Protein 6GBS (pdb70)

Nearest PDB structures (foldseek):
  6gbs-assembly1_B  TM=1.003E+00  e=3.269E-67  Thermochaetoides thermophila DSM 1495
  6gbs-assembly1_A  TM=9.896E-01  e=1.725E-64  Thermochaetoides thermophila DSM 1495
  6trq-assembly2_C  TM=6.917E-01  e=5.905E-30  Saccharomyces cerevisiae S288C
  5bv3-assembly2_C  TM=6.873E-01  e=1.118E-29  Saccharomyces cerevisiae S288C
  5bv3-assembly1_A  TM=6.931E-01  e=4.249E-29  Saccharomyces cerevisiae S288C

Solvent-accessible surface area: 31141 Å² total; per-residue (Å²): 152,118,77,55,174,71,7,40,50,22,0,65,95,3,113,42,107,114,58,14,29,48,36,56,67,16,12,65,0,6,1,36,2,33,0,92,74,91,58,0,0,0,11,0,26,4,6,63,6,27,92,23,100,32,13,5,26,121,6,4,40,40,36,72,34,37,66,6,89,16,59,94,125,35,83,15,94,2,63,2,1,15,10,81,17,115,38,33,134,135,94,88,165,76,36,23,25,8,1,78,0,51,1,6,25,52,6,73,105,127,5,12,136,140,47,36,111,84,21,35,32,22,9,64,0,40,22,90,35,12,142,84,101,0,95,66,50,0,72,56,42,50,133,64,20,142,5,94,113,0,41,31,2,0,55,34,131,115,79,89,165,40,29,46,60,61,24,73,108,46,133,45,90,105,24,0,7,2,0,14,9,26,166,130,15,82,117,176,66,45,69,29,0,13,0,22,1,2,2,11,37,76,82,4,31,3,2,2,27,0,35,34,107,18,11,62,14,1,122,82,2,70,108,71,1,22,70,0,0,34,119,52,32,111,109,4,72,58,28,26,4,12,4,0,4,20,5,5,15,100,33,20,0,5,14,0,14,0,0,5,10,39,40,90,21,26,76,41,1,6,15,11,46,11,38,14,0,19,43,0,17,28,20,0,70,52,8,70,42,13,137,168,36,65,128,0,41,84,1,0,2,48,87,6,28,23,26,2,18,14,20,56,77,35,69,7,21,84,96,13,13,45,28,50,51,138,151,180,132,125,148,116,78,70,155,63,8,39,48,23,0,69,97,4,111,48,106,108,58,15,33,51,30,63,70,14,17,62,0,6,1,32,2,33,0,91,75,86,58,0,0,0,8,0,24,3,6,66,6,27,93,20,96,33,12,4,23,120,5,3,37,39,35,72,35,40,62,5,96,15,57,95,127,34,80,17,93,2,63,2,1,12,10,79,19,123,45,34,130,137,89,19,174,33,118,143,52,34,22,23,9,1,71,0,48,0,6,24,54,7,73,103,166,24,8,146,152,44,36,127,85,23,31,33,22,9,63,0,40,34,93,33,10,147,70,101,0,90,64,48,0,73,54,35,52,132,63,24,143,5,95,109,0,46,49,3,1,50,36,164,126,77,86,162,39,27,46,68,62,23,72,108,43,133,43,89,108,24,0,6,2,0,12,5,21,169,145,15,76,119,165,65,43,72,29,0,11,0,28,0,1,0,12,37,78,84,5,31,3,2,1,26,0,36,40,107,16,9,62,14,2,103,76,0,63,96,74,0,17,118,6,0,31,159,53,31,114,111,4,71,56,27,26,3,12,5,0,4,25,4,6,15,112,29,19,0,5,11,0,11,0,0,5,10,39,42,89,20,27,77,43,1,6,15,13,47,12,40,15,1,18,44,0,16,28,18,0,65,51,6,70,37,14,138,170,36,63,129,0,40,80,2,0,3,51,90,2,30,23,26,2,21,15,20,59,82,38,69,6,19,80,94,14,13,44,26,58,48,143,168,182,110,155

CATH classification: 3.30.428.10

Foldseek 3Di:
DVVVVVVVVQPVQWDFDDWQDADPPRQKTWTWTDGPRAIKIKIKGFDDQDPDCLCVVCFVPFWPDWAWPDADVVDTDIDTHTGWGQDDPVPDVDTDDGIDMDMDPRDDVVVSVVRGDWDKDKFKQALVLCVPPVVVVQVVCVVVPVCVVVVCVLQCNPPVVQWLDWDHRPPDQQQTWTKGFDPPDPVPPQQQGKIKTFGNHFPQQFQLQDALLCLVSLVVNLVVVLVVVCVSVVVDHSVQWFKWGFVVHPGGGTMIMIGGVNHDDDPCCDPQTIDTSVNQSVCNVPPDQDPVCPVRRGHHNSNDIGIHMDTCPDPCNVPPGVVVVVVVVD/DVVVVVVVVQPVQWDFDDWQDADPPRQKTWTWTDGPPAIKIKIKGFDDQDPDCLCVVCFVPFWPFKAWPDADVPDTDIDTHTGWGADDPVVDPDPRHTDDGIDMDMDPRDDVVVSVVRGDFDKDKDKQALVNCVPPVVVVQVVCVVVVVCVVVVCVLQCNPCVVQWLDWDPRPPDQLQTWTKGFDPPDPVPDQQFGKIKTFGNHFPAQFQLQDALLCLVSLVVNLVVVLVVSCVSVVVDHSVQWFKWGFVVDPGGGTMIMIGGVNNDDDPCCDPQTIGTSVNQSVCNVPPDQDPVCVVRRGHHNSNDIDIHMDTCPDCCNVPPGVVVVVVVDD

InterPro domains:
  IPR008594 Scavenger mRNA decapping enzyme DcpS/DCS2 [PF05652] (10-121)
  IPR008594 Scavenger mRNA decapping enzyme DcpS/DCS2 [PIRSF028973] (4-334)
  IPR008594 Scavenger mRNA decapping enzyme DcpS/DCS2 [PTHR12978] (5-331)
  IPR011145 Scavenger mRNA decapping enzyme, N-terminal [G3DSA:3.30.200.40] (6-121)
  IPR011145 Scavenger mRNA decapping enzyme, N-terminal [SSF102860] (8-121)
  IPR036265 HIT-like superfamily [G3DSA:3.30.428.10] (122-342)
  IPR036265 HIT-like superfamily [SSF54197] (121-326)

Organism: Chaetomium thermophilum (strain DSM 1495 / CBS 144.50 / IMI 039719) (NCBI:txid759272)

Structure (mmCIF, N/CA/C/O backbone):
data_6GBS
#
_entry.id   6GBS
#
_cell.length_a   52.595
_cell.length_b   69.719
_cell.length_c   70.947
_cell.angle_alpha   104.480
_cell.angle_beta   101.390
_cell.angle_gamma   111.610
#
_symmetry.space_group_name_H-M   'P 1'
#
loop_
_entity.id
_entity.type
_entity.pdbx_description
1 polymer 'Putative mRNA decapping protein'
2 non-polymer 1,2-ETHANEDIOL
3 non-polymer DI(HYDROXYETHYL)ETHER
4 water water
#
loop_
_atom_site.group_PDB
_atom_site.id
_atom_site.type_symbol
_atom_site.label_atom_id
_atom_site.label_alt_id
_atom_site.label_comp_id
_atom_site.label_asym_id
_atom_site.label_entity_id
_atom_site.label_seq_id
_atom_site.pdbx_PDB_ins_code
_atom_site.Cartn_x
_atom_site.Cartn_y
_atom_site.Cartn_z
_atom_site.occupancy
_atom_site.B_iso_or_equiv
_atom_site.auth_seq_id
_atom_site.auth_comp_id
_atom_site.auth_asym_id
_atom_site.auth_atom_id
_atom_site.pdbx_PDB_model_num
ATOM 1 N N . MET A 1 3 ? 34.458 34.096 -28.730 1.00 91.39 1 MET A N 1
ATOM 2 C CA . MET A 1 3 ? 34.812 34.794 -27.497 1.00 91.48 1 MET A CA 1
ATOM 3 C C . MET A 1 3 ? 36.214 35.390 -27.586 1.00 85.58 1 MET A C 1
ATOM 4 O O . MET A 1 3 ? 37.153 34.912 -26.946 1.00 76.32 1 MET A O 1
ATOM 9 N N . ASP A 1 4 ? 36.337 36.444 -28.396 1.00 85.89 2 ASP A N 1
ATOM 10 C CA . ASP A 1 4 ? 37.601 37.165 -28.497 1.00 77.74 2 ASP A CA 1
ATOM 11 C C . ASP A 1 4 ? 37.898 37.944 -27.220 1.00 57.26 2 ASP A C 1
ATOM 12 O O . ASP A 1 4 ? 39.057 38.028 -26.795 1.00 49.43 2 ASP A O 1
ATOM 17 N N . ALA A 1 5 ? 36.873 38.535 -26.600 1.00 38.36 3 ALA A N 1
ATOM 18 C CA . ALA A 1 5 ? 37.110 39.261 -25.359 1.00 38.71 3 ALA A CA 1
ATOM 19 C C . ALA A 1 5 ? 37.520 38.314 -24.231 1.00 40.92 3 ALA A C 1
ATOM 20 O O . ALA A 1 5 ? 38.375 38.655 -23.406 1.00 42.91 3 ALA A O 1
ATOM 22 N N . LYS A 1 6 ? 36.951 37.109 -24.203 1.00 37.03 4 LYS A N 1
ATOM 23 C CA . LYS A 1 6 ? 37.333 36.137 -23.186 1.00 41.08 4 LYS A CA 1
ATOM 24 C C . LYS A 1 6 ? 38.794 35.721 -23.342 1.00 36.55 4 LYS A C 1
ATOM 25 O O . LYS A 1 6 ? 39.552 35.700 -22.362 1.00 31.35 4 LYS A O 1
ATOM 31 N N . ARG A 1 7 ? 39.214 35.394 -24.573 1.00 33.64 5 ARG A N 1
ATOM 32 C CA . ARG A 1 7 ? 40.615 35.051 -24.802 1.00 38.62 5 ARG A CA 1
ATOM 33 C C . ARG A 1 7 ? 41.530 36.248 -24.584 1.00 38.22 5 ARG A C 1
ATOM 34 O O . ARG A 1 7 ? 42.674 36.083 -24.142 1.00 36.27 5 ARG A O 1
ATOM 42 N N . SER A 1 8 ? 41.061 37.449 -24.923 1.00 32.78 6 SER A N 1
ATOM 43 C CA . SER A 1 8 ? 41.849 38.654 -24.680 1.00 33.70 6 SER A CA 1
ATOM 44 C C . SER A 1 8 ? 42.124 38.838 -23.195 1.00 27.66 6 SER A C 1
ATOM 45 O O . SER A 1 8 ? 43.259 39.126 -22.799 1.00 26.62 6 SER A O 1
ATOM 48 N N . ALA A 1 9 ? 41.086 38.697 -22.357 1.00 24.47 7 ALA A N 1
ATOM 49 C CA . ALA A 1 9 ? 41.272 38.832 -20.913 1.00 27.90 7 ALA A CA 1
ATOM 50 C C . ALA A 1 9 ? 42.179 37.740 -20.355 1.00 31.41 7 ALA A C 1
ATOM 51 O O . ALA A 1 9 ? 42.943 37.982 -19.410 1.00 30.89 7 ALA A O 1
ATOM 53 N N . GLU A 1 10 ? 42.095 36.524 -20.911 1.00 26.31 8 GLU A N 1
ATOM 54 C CA . GLU A 1 10 ? 42.962 35.444 -20.457 1.00 29.43 8 GLU A CA 1
ATOM 55 C C . GLU A 1 10 ? 44.420 35.716 -20.798 1.00 36.45 8 GLU A C 1
ATOM 56 O O . GLU A 1 10 ? 45.308 35.330 -20.033 1.00 30.86 8 GLU A O 1
ATOM 62 N N . ALA A 1 11 ? 44.685 36.403 -21.917 1.00 28.48 9 ALA A N 1
ATOM 63 C CA . ALA A 1 11 ? 46.067 36.698 -22.286 1.00 29.66 9 ALA A CA 1
ATOM 64 C C . ALA A 1 11 ? 46.752 37.650 -21.313 1.00 22.17 9 ALA A C 1
ATOM 65 O O . ALA A 1 11 ? 47.987 37.664 -21.265 1.00 28.23 9 ALA A O 1
ATOM 67 N N . LEU A 1 12 ? 45.989 38.466 -20.564 1.00 22.84 10 LEU A N 1
ATOM 68 C CA . LEU A 1 12 ? 46.594 39.413 -19.619 1.00 27.54 10 LEU A CA 1
ATOM 69 C C . LEU A 1 12 ? 47.376 38.710 -18.519 1.00 31.40 10 LEU A C 1
ATOM 70 O O . LEU A 1 12 ? 48.466 39.159 -18.136 1.00 27.72 10 LEU A O 1
ATOM 75 N N . VAL A 1 13 ? 46.809 37.636 -17.963 1.00 27.49 11 VAL A N 1
ATOM 76 C CA . VAL A 1 13 ? 47.315 37.102 -16.697 1.00 24.90 11 VAL A CA 1
ATOM 77 C C . VAL A 1 13 ? 48.767 36.642 -16.785 1.00 25.57 11 VAL A C 1
ATOM 78 O O . VAL A 1 13 ? 49.568 37.046 -15.929 1.00 25.07 11 VAL A O 1
ATOM 82 N N . PRO A 1 14 ? 49.177 35.828 -17.764 1.00 28.28 12 PRO A N 1
ATOM 83 C CA . PRO A 1 14 ? 50.594 35.428 -17.826 1.00 26.09 12 PRO A CA 1
ATOM 84 C C . PRO A 1 14 ? 51.557 36.588 -18.096 1.00 32.30 12 PRO A C 1
ATOM 85 O O . PRO A 1 14 ? 52.770 36.379 -18.008 1.00 28.98 12 PRO A O 1
ATOM 89 N N . ARG A 1 15 ? 51.078 37.790 -18.424 1.00 27.71 13 ARG A N 1
ATOM 90 C CA . ARG A 1 15 ? 51.975 38.938 -18.573 1.00 23.61 13 ARG A CA 1
ATOM 91 C C . ARG A 1 15 ? 52.193 39.697 -17.266 1.00 30.32 13 ARG A C 1
ATOM 92 O O . ARG A 1 15 ? 52.974 40.654 -17.250 1.00 26.18 13 ARG A O 1
ATOM 100 N N . PHE A 1 16 ? 51.533 39.294 -16.173 1.00 24.88 14 PHE A N 1
ATOM 101 C CA . PHE A 1 16 ? 51.707 39.992 -14.907 1.00 24.45 14 PHE A CA 1
ATOM 102 C C . PHE A 1 16 ? 53.144 39.837 -14.414 1.00 25.36 14 PHE A C 1
ATOM 103 O O . PHE A 1 16 ? 53.688 38.730 -14.398 1.00 27.77 14 PHE A O 1
ATOM 111 N N . GLN A 1 17 ? 53.770 40.957 -14.044 1.00 20.98 15 GLN A N 1
ATOM 112 C CA . GLN A 1 17 ? 55.116 40.972 -13.459 1.00 23.98 15 GLN A CA 1
ATOM 113 C C . GLN A 1 17 ? 54.996 41.396 -12.000 1.00 26.14 15 GLN A C 1
ATOM 114 O O . GLN A 1 17 ? 54.750 42.569 -11.706 1.00 26.94 15 GLN A O 1
ATOM 120 N N . PHE A 1 18 ? 55.169 40.433 -11.096 1.00 25.97 16 PHE A N 1
ATOM 121 C CA . PHE A 1 18 ? 54.996 40.669 -9.669 1.00 21.87 16 PHE A CA 1
ATOM 122 C C . PHE A 1 18 ? 55.989 41.696 -9.144 1.00 26.67 16 PHE A C 1
ATOM 123 O O . PHE A 1 18 ? 57.176 41.649 -9.465 1.00 27.16 16 PHE A O 1
ATOM 131 N N . GLU A 1 19 ? 55.504 42.617 -8.308 1.00 27.30 17 GLU A N 1
ATOM 132 C CA . GLU A 1 19 ? 56.386 43.538 -7.596 1.00 21.95 17 GLU A CA 1
ATOM 133 C C . GLU A 1 19 ? 56.360 43.324 -6.086 1.00 27.34 17 GLU A C 1
ATOM 134 O O . GLU A 1 19 ? 57.412 43.118 -5.478 1.00 28.92 17 GLU A O 1
ATOM 140 N N . ARG A 1 20 ? 55.192 43.368 -5.447 1.00 23.91 18 ARG A N 1
ATOM 141 C CA . ARG A 1 20 ? 55.174 43.197 -4.001 1.00 32.61 18 ARG A CA 1
ATOM 142 C C . ARG A 1 20 ? 53.799 42.722 -3.546 1.00 27.62 18 ARG A C 1
ATOM 143 O O . ARG A 1 20 ? 52.796 42.896 -4.237 1.00 24.63 18 ARG A O 1
ATOM 151 N N . LEU A 1 21 ? 53.784 42.099 -2.363 1.00 24.64 19 LEU A N 1
ATOM 152 C CA . LEU A 1 21 ? 52.558 41.642 -1.719 1.00 29.31 19 LEU A CA 1
ATOM 153 C C . LEU A 1 21 ? 51.917 42.803 -0.971 1.00 29.71 19 LEU A C 1
ATOM 154 O O . LEU A 1 21 ? 52.565 43.440 -0.140 1.00 38.67 19 LEU A O 1
ATOM 159 N N . LEU A 1 22 ? 50.655 43.098 -1.276 1.00 21.63 20 LEU A N 1
ATOM 160 C CA . LEU A 1 22 ? 49.946 44.171 -0.589 1.00 23.60 20 LEU A CA 1
ATOM 161 C C . LEU A 1 22 ? 49.260 43.709 0.688 1.00 32.50 20 LEU A C 1
ATOM 162 O O . LEU A 1 22 ? 49.148 44.485 1.648 1.00 29.82 20 LEU A O 1
ATOM 167 N N . ASN A 1 23 ? 48.762 42.480 0.696 1.00 26.21 21 ASN A N 1
ATOM 168 C CA . ASN A 1 23 ? 47.993 41.961 1.813 1.00 24.80 21 ASN A CA 1
ATOM 169 C C . ASN A 1 23 ? 47.830 40.468 1.615 1.00 25.27 21 ASN A C 1
ATOM 170 O O . ASN A 1 23 ? 47.713 39.987 0.488 1.00 34.49 21 ASN A O 1
ATOM 175 N N . GLN A 1 24 ? 47.830 39.741 2.720 1.00 26.72 22 GLN A N 1
ATOM 176 C CA . GLN A 1 24 ? 47.483 38.329 2.707 1.00 28.03 22 GLN A CA 1
ATOM 177 C C . GLN A 1 24 ? 46.537 38.123 3.872 1.00 23.99 22 GLN A C 1
ATOM 178 O O . GLN A 1 24 ? 46.875 38.487 4.998 1.00 29.26 22 GLN A O 1
ATOM 184 N N . ASP A 1 25 ? 45.346 37.595 3.602 1.00 27.44 23 ASP A N 1
ATOM 185 C CA . ASP A 1 25 ? 44.353 37.457 4.665 1.00 30.53 23 ASP A CA 1
ATOM 186 C C . ASP A 1 25 ? 43.511 36.213 4.409 1.00 30.55 23 ASP A C 1
ATOM 187 O O . ASP A 1 25 ? 43.859 35.359 3.588 1.00 29.01 23 ASP A O 1
ATOM 192 N N . GLN A 1 26 ? 42.393 36.107 5.131 1.00 28.73 24 GLN A N 1
ATOM 193 C CA . GLN A 1 26 ? 41.491 34.954 5.049 1.00 23.63 24 GLN A CA 1
ATOM 194 C C . GLN A 1 26 ? 42.229 33.647 5.345 1.00 34.04 24 GLN A C 1
ATOM 195 O O . GLN A 1 26 ? 42.173 32.674 4.582 1.00 29.35 24 GLN A O 1
ATOM 201 N N . ALA A 1 27 ? 42.933 33.634 6.475 1.00 33.70 25 ALA A N 1
ATOM 202 C CA . ALA A 1 27 ? 43.702 32.469 6.908 1.00 38.60 25 ALA A CA 1
ATOM 203 C C . ALA A 1 27 ? 44.791 32.146 5.897 1.00 34.55 25 ALA A C 1
ATOM 204 O O . ALA A 1 27 ? 45.110 30.978 5.660 1.00 36.55 25 ALA A O 1
ATOM 206 N N . GLY A 1 28 ? 45.337 33.187 5.269 1.00 31.85 26 GLY A N 1
ATOM 207 C CA . GLY A 1 28 ? 46.383 33.015 4.290 1.00 21.20 26 GLY A CA 1
ATOM 208 C C . GLY A 1 28 ? 45.916 32.608 2.913 1.00 25.86 26 GLY A C 1
ATOM 209 O O . GLY A 1 28 ? 46.753 32.524 1.998 1.00 25.79 26 GLY A O 1
ATOM 210 N N . ARG A 1 29 ? 44.615 32.364 2.723 1.00 22.35 27 ARG A N 1
ATOM 211 C CA . ARG A 1 29 ? 44.111 31.862 1.452 1.00 22.99 27 ARG A CA 1
ATOM 212 C C . ARG A 1 29 ? 43.667 32.954 0.486 1.00 21.78 27 ARG A C 1
ATOM 213 O O . ARG A 1 29 ? 43.006 32.635 -0.504 1.00 22.94 27 ARG A O 1
ATOM 221 N N . ARG A 1 30 ? 43.985 34.221 0.753 1.00 21.46 28 ARG A N 1
ATOM 222 C CA . ARG A 1 30 ? 43.803 35.283 -0.240 1.00 23.31 28 ARG A CA 1
ATOM 223 C C . ARG A 1 30 ? 45.020 36.196 -0.201 1.00 29.77 28 ARG A C 1
ATOM 224 O O . ARG A 1 30 ? 45.364 36.724 0.862 1.00 27.17 28 ARG A O 1
ATOM 232 N N . SER A 1 31 ? 45.679 36.378 -1.350 1.00 19.41 29 SER A N 1
ATOM 233 C CA . SER A 1 31 ? 46.835 37.259 -1.437 1.00 19.15 29 SER A CA 1
ATOM 234 C C . SER A 1 31 ? 46.585 38.317 -2.503 1.00 22.37 29 SER A C 1
ATOM 235 O O . SER A 1 31 ? 46.123 38.001 -3.606 1.00 28.56 29 SER A O 1
ATOM 238 N N . ALA A 1 32 ? 46.848 39.570 -2.159 1.00 21.59 30 ALA A N 1
ATOM 239 C CA . ALA A 1 32 ? 46.677 40.694 -3.081 1.00 22.72 30 ALA A CA 1
ATOM 240 C C . ALA A 1 32 ? 48.053 41.135 -3.564 1.00 22.11 30 ALA A C 1
ATOM 241 O O . ALA A 1 32 ? 48.828 41.696 -2.788 1.00 26.70 30 ALA A O 1
ATOM 243 N N . LEU A 1 33 ? 48.354 40.895 -4.847 1.00 22.62 31 LEU A N 1
ATOM 244 C CA . LEU A 1 33 ? 49.670 41.180 -5.417 1.00 18.60 31 LEU A CA 1
ATOM 245 C C . LEU A 1 33 ? 49.657 42.457 -6.256 1.00 26.43 31 LEU A C 1
ATOM 246 O O . LEU A 1 33 ? 48.752 42.680 -7.068 1.00 27.55 31 LEU A O 1
ATOM 251 N N . TYR A 1 34 ? 50.690 43.267 -6.100 1.00 21.52 32 TYR A N 1
ATOM 252 C CA . TYR A 1 34 ? 50.854 44.456 -6.920 1.00 24.73 32 TYR A CA 1
ATOM 253 C C . TYR A 1 34 ? 51.969 44.197 -7.915 1.00 24.34 32 TYR A C 1
ATOM 254 O O . TYR A 1 34 ? 52.967 43.546 -7.588 1.00 26.16 32 TYR A O 1
ATOM 263 N N . GLY A 1 35 ? 51.773 44.661 -9.144 1.00 25.61 33 GLY A N 1
ATOM 264 C CA . GLY A 1 35 ? 52.823 44.520 -10.125 1.00 25.47 33 GLY A CA 1
ATOM 265 C C . GLY A 1 35 ? 52.558 45.369 -11.348 1.00 25.51 33 GLY A C 1
ATOM 266 O O . GLY A 1 35 ? 52.025 46.478 -11.252 1.00 22.73 33 GLY A O 1
ATOM 267 N N . ALA A 1 36 ? 52.924 44.843 -12.507 1.00 22.34 34 ALA A N 1
ATOM 268 C CA . ALA A 1 36 ? 52.783 45.578 -13.750 1.00 22.19 34 ALA A CA 1
ATOM 269 C C . ALA A 1 36 ? 52.433 44.602 -14.860 1.00 30.10 34 ALA A C 1
ATOM 270 O O . ALA A 1 36 ? 52.797 43.421 -14.817 1.00 28.81 34 ALA A O 1
ATOM 272 N N . ILE A 1 37 ? 51.695 45.114 -15.841 1.00 28.58 35 ILE A N 1
ATOM 273 C CA . ILE A 1 37 ? 51.436 44.440 -17.102 1.00 23.22 35 ILE A CA 1
ATOM 274 C C . ILE A 1 37 ? 51.697 45.466 -18.192 1.00 25.16 35 ILE A C 1
ATOM 275 O O . ILE A 1 37 ? 51.197 46.591 -18.111 1.00 22.57 35 ILE A O 1
ATOM 280 N N . ASP A 1 38 ? 52.506 45.102 -19.182 1.00 27.46 36 ASP A N 1
ATOM 281 C CA . ASP A 1 38 ? 52.791 46.024 -20.278 1.00 35.69 36 ASP A CA 1
ATOM 282 C C . ASP A 1 38 ? 53.263 47.372 -19.729 1.00 34.11 36 ASP A C 1
ATOM 283 O O . ASP A 1 38 ? 52.926 48.436 -20.246 1.00 29.62 36 ASP A O 1
ATOM 288 N N . GLY A 1 39 ? 54.025 47.326 -18.636 1.00 33.10 37 GLY A N 1
ATOM 289 C CA . GLY A 1 39 ? 54.570 48.545 -18.070 1.00 33.04 37 GLY A CA 1
ATOM 290 C C . GLY A 1 39 ? 53.576 49.494 -17.430 1.00 35.98 37 GLY A C 1
ATOM 291 O O . GLY A 1 39 ? 53.893 50.677 -17.276 1.00 32.50 37 GLY A O 1
ATOM 292 N N . GLN A 1 40 ? 52.390 49.018 -17.036 1.00 24.65 38 GLN A N 1
ATOM 293 C CA . GLN A 1 40 ? 51.425 49.832 -16.315 1.00 24.19 38 GLN A CA 1
ATOM 294 C C . GLN A 1 40 ? 50.979 49.086 -15.065 1.00 27.08 38 GLN A C 1
ATOM 295 O O . GLN A 1 40 ? 50.978 47.851 -15.046 1.00 31.88 38 GLN A O 1
ATOM 301 N N . PRO A 1 41 ? 50.573 49.806 -14.017 1.00 31.55 39 PRO A N 1
ATOM 302 C CA . PRO A 1 41 ? 50.257 49.138 -12.748 1.00 27.56 39 PRO A CA 1
ATOM 303 C C . PRO A 1 41 ? 49.127 48.136 -12.911 1.00 30.09 39 PRO A C 1
ATOM 304 O O . PRO A 1 41 ? 48.149 48.383 -13.622 1.00 23.26 39 PRO A O 1
ATOM 308 N N . ALA A 1 42 ? 49.270 47.002 -12.220 1.00 26.37 40 ALA A N 1
ATOM 309 C CA . ALA A 1 42 ? 48.320 45.899 -12.243 1.00 21.22 40 ALA A CA 1
ATOM 310 C C . ALA A 1 42 ? 48.150 45.365 -10.826 1.00 27.55 40 ALA A C 1
ATOM 311 O O . ALA A 1 42 ? 49.115 45.312 -10.063 1.00 27.58 40 ALA A O 1
ATOM 313 N N . LEU A 1 43 ? 46.924 44.992 -10.464 1.00 22.82 41 LEU A N 1
ATOM 314 C CA . LEU A 1 43 ? 46.637 44.447 -9.140 1.00 26.77 41 LEU A CA 1
ATOM 315 C C . LEU A 1 43 ? 45.971 43.088 -9.343 1.00 24.05 41 LEU A C 1
ATOM 316 O O . LEU A 1 43 ? 44.850 43.008 -9.860 1.00 25.37 41 LEU A O 1
ATOM 321 N N . LEU A 1 44 ? 46.666 42.020 -8.960 1.00 20.71 42 LEU A N 1
ATOM 322 C CA . LEU A 1 44 ? 46.195 40.654 -9.152 1.00 23.18 42 LEU A CA 1
ATOM 323 C C . LEU A 1 44 ? 45.907 40.024 -7.789 1.00 22.62 42 LEU A C 1
ATOM 324 O O . LEU A 1 44 ? 46.804 39.942 -6.944 1.00 23.29 42 LEU A O 1
ATOM 329 N N . ILE A 1 45 ? 44.664 39.592 -7.577 1.00 23.86 43 ILE A N 1
ATOM 330 C CA . ILE A 1 45 ? 44.234 39.005 -6.306 1.00 26.71 43 ILE A CA 1
ATOM 331 C C . ILE A 1 45 ? 44.043 37.501 -6.493 1.00 27.50 43 ILE A C 1
ATOM 332 O O . ILE A 1 45 ? 43.153 37.066 -7.241 1.00 26.67 43 ILE A O 1
ATOM 337 N N . LEU A 1 46 ? 44.878 36.711 -5.804 1.00 26.92 44 LEU A N 1
ATOM 338 C CA . LEU A 1 46 ? 44.793 35.250 -5.808 1.00 23.94 44 LEU A CA 1
ATOM 339 C C . LEU A 1 46 ? 43.964 34.778 -4.617 1.00 27.11 44 LEU A C 1
ATOM 340 O O . LEU A 1 46 ? 44.156 35.263 -3.495 1.00 27.03 44 LEU A O 1
ATOM 345 N N . GLU A 1 47 ? 43.041 33.849 -4.867 1.00 23.96 45 GLU A N 1
ATOM 346 C CA . GLU A 1 47 ? 42.235 33.217 -3.824 1.00 28.39 45 GLU A CA 1
ATOM 347 C C . GLU A 1 47 ? 42.218 31.714 -4.036 1.00 25.47 45 GLU A C 1
ATOM 348 O O . GLU A 1 47 ? 42.032 31.238 -5.160 1.00 28.84 45 GLU A O 1
ATOM 354 N N . ARG A 1 48 ? 42.369 30.965 -2.957 1.00 21.96 46 ARG A N 1
ATOM 355 C CA . ARG A 1 48 ? 42.070 29.544 -3.030 1.00 19.72 46 ARG A CA 1
ATOM 356 C C . ARG A 1 48 ? 40.574 29.392 -3.266 1.00 22.65 46 ARG A C 1
ATOM 357 O O . ARG A 1 48 ? 39.772 30.060 -2.608 1.00 23.27 46 ARG A O 1
ATOM 365 N N . ALA A 1 49 ? 40.198 28.545 -4.225 1.00 23.53 47 ALA A N 1
ATOM 366 C CA . ALA A 1 49 ? 38.787 28.266 -4.464 1.00 20.74 47 ALA A CA 1
ATOM 367 C C . ALA A 1 49 ? 38.212 27.365 -3.360 1.00 26.48 47 ALA A C 1
ATOM 368 O O . ALA A 1 49 ? 38.949 26.657 -2.673 1.00 24.26 47 ALA A O 1
ATOM 370 N N . PRO A 1 50 ? 36.898 27.403 -3.143 1.00 28.36 48 PRO A N 1
ATOM 371 C CA . PRO A 1 50 ? 36.279 26.383 -2.285 1.00 24.83 48 PRO A CA 1
ATOM 372 C C . PRO A 1 50 ? 36.425 25.015 -2.933 1.00 23.03 48 PRO A C 1
ATOM 373 O O . PRO A 1 50 ? 36.604 24.899 -4.148 1.00 27.41 48 PRO A O 1
ATOM 377 N N . PHE A 1 51 ? 36.351 23.964 -2.114 1.00 24.22 49 PHE A N 1
ATOM 378 C CA . PHE A 1 51 ? 36.422 22.622 -2.674 1.00 27.35 49 PHE A CA 1
ATOM 379 C C . PHE A 1 51 ? 35.133 22.278 -3.420 1.00 33.06 49 PHE A C 1
ATOM 380 O O . PHE A 1 51 ? 34.038 22.590 -2.946 1.00 30.68 49 PHE A O 1
ATOM 388 N N . PRO A 1 52 ? 35.228 21.632 -4.579 1.00 31.57 50 PRO A N 1
ATOM 389 C CA . PRO A 1 52 ? 34.019 21.105 -5.221 1.00 34.73 50 PRO A CA 1
ATOM 390 C C . PRO A 1 52 ? 33.303 20.127 -4.301 1.00 37.54 50 PRO A C 1
ATOM 391 O O . PRO A 1 52 ? 33.910 19.493 -3.433 1.00 31.00 50 PRO A O 1
ATOM 395 N N . THR A 1 53 ? 31.988 20.023 -4.485 1.00 38.21 51 THR A N 1
ATOM 396 C CA . THR A 1 53 ? 31.208 18.978 -3.843 1.00 39.70 51 THR A CA 1
ATOM 397 C C . THR A 1 53 ? 30.922 17.799 -4.758 1.00 39.00 51 THR A C 1
ATOM 398 O O . THR A 1 53 ? 30.447 16.770 -4.279 1.00 38.43 51 THR A O 1
ATOM 402 N N . SER A 1 54 ? 31.204 17.917 -6.050 1.00 37.97 52 SER A N 1
ATOM 403 C CA . SER A 1 54 ? 31.017 16.798 -6.963 1.00 39.92 52 SER A CA 1
ATOM 404 C C . SER A 1 54 ? 31.743 15.560 -6.443 1.00 43.46 52 SER A C 1
ATOM 405 O O . SER A 1 54 ? 32.872 15.647 -5.952 1.00 36.73 52 SER A O 1
ATOM 408 N N . THR A 1 55 ? 31.081 14.399 -6.525 1.00 37.03 53 THR A N 1
ATOM 409 C CA . THR A 1 55 ? 31.776 13.160 -6.188 1.00 33.66 53 THR A CA 1
ATOM 410 C C . THR A 1 55 ? 32.893 12.865 -7.180 1.00 36.68 53 THR A C 1
ATOM 411 O O . THR A 1 55 ? 33.864 12.188 -6.831 1.00 37.12 53 THR A O 1
ATOM 415 N N . ALA A 1 56 ? 32.785 13.353 -8.416 1.00 33.17 54 ALA A N 1
ATOM 416 C CA . ALA A 1 56 ? 33.891 13.158 -9.350 1.00 30.95 54 ALA A CA 1
ATOM 417 C C . ALA A 1 56 ? 35.172 13.792 -8.823 1.00 32.06 54 ALA A C 1
ATOM 418 O O . ALA A 1 56 ? 36.272 13.299 -9.102 1.00 36.17 54 ALA A O 1
ATOM 420 N N . TYR A 1 57 ? 35.053 14.885 -8.068 1.00 32.44 55 TYR A N 1
ATOM 421 C CA . TYR A 1 57 ? 36.224 15.476 -7.434 1.00 29.56 55 TYR A CA 1
ATOM 422 C C . TYR A 1 57 ? 36.547 14.770 -6.115 1.00 34.54 55 TYR A C 1
ATOM 423 O O . TYR A 1 57 ? 37.653 14.256 -5.936 1.00 26.66 55 TYR A O 1
ATOM 432 N N . LEU A 1 58 ? 35.576 14.721 -5.189 1.00 31.29 56 LEU A N 1
ATOM 433 C CA . LEU A 1 58 ? 35.840 14.199 -3.849 1.00 30.41 56 LEU A CA 1
ATOM 434 C C . LEU A 1 58 ? 36.243 12.732 -3.865 1.00 30.23 56 LEU A C 1
ATOM 435 O O . LEU A 1 58 ? 36.991 12.290 -2.990 1.00 29.65 56 LEU A O 1
ATOM 440 N N . GLY A 1 59 ? 35.724 11.954 -4.805 1.00 32.11 57 GLY A N 1
ATOM 441 C CA . GLY A 1 59 ? 36.120 10.563 -4.883 1.00 33.68 57 GLY A CA 1
ATOM 442 C C . GLY A 1 59 ? 37.459 10.303 -5.538 1.00 35.83 57 GLY A C 1
ATOM 443 O O . GLY A 1 59 ? 37.897 9.149 -5.575 1.00 34.15 57 GLY A O 1
ATOM 444 N N . ARG A 1 60 ? 38.115 11.332 -6.079 1.00 37.31 58 ARG A N 1
ATOM 445 C CA . ARG A 1 60 ? 39.387 11.153 -6.764 1.00 34.15 58 ARG A CA 1
ATOM 446 C C . ARG A 1 60 ? 40.515 12.019 -6.223 1.00 26.11 58 ARG A C 1
ATOM 447 O O . ARG A 1 60 ? 41.675 11.785 -6.582 1.00 31.07 58 ARG A O 1
ATOM 455 N N . ALA A 1 61 ? 40.216 13.000 -5.376 1.00 25.65 59 ALA A N 1
ATOM 456 C CA . ALA A 1 61 ? 41.236 13.958 -4.974 1.00 27.61 59 ALA A CA 1
ATOM 457 C C . ALA A 1 61 ? 42.420 13.272 -4.290 1.00 31.47 59 ALA A C 1
ATOM 458 O O . ALA A 1 61 ? 43.580 13.572 -4.599 1.00 31.14 59 ALA A O 1
ATOM 460 N N . ALA A 1 62 ? 42.154 12.325 -3.380 1.00 24.54 60 ALA A N 1
ATOM 461 C CA . ALA A 1 62 ? 43.237 11.633 -2.683 1.00 33.38 60 ALA A CA 1
ATOM 462 C C . ALA A 1 62 ? 43.999 10.653 -3.573 1.00 29.36 60 ALA A C 1
ATOM 463 O O . ALA A 1 62 ? 45.099 10.230 -3.204 1.00 29.66 60 ALA A O 1
ATOM 465 N N . ASN A 1 63 ? 43.439 10.261 -4.714 1.00 28.69 61 ASN A N 1
ATOM 466 C CA . ASN A 1 63 ? 44.002 9.198 -5.536 1.00 32.71 61 ASN A CA 1
ATOM 467 C C . ASN A 1 63 ? 44.720 9.723 -6.770 1.00 30.28 61 ASN A C 1
ATOM 468 O O . ASN A 1 63 ? 45.212 8.921 -7.566 1.00 31.49 61 ASN A O 1
ATOM 473 N N . THR A 1 64 ? 44.793 11.052 -6.944 1.00 30.18 62 THR A N 1
ATOM 474 C CA . THR A 1 64 ? 45.383 11.664 -8.131 1.00 33.57 62 THR A CA 1
ATOM 475 C C . THR A 1 64 ? 46.381 12.761 -7.773 1.00 36.02 62 THR A C 1
ATOM 476 O O . THR A 1 64 ? 46.731 13.571 -8.632 1.00 36.52 62 THR A O 1
ATOM 480 N N . LEU A 1 65 ? 46.830 12.828 -6.526 1.00 32.12 63 LEU A N 1
ATOM 481 C CA . LEU A 1 65 ? 47.733 13.898 -6.136 1.00 30.31 63 LEU A CA 1
ATOM 482 C C . LEU A 1 65 ? 48.997 13.856 -6.989 1.00 28.37 63 LEU A C 1
ATOM 483 O O . LEU A 1 65 ? 49.535 12.783 -7.274 1.00 26.08 63 LEU A O 1
ATOM 488 N N . ARG A 1 66 ? 49.466 15.030 -7.415 1.00 28.66 64 ARG A N 1
ATOM 489 C CA . ARG A 1 66 ? 50.723 15.075 -8.163 1.00 26.34 64 ARG A CA 1
ATOM 490 C C . ARG A 1 66 ? 51.934 15.139 -7.245 1.00 29.13 64 ARG A C 1
ATOM 491 O O . ARG A 1 66 ? 53.064 14.984 -7.719 1.00 33.05 64 ARG A O 1
ATOM 499 N N . ALA A 1 67 ? 51.722 15.349 -5.948 1.00 22.22 65 ALA A N 1
ATOM 500 C CA . ALA A 1 67 ? 52.800 15.358 -4.964 1.00 32.18 65 ALA A CA 1
ATOM 501 C C . ALA A 1 67 ? 52.175 15.207 -3.586 1.00 28.02 65 ALA A C 1
ATOM 502 O O . ALA A 1 67 ? 51.074 15.702 -3.338 1.00 31.78 65 ALA A O 1
ATOM 504 N N . LEU A 1 68 ? 52.892 14.520 -2.698 1.00 23.92 66 LEU A N 1
ATOM 505 C CA . LEU A 1 68 ? 52.417 14.254 -1.343 1.00 25.01 66 LEU A CA 1
ATOM 506 C C . LEU A 1 68 ? 53.612 14.057 -0.417 1.00 30.46 66 LEU A C 1
ATOM 507 O O . LEU A 1 68 ? 54.482 13.217 -0.679 1.00 30.18 66 LEU A O 1
ATOM 512 N N . THR A 1 69 ? 53.652 14.832 0.662 1.00 25.62 67 THR A N 1
ATOM 513 C CA . THR A 1 69 ? 54.718 14.751 1.652 1.00 26.80 67 THR A CA 1
ATOM 514 C C . THR A 1 69 ? 54.102 14.643 3.035 1.00 25.12 67 THR A C 1
ATOM 515 O O . THR A 1 69 ? 53.356 15.536 3.446 1.00 28.98 67 THR A O 1
ATOM 519 N N . ASN A 1 70 ? 54.427 13.565 3.752 1.00 26.65 68 ASN A N 1
ATOM 520 C CA . ASN A 1 70 ? 54.032 13.445 5.152 1.00 32.15 68 ASN A CA 1
ATOM 521 C C . ASN A 1 70 ? 54.903 14.353 6.013 1.00 27.71 68 ASN A C 1
ATOM 522 O O . ASN A 1 70 ? 56.129 14.347 5.895 1.00 30.85 68 ASN A O 1
ATOM 527 N N . LEU A 1 71 ? 54.266 15.166 6.851 1.00 24.99 69 LEU A N 1
ATOM 528 C CA . LEU A 1 71 ? 54.997 16.057 7.744 1.00 36.60 69 LEU A CA 1
ATOM 529 C C . LEU A 1 71 ? 55.211 15.425 9.102 1.00 38.18 69 LEU A C 1
ATOM 530 O O . LEU A 1 71 ? 56.250 15.634 9.732 1.00 36.84 69 LEU A O 1
ATOM 535 N N . GLY A 1 72 ? 54.229 14.673 9.572 1.00 40.16 70 GLY A N 1
ATOM 536 C CA . GLY A 1 72 ? 54.374 13.976 10.831 1.00 29.50 70 GLY A CA 1
ATOM 537 C C . GLY A 1 72 ? 53.224 13.018 11.004 1.00 34.31 70 GLY A C 1
ATOM 538 O O . GLY A 1 72 ? 52.269 13.007 10.221 1.00 30.33 70 GLY A O 1
ATOM 539 N N . ALA A 1 73 ? 53.323 12.228 12.068 1.00 30.41 71 ALA A N 1
ATOM 540 C CA . ALA A 1 73 ? 52.280 11.273 12.409 1.00 31.14 71 ALA A CA 1
ATOM 541 C C . ALA A 1 73 ? 52.361 10.986 13.901 1.00 35.81 71 ALA A C 1
ATOM 542 O O . ALA A 1 73 ? 53.429 11.098 14.511 1.00 37.74 71 ALA A O 1
ATOM 544 N N . ASN A 1 74 ? 51.222 10.610 14.473 1.00 32.49 72 ASN A N 1
ATOM 545 C CA . ASN A 1 74 ? 51.145 10.235 15.884 1.00 37.82 72 ASN A CA 1
ATOM 546 C C . ASN A 1 74 ? 50.009 9.219 16.015 1.00 29.67 72 ASN A C 1
ATOM 547 O O . ASN A 1 74 ? 48.829 9.585 15.980 1.00 29.45 72 ASN A O 1
ATOM 552 N N . ASP A 1 75 ? 50.366 7.950 16.147 1.00 34.63 73 ASP A N 1
ATOM 553 C CA . ASP A 1 75 ? 49.336 6.934 16.297 1.00 44.68 73 ASP A CA 1
ATOM 554 C C . ASP A 1 75 ? 48.420 6.932 15.075 1.00 39.97 73 ASP A C 1
ATOM 555 O O . ASP A 1 75 ? 48.875 6.625 13.968 1.00 41.70 73 ASP A O 1
ATOM 560 N N . ILE A 1 76 ? 47.139 7.292 15.251 1.00 26.78 74 ILE A N 1
ATOM 561 C CA . ILE A 1 76 ? 46.188 7.282 14.138 1.00 28.03 74 ILE A CA 1
ATOM 562 C C . ILE A 1 76 ? 46.121 8.608 13.379 1.00 31.51 74 ILE A C 1
ATOM 563 O O . ILE A 1 76 ? 45.351 8.720 12.411 1.00 30.38 74 ILE A O 1
ATOM 568 N N . TYR A 1 77 ? 46.905 9.610 13.776 1.00 29.65 75 TYR A N 1
ATOM 569 C CA . TYR A 1 77 ? 46.869 10.938 13.183 1.00 31.36 75 TYR A CA 1
ATOM 570 C C . TYR A 1 77 ? 48.062 11.127 12.248 1.00 27.80 75 TYR A C 1
ATOM 571 O O . TYR A 1 77 ? 49.197 10.844 12.624 1.00 30.09 75 TYR A O 1
ATOM 580 N N . HIS A 1 78 ? 47.799 11.635 11.046 1.00 28.00 76 HIS A N 1
ATOM 581 C CA . HIS A 1 78 ? 48.822 11.876 10.036 1.00 27.95 76 HIS A CA 1
ATOM 582 C C . HIS A 1 78 ? 48.553 13.221 9.366 1.00 26.23 76 HIS A C 1
ATOM 583 O O . HIS A 1 78 ? 47.399 13.562 9.110 1.00 24.90 76 HIS A O 1
ATOM 590 N N . TRP A 1 79 ? 49.601 14.000 9.083 1.00 21.90 77 TRP A N 1
ATOM 591 C CA . TRP A 1 79 ? 49.388 15.264 8.397 1.00 28.96 77 TRP A CA 1
ATOM 592 C C . TRP A 1 79 ? 50.408 15.425 7.277 1.00 26.76 77 TRP A C 1
ATOM 593 O O . TRP A 1 79 ? 51.541 14.943 7.367 1.00 26.13 77 TRP A O 1
ATOM 604 N N . TYR A 1 80 ? 49.964 16.072 6.199 1.00 26.76 78 TYR A N 1
ATOM 605 C CA . TYR A 1 80 ? 50.704 16.108 4.944 1.00 29.68 78 TYR A CA 1
ATOM 606 C C . TYR A 1 80 ? 50.549 17.475 4.301 1.00 24.92 78 TYR A C 1
ATOM 607 O O . TYR A 1 80 ? 49.615 18.221 4.596 1.00 26.30 78 TYR A O 1
ATOM 616 N N . LEU A 1 81 ? 51.473 17.775 3.397 1.00 21.74 79 LEU A N 1
ATOM 617 C CA . LEU A 1 81 ? 51.292 18.779 2.361 1.00 23.33 79 LEU A CA 1
ATOM 618 C C . LEU A 1 81 ? 51.180 18.055 1.031 1.00 31.03 79 LEU A C 1
ATOM 619 O O . LEU A 1 81 ? 51.779 16.994 0.840 1.00 27.11 79 LEU A O 1
ATOM 624 N N . ALA A 1 82 ? 50.429 18.640 0.101 1.00 24.13 80 ALA A N 1
ATOM 625 C CA . ALA A 1 82 ? 50.185 17.943 -1.150 1.00 27.16 80 ALA A CA 1
ATOM 626 C C . ALA A 1 82 ? 49.861 18.966 -2.226 1.00 21.03 80 ALA A C 1
ATOM 627 O O . ALA A 1 82 ? 49.508 20.111 -1.936 1.00 25.66 80 ALA A O 1
ATOM 629 N N . SER A 1 83 ? 49.968 18.514 -3.474 1.00 29.77 81 SER A N 1
ATOM 630 C CA . SER A 1 83 ? 49.611 19.285 -4.650 1.00 26.24 81 SER A CA 1
ATOM 631 C C . SER A 1 83 ? 48.566 18.504 -5.432 1.00 23.23 81 SER A C 1
ATOM 632 O O . SER A 1 83 ? 48.753 17.308 -5.691 1.00 22.32 81 SER A O 1
ATOM 635 N N . SER A 1 84 ? 47.503 19.194 -5.844 1.00 23.06 82 SER A N 1
ATOM 636 C CA . SER A 1 84 ? 46.392 18.566 -6.559 1.00 28.80 82 SER A CA 1
ATOM 637 C C . SER A 1 84 ? 46.814 18.102 -7.947 1.00 28.49 82 SER A C 1
ATOM 638 O O . SER A 1 84 ? 47.526 18.809 -8.664 1.00 32.22 82 SER A O 1
ATOM 641 N N . GLY A 1 85 ? 46.351 16.916 -8.339 1.00 30.04 83 GLY A N 1
ATOM 642 C CA . GLY A 1 85 ? 46.469 16.495 -9.720 1.00 33.45 83 GLY A CA 1
ATOM 643 C C . GLY A 1 85 ? 45.326 17.055 -10.557 1.00 33.42 83 GLY A C 1
ATOM 644 O O . GLY A 1 85 ? 44.449 17.772 -10.075 1.00 29.18 83 GLY A O 1
ATOM 645 N N . VAL A 1 86 ? 45.336 16.718 -11.842 1.00 30.32 84 VAL A N 1
ATOM 646 C CA . VAL A 1 86 ? 44.278 17.173 -12.737 1.00 30.76 84 VAL A CA 1
ATOM 647 C C . VAL A 1 86 ? 43.091 16.228 -12.617 1.00 31.93 84 VAL A C 1
ATOM 648 O O . VAL A 1 86 ? 43.228 15.013 -12.799 1.00 34.99 84 VAL A O 1
ATOM 652 N N . ILE A 1 87 ? 41.918 16.772 -12.325 1.00 32.11 85 ILE A N 1
ATOM 653 C CA . ILE A 1 87 ? 40.693 15.984 -12.339 1.00 30.33 85 ILE A CA 1
ATOM 654 C C . ILE A 1 87 ? 39.732 16.617 -13.339 1.00 36.80 85 ILE A C 1
ATOM 655 O O . ILE A 1 87 ? 39.359 17.786 -13.197 1.00 33.04 85 ILE A O 1
ATOM 660 N N . GLU A 1 88 ? 39.337 15.846 -14.348 1.00 41.91 86 GLU A N 1
ATOM 661 C CA . GLU A 1 88 ? 38.452 16.360 -15.381 1.00 48.44 86 GLU A CA 1
ATOM 662 C C . GLU A 1 88 ? 37.022 16.382 -14.870 1.00 44.90 86 GLU A C 1
ATOM 663 O O . GLU A 1 88 ? 36.594 15.483 -14.141 1.00 42.80 86 GLU A O 1
ATOM 669 N N . ILE A 1 89 ? 36.295 17.426 -15.237 1.00 47.60 87 ILE A N 1
ATOM 670 C CA . ILE A 1 89 ? 34.878 17.525 -14.883 1.00 51.70 87 ILE A CA 1
ATOM 671 C C . ILE A 1 89 ? 34.080 16.637 -15.835 1.00 51.47 87 ILE A C 1
ATOM 672 O O . ILE A 1 89 ? 34.296 16.704 -17.056 1.00 54.83 87 ILE A O 1
ATOM 677 N N . PRO A 1 90 ? 33.181 15.795 -15.327 1.00 49.18 88 PRO A N 1
ATOM 678 C CA . PRO A 1 90 ? 32.462 14.859 -16.200 1.00 53.55 88 PRO A CA 1
ATOM 679 C C . PRO A 1 90 ? 31.582 15.590 -17.200 1.00 63.24 88 PRO A C 1
ATOM 680 O O . PRO A 1 90 ? 31.187 16.741 -17.001 1.00 63.07 88 PRO A O 1
ATOM 684 N N . VAL A 1 91 ? 31.269 14.883 -18.290 1.00 73.85 89 VAL A N 1
ATOM 685 C CA . VAL A 1 91 ? 30.537 15.474 -19.411 1.00 81.63 89 VAL A CA 1
ATOM 686 C C . VAL A 1 91 ? 29.259 16.165 -18.947 1.00 88.57 89 VAL A C 1
ATOM 687 O O . VAL A 1 91 ? 28.921 17.255 -19.424 1.00 87.92 89 VAL A O 1
ATOM 691 N N . GLU A 1 92 ? 28.524 15.546 -18.022 1.00 95.64 90 GLU A N 1
ATOM 692 C CA . GLU A 1 92 ? 27.213 16.056 -17.625 1.00 98.97 90 GLU A CA 1
ATOM 693 C C . GLU A 1 92 ? 27.267 17.252 -16.678 1.00 91.23 90 GLU A C 1
ATOM 694 O O . GLU A 1 92 ? 26.206 17.771 -16.317 1.00 88.21 90 GLU A O 1
ATOM 700 N N . GLU A 1 93 ? 28.451 17.711 -16.271 1.00 85.54 91 GLU A N 1
ATOM 701 C CA . GLU A 1 93 ? 28.554 18.885 -15.417 1.00 83.84 91 GLU A CA 1
ATOM 702 C C . GLU A 1 93 ? 29.307 20.035 -16.070 1.00 82.48 91 GLU A C 1
ATOM 703 O O . GLU A 1 93 ? 29.406 21.112 -15.468 1.00 79.17 91 GLU A O 1
ATOM 709 N N . SER A 1 94 ? 29.834 19.842 -17.275 1.00 86.66 92 SER A N 1
ATOM 710 C CA . SER A 1 94 ? 30.648 20.853 -17.942 1.00 90.25 92 SER A CA 1
ATOM 711 C C . SER A 1 94 ? 30.027 21.284 -19.268 1.00 95.54 92 SER A C 1
ATOM 712 O O . SER A 1 94 ? 28.914 21.808 -19.305 1.00 99.19 92 SER A O 1
ATOM 715 N N . ASP A 1 98 ? 36.498 20.854 -22.804 1.00 92.27 96 ASP A N 1
ATOM 716 C CA . ASP A 1 98 ? 36.983 19.987 -21.734 1.00 90.55 96 ASP A CA 1
ATOM 717 C C . ASP A 1 98 ? 37.577 20.807 -20.586 1.00 77.41 96 ASP A C 1
ATOM 718 O O . ASP A 1 98 ? 38.645 21.403 -20.715 1.00 84.59 96 ASP A O 1
ATOM 723 N N . ASP A 1 99 ? 36.861 20.855 -19.473 1.00 55.81 97 ASP A N 1
ATOM 724 C CA . ASP A 1 99 ? 37.314 21.533 -18.268 1.00 52.74 97 ASP A CA 1
ATOM 725 C C . ASP A 1 99 ? 37.836 20.566 -17.204 1.00 47.84 97 ASP A C 1
ATOM 726 O O . ASP A 1 99 ? 37.447 19.393 -17.144 1.00 42.11 97 ASP A O 1
ATOM 731 N N . GLU A 1 100 ? 38.729 21.084 -16.362 1.00 40.23 98 GLU A N 1
ATOM 732 C CA . GLU A 1 100 ? 39.162 20.435 -15.133 1.00 32.69 98 GLU A CA 1
ATOM 733 C C . GLU A 1 100 ? 38.665 21.267 -13.955 1.00 30.33 98 GLU A C 1
ATOM 734 O O . GLU A 1 100 ? 38.352 22.450 -14.101 1.00 35.58 98 GLU A O 1
ATOM 740 N N . PHE A 1 101 ? 38.555 20.638 -12.782 1.00 30.02 99 PHE A N 1
ATOM 741 C CA . PHE A 1 101 ? 38.180 21.385 -11.585 1.00 29.10 99 PHE A CA 1
ATOM 742 C C . PHE A 1 101 ? 39.262 22.406 -11.257 1.00 32.54 99 PHE A C 1
ATOM 743 O O . PHE A 1 101 ? 40.457 22.118 -11.363 1.00 32.21 99 PHE A O 1
ATOM 751 N N . ALA A 1 102 ? 38.842 23.610 -10.870 1.00 34.89 100 ALA A N 1
ATOM 752 C CA . ALA A 1 102 ? 39.761 24.719 -10.641 1.00 38.09 100 ALA A CA 1
ATOM 753 C C . ALA A 1 102 ? 40.077 24.846 -9.157 1.00 32.07 100 ALA A C 1
ATOM 754 O O . ALA A 1 102 ? 39.196 24.652 -8.314 1.00 28.29 100 ALA A O 1
ATOM 756 N N . ASP A 1 103 ? 41.342 25.158 -8.837 1.00 22.40 101 ASP A N 1
ATOM 757 C CA . ASP A 1 103 ? 41.725 25.397 -7.451 1.00 24.91 101 ASP A CA 1
ATOM 758 C C . ASP A 1 103 ? 41.954 26.873 -7.116 1.00 29.37 101 ASP A C 1
ATOM 759 O O . ASP A 1 103 ? 42.131 27.198 -5.935 1.00 26.89 101 ASP A O 1
ATOM 764 N N . LEU A 1 104 ? 41.931 27.776 -8.103 1.00 28.25 102 LEU A N 1
ATOM 765 C CA . LEU A 1 104 ? 42.149 29.198 -7.859 1.00 23.95 102 LEU A CA 1
ATOM 766 C C . LEU A 1 104 ? 41.005 30.034 -8.408 1.00 24.13 102 LEU A C 1
ATOM 767 O O . LEU A 1 104 ? 40.417 29.714 -9.444 1.00 27.77 102 LEU A O 1
ATOM 772 N N . LYS A 1 105 ? 40.706 31.117 -7.696 1.00 28.08 103 LYS A N 1
ATOM 773 C CA . LYS A 1 105 ? 39.945 32.240 -8.227 1.00 27.75 103 LYS A CA 1
ATOM 774 C C . LYS A 1 105 ? 40.895 33.422 -8.354 1.00 30.26 103 LYS A C 1
ATOM 775 O O . LYS A 1 105 ? 41.732 33.658 -7.474 1.00 27.35 103 LYS A O 1
ATOM 781 N N . ILE A 1 106 ? 40.792 34.144 -9.462 1.00 28.12 104 ILE A N 1
ATOM 782 C CA . ILE A 1 106 ? 41.703 35.244 -9.738 1.00 22.94 104 ILE A CA 1
ATOM 783 C C . ILE A 1 106 ? 40.892 36.470 -10.112 1.00 25.08 104 ILE A C 1
ATOM 784 O O . ILE A 1 106 ? 39.978 36.390 -10.944 1.00 29.05 104 ILE A O 1
ATOM 789 N N . ASN A 1 107 ? 41.215 37.593 -9.485 1.00 22.26 105 ASN A N 1
ATOM 790 C CA . ASN A 1 107 ? 40.722 38.896 -9.902 1.00 25.08 105 ASN A CA 1
ATOM 791 C C . ASN A 1 107 ? 41.900 39.763 -10.316 1.00 28.08 105 ASN A C 1
ATOM 792 O O . ASN A 1 107 ? 42.887 39.862 -9.580 1.00 31.58 105 ASN A O 1
ATOM 797 N N . LEU A 1 108 ? 41.799 40.378 -11.496 1.00 26.44 106 LEU A N 1
ATOM 798 C CA . LEU A 1 108 ? 42.843 41.257 -12.012 1.00 26.08 106 LEU A CA 1
ATOM 799 C C . LEU A 1 108 ? 42.251 42.640 -12.256 1.00 24.62 106 LEU A C 1
ATOM 800 O O . LEU A 1 108 ? 41.300 42.789 -13.031 1.00 26.62 106 LEU A O 1
ATOM 805 N N . ILE A 1 109 ? 42.801 43.644 -11.591 1.00 23.48 107 ILE A N 1
ATOM 806 C CA . ILE A 1 109 ? 42.446 45.034 -11.849 1.00 22.59 107 ILE A CA 1
ATOM 807 C C . ILE A 1 109 ? 43.569 45.614 -12.692 1.00 24.81 107 ILE A C 1
ATOM 808 O O . ILE A 1 109 ? 44.704 45.749 -12.214 1.00 25.49 107 ILE A O 1
ATOM 813 N N . TYR A 1 110 ? 43.261 45.967 -13.940 1.00 25.81 108 TYR A N 1
ATOM 814 C CA . TYR A 1 110 ? 44.302 46.439 -14.839 1.00 21.35 108 TYR A CA 1
ATOM 815 C C . TYR A 1 110 ? 43.709 47.337 -15.917 1.00 27.90 108 TYR A C 1
ATOM 816 O O . TYR A 1 110 ? 42.745 46.922 -16.580 1.00 25.08 108 TYR A O 1
ATOM 825 N N . PRO A 1 111 ? 44.249 48.554 -16.116 1.00 31.93 109 PRO A N 1
ATOM 826 C CA . PRO A 1 111 ? 45.270 49.165 -15.251 1.00 24.77 109 PRO A CA 1
ATOM 827 C C . PRO A 1 111 ? 44.669 49.558 -13.907 1.00 28.77 109 PRO A C 1
ATOM 828 O O . PRO A 1 111 ? 43.531 50.010 -13.875 1.00 32.07 109 PRO A O 1
ATOM 832 N N . CYS A 1 112 ? 45.392 49.384 -12.807 1.00 24.26 110 CYS A N 1
ATOM 833 C CA . CYS A 1 112 ? 44.866 49.813 -11.522 1.00 31.12 110 CYS A CA 1
ATOM 834 C C . CYS A 1 112 ? 45.447 51.181 -11.168 1.00 30.92 110 CYS A C 1
ATOM 835 O O . CYS A 1 112 ? 46.389 51.663 -11.796 1.00 34.28 110 CYS A O 1
ATOM 838 N N . THR A 1 113 ? 44.872 51.805 -10.147 1.00 32.51 111 THR A N 1
ATOM 839 C CA . THR A 1 113 ? 45.297 53.123 -9.688 1.00 41.74 111 THR A CA 1
ATOM 840 C C . THR A 1 113 ? 45.746 53.051 -8.229 1.00 46.30 111 THR A C 1
ATOM 841 O O . THR A 1 113 ? 45.730 51.989 -7.599 1.00 37.55 111 THR A O 1
ATOM 845 N N . GLU A 1 114 ? 46.150 54.210 -7.693 1.00 43.32 112 GLU A N 1
ATOM 846 C CA . GLU A 1 114 ? 46.529 54.291 -6.284 1.00 43.07 112 GLU A CA 1
ATOM 847 C C . GLU A 1 114 ? 45.339 54.043 -5.366 1.00 39.72 112 GLU A C 1
ATOM 848 O O . GLU A 1 114 ? 45.515 53.575 -4.235 1.00 44.96 112 GLU A O 1
ATOM 854 N N . LYS A 1 115 ? 44.124 54.351 -5.822 1.00 30.51 113 LYS A N 1
ATOM 855 C CA . LYS A 1 115 ? 42.949 54.039 -5.018 1.00 33.24 113 LYS A CA 1
ATOM 856 C C . LYS A 1 115 ? 42.813 52.535 -4.805 1.00 40.97 113 LYS A C 1
ATOM 857 O O . LYS A 1 115 ? 42.409 52.088 -3.723 1.00 41.75 113 LYS A O 1
ATOM 863 N N . HIS A 1 116 ? 43.123 51.731 -5.830 1.00 33.79 114 HIS A N 1
ATOM 864 C CA . HIS A 1 116 ? 43.029 50.283 -5.665 1.00 32.62 114 HIS A CA 1
ATOM 865 C C . HIS A 1 116 ? 44.116 49.773 -4.739 1.00 31.07 114 HIS A C 1
ATOM 866 O O . HIS A 1 116 ? 43.867 48.900 -3.898 1.00 33.30 114 HIS A O 1
ATOM 873 N N . VAL A 1 117 ? 45.331 50.299 -4.882 1.00 27.75 115 VAL A N 1
ATOM 874 C CA . VAL A 1 117 ? 46.404 49.893 -3.983 1.00 31.39 115 VAL A CA 1
ATOM 875 C C . VAL A 1 117 ? 45.989 50.143 -2.537 1.00 34.30 115 VAL A C 1
ATOM 876 O O . VAL A 1 117 ? 46.039 49.241 -1.690 1.00 40.23 115 VAL A O 1
ATOM 880 N N . LYS A 1 118 ? 45.494 51.349 -2.253 1.00 38.00 116 LYS A N 1
ATOM 881 C CA . LYS A 1 118 ? 45.055 51.664 -0.897 1.00 43.78 116 LYS A CA 1
ATOM 882 C C . LYS A 1 118 ? 43.974 50.697 -0.442 1.00 37.78 116 LYS A C 1
ATOM 883 O O . LYS A 1 118 ? 44.031 50.161 0.669 1.00 39.99 116 LYS A O 1
ATOM 889 N N . LYS A 1 119 ? 42.987 50.445 -1.304 1.00 30.29 117 LYS A N 1
ATOM 890 C CA . LYS A 1 119 ? 41.862 49.604 -0.920 1.00 29.71 117 LYS A CA 1
ATOM 891 C C . LYS A 1 119 ? 42.314 48.209 -0.506 1.00 36.43 117 LYS A C 1
ATOM 892 O O . LYS A 1 119 ? 41.768 47.630 0.438 1.00 30.92 117 LYS A O 1
ATOM 898 N N . TYR A 1 120 ? 43.290 47.637 -1.212 1.00 29.30 118 TYR A N 1
ATOM 899 C CA . TYR A 1 120 ? 43.664 46.251 -0.986 1.00 27.59 118 TYR A CA 1
ATOM 900 C C . TYR A 1 120 ? 44.923 46.098 -0.153 1.00 23.63 118 TYR A C 1
ATOM 901 O O . TYR A 1 120 ? 45.366 44.968 0.063 1.00 30.75 118 TYR A O 1
ATOM 910 N N . SER A 1 121 ? 45.512 47.192 0.317 1.00 28.14 119 SER A N 1
ATOM 911 C CA . SER A 1 121 ? 46.674 47.080 1.187 1.00 26.90 119 SER A CA 1
ATOM 912 C C . SER A 1 121 ? 46.231 46.741 2.604 1.00 31.81 119 SER A C 1
ATOM 913 O O . SER A 1 121 ? 45.140 47.109 3.043 1.00 31.34 119 SER A O 1
ATOM 916 N N . LYS A 1 122 ? 47.093 46.027 3.318 1.00 28.96 120 LYS A N 1
ATOM 917 C CA . LYS A 1 122 ? 46.771 45.638 4.684 1.00 32.75 120 LYS A CA 1
ATOM 918 C C . LYS A 1 122 ? 46.504 46.868 5.542 1.00 29.17 120 LYS A C 1
ATOM 919 O O . LYS A 1 122 ? 47.206 47.873 5.452 1.00 28.05 120 LYS A O 1
ATOM 925 N N . GLN A 1 123 ? 45.471 46.795 6.372 1.00 23.91 121 GLN A N 1
ATOM 926 C CA . GLN A 1 123 ? 45.130 47.890 7.269 1.00 32.04 121 GLN A CA 1
ATOM 927 C C . GLN A 1 123 ? 45.199 47.376 8.702 1.00 27.81 121 GLN A C 1
ATOM 928 O O . GLN A 1 123 ? 44.561 46.374 9.035 1.00 31.22 121 GLN A O 1
ATOM 934 N N . GLY A 1 124 ? 45.964 48.069 9.542 1.00 23.14 122 GLY A N 1
ATOM 935 C CA . GLY A 1 124 ? 46.014 47.725 10.956 1.00 28.13 122 GLY A CA 1
ATOM 936 C C . GLY A 1 124 ? 44.715 48.057 11.668 1.00 22.31 122 GLY A C 1
ATOM 937 O O . GLY A 1 124 ? 43.964 48.936 11.255 1.00 25.00 122 GLY A O 1
ATOM 938 N N . VAL A 1 125 ? 44.455 47.346 12.765 1.00 26.33 123 VAL A N 1
ATOM 939 C CA . VAL A 1 125 ? 43.231 47.491 13.552 1.00 26.08 123 VAL A CA 1
ATOM 940 C C . VAL A 1 125 ? 43.614 47.988 14.941 1.00 21.16 123 VAL A C 1
ATOM 941 O O . VAL A 1 125 ? 44.673 47.637 15.470 1.00 22.76 123 VAL A O 1
ATOM 945 N N . ARG A 1 126 ? 42.751 48.820 15.533 1.00 18.39 124 ARG A N 1
ATOM 946 C CA . ARG A 1 126 ? 42.937 49.295 16.899 1.00 22.58 124 ARG A CA 1
ATOM 947 C C . ARG A 1 126 ? 41.643 49.124 17.684 1.00 19.58 124 ARG A C 1
ATOM 948 O O . ARG A 1 126 ? 40.548 49.227 17.130 1.00 23.38 124 ARG A O 1
ATOM 956 N N . PHE A 1 127 ? 41.782 48.906 18.985 1.00 18.65 125 PHE A N 1
ATOM 957 C CA . PHE A 1 127 ? 40.640 48.768 19.886 1.00 21.75 125 PHE A CA 1
ATOM 958 C C . PHE A 1 127 ? 40.545 50.054 20.690 1.00 23.62 125 PHE A C 1
ATOM 959 O O . PHE A 1 127 ? 41.479 50.400 21.418 1.00 26.19 125 PHE A O 1
ATOM 967 N N . VAL A 1 128 ? 39.441 50.782 20.541 1.00 18.43 126 VAL A N 1
ATOM 968 C CA . VAL A 1 128 ? 39.366 52.117 21.127 1.00 18.17 126 VAL A CA 1
ATOM 969 C C . VAL A 1 128 ? 38.286 52.144 22.200 1.00 19.66 126 VAL A C 1
ATOM 970 O O . VAL A 1 128 ? 37.392 51.296 22.235 1.00 22.40 126 VAL A O 1
ATOM 974 N N . THR A 1 129 ? 38.371 53.146 23.070 1.00 22.54 127 THR A N 1
ATOM 975 C CA . THR A 1 129 ? 37.455 53.310 24.200 1.00 28.90 127 THR A CA 1
ATOM 976 C C . THR A 1 129 ? 36.699 54.620 24.010 1.00 24.72 127 THR A C 1
ATOM 977 O O . THR A 1 129 ? 37.279 55.703 24.128 1.00 24.11 127 THR A O 1
ATOM 981 N N . GLU A 1 130 ? 35.403 54.526 23.743 1.00 22.33 128 GLU A N 1
ATOM 982 C CA . GLU A 1 130 ? 34.573 55.697 23.477 1.00 20.21 128 GLU A CA 1
ATOM 983 C C . GLU A 1 130 ? 33.717 55.970 24.709 1.00 21.93 128 GLU A C 1
ATOM 984 O O . GLU A 1 130 ? 32.649 55.372 24.881 1.00 22.54 128 GLU A O 1
ATOM 990 N N . THR A 1 131 ? 34.183 56.869 25.569 1.00 22.56 129 THR A N 1
ATOM 991 C CA . THR A 1 131 ? 33.382 57.327 26.701 1.00 28.02 129 THR A CA 1
ATOM 992 C C . THR A 1 131 ? 32.183 58.159 26.235 1.00 27.77 129 THR A C 1
ATOM 993 O O . THR A 1 131 ? 32.110 58.600 25.081 1.00 26.26 129 THR A O 1
ATOM 997 N N . PRO A 1 132 ? 31.216 58.397 27.120 1.00 30.45 130 PRO A N 1
ATOM 998 C CA . PRO A 1 132 ? 30.135 59.335 26.770 1.00 28.09 130 PRO A CA 1
ATOM 999 C C . PRO A 1 132 ? 30.660 60.700 26.343 1.00 27.10 130 PRO A C 1
ATOM 1000 O O . PRO A 1 132 ? 30.114 61.325 25.418 1.00 25.53 130 PRO A O 1
ATOM 1004 N N . GLU A 1 133 ? 31.737 61.169 26.978 1.00 22.33 131 GLU A N 1
ATOM 1005 C CA . GLU A 1 133 ? 32.294 62.478 26.638 1.00 27.15 131 GLU A CA 1
ATOM 1006 C C . GLU A 1 133 ? 32.880 62.494 25.230 1.00 25.38 131 GLU A C 1
ATOM 1007 O O . GLU A 1 133 ? 32.745 63.491 24.508 1.00 27.02 131 GLU A O 1
ATOM 1013 N N . ILE A 1 134 ? 33.559 61.417 24.828 1.00 27.55 132 ILE A N 1
ATOM 1014 C CA . ILE A 1 134 ? 34.143 61.377 23.486 1.00 25.19 132 ILE A CA 1
ATOM 1015 C C . ILE A 1 134 ? 33.057 61.239 22.427 1.00 25.40 132 ILE A C 1
ATOM 1016 O O . ILE A 1 134 ? 33.182 61.788 21.324 1.00 27.50 132 ILE A O 1
ATOM 1021 N N . TYR A 1 135 ? 31.982 60.505 22.732 1.00 21.10 133 TYR A N 1
ATOM 1022 C CA . TYR A 1 135 ? 30.852 60.434 21.807 1.00 23.41 133 TYR A CA 1
ATOM 1023 C C . TYR A 1 135 ? 30.229 61.815 21.614 1.00 25.19 133 TYR A C 1
ATOM 1024 O O . TYR A 1 135 ? 29.956 62.237 20.486 1.00 28.30 133 TYR A O 1
ATOM 1033 N N A ARG A 1 136 ? 30.018 62.533 22.719 0.50 25.13 134 ARG A N 1
ATOM 1034 N N B ARG A 1 136 ? 30.005 62.539 22.711 0.50 25.09 134 ARG A N 1
ATOM 1035 C CA A ARG A 1 136 ? 29.395 63.852 22.681 0.50 27.92 134 ARG A CA 1
ATOM 1036 C CA B ARG A 1 136 ? 29.378 63.853 22.616 0.50 27.76 134 ARG A CA 1
ATOM 1037 C C A ARG A 1 136 ? 30.275 64.864 21.953 0.50 29.56 134 ARG A C 1
ATOM 1038 C C B ARG A 1 136 ? 30.286 64.855 21.908 0.50 29.50 134 ARG A C 1
ATOM 1039 O O A ARG A 1 136 ? 29.799 65.616 21.095 0.50 31.42 134 ARG A O 1
ATOM 1040 O O B ARG A 1 136 ? 29.841 65.593 21.022 0.50 31.26 134 ARG A O 1
ATOM 1055 N N . ASP A 1 137 ? 31.566 64.899 22.280 1.00 25.24 135 ASP A N 1
ATOM 1056 C CA . ASP A 1 137 ? 32.420 65.952 21.747 1.00 25.19 135 ASP A CA 1
ATOM 1057 C C . ASP A 1 137 ? 32.964 65.639 20.353 1.00 24.26 135 ASP A C 1
ATOM 1058 O O . ASP A 1 137 ? 33.192 66.563 19.576 1.00 31.07 135 ASP A O 1
ATOM 1063 N N . TYR A 1 138 ? 33.145 64.374 19.992 1.00 23.77 136 TYR A N 1
ATOM 1064 C CA . TYR A 1 138 ? 33.832 64.081 18.729 1.00 26.57 136 TYR A CA 1
ATOM 1065 C C . TYR A 1 138 ? 33.074 63.137 17.809 1.00 30.02 136 TYR A C 1
ATOM 1066 O O . TYR A 1 138 ? 33.066 63.353 16.594 1.00 27.82 136 TYR A O 1
ATOM 1075 N N . VAL A 1 139 ? 32.499 62.057 18.338 1.00 25.04 137 VAL A N 1
ATOM 1076 C CA . VAL A 1 139 ? 31.963 61.033 17.453 1.00 25.24 137 VAL A CA 1
ATOM 1077 C C . VAL A 1 139 ? 30.602 61.450 16.922 1.00 23.37 137 VAL A C 1
ATOM 1078 O O . VAL A 1 139 ? 30.353 61.389 15.716 1.00 26.20 137 VAL A O 1
ATOM 1082 N N . ARG A 1 140 ? 29.708 61.901 17.804 1.00 23.94 138 ARG A N 1
ATOM 1083 C CA . ARG A 1 140 ? 28.412 62.372 17.331 1.00 24.04 138 ARG A CA 1
ATOM 1084 C C . ARG A 1 140 ? 28.540 63.548 16.360 1.00 24.59 138 ARG A C 1
ATOM 1085 O O . ARG A 1 140 ? 27.811 63.558 15.356 1.00 28.27 138 ARG A O 1
ATOM 1093 N N . PRO A 1 141 ? 29.402 64.550 16.584 1.00 27.78 139 PRO A N 1
ATOM 1094 C CA . PRO A 1 141 ? 29.617 65.562 15.530 1.00 34.00 139 PRO A CA 1
ATOM 1095 C C . PRO A 1 141 ? 30.067 64.965 14.205 1.00 28.63 139 PRO A C 1
ATOM 1096 O O . PRO A 1 141 ? 29.642 65.439 13.144 1.00 24.32 139 PRO A O 1
ATOM 1100 N N . TYR A 1 142 ? 30.911 63.930 14.236 1.00 25.58 140 TYR A N 1
ATOM 1101 C CA . TYR A 1 142 ? 31.340 63.271 13.002 1.00 25.94 140 TYR A CA 1
ATOM 1102 C C . TYR A 1 142 ? 30.172 62.586 12.301 1.00 28.60 140 TYR A C 1
ATOM 1103 O O . TYR A 1 142 ? 30.020 62.692 11.076 1.00 26.25 140 TYR A O 1
ATOM 1112 N N . MET A 1 143 ? 29.354 61.851 13.058 1.00 21.22 141 MET A N 1
ATOM 1113 C CA . MET A 1 143 ? 28.164 61.238 12.473 1.00 23.94 141 MET A CA 1
ATOM 1114 C C . MET A 1 143 ? 27.271 62.289 11.822 1.00 21.77 141 MET A C 1
ATOM 1115 O O . MET A 1 143 ? 26.748 62.082 10.725 1.00 23.73 141 MET A O 1
ATOM 1119 N N . GLN A 1 144 ? 27.031 63.403 12.518 1.00 26.05 142 GLN A N 1
ATOM 1120 C CA . GLN A 1 144 ? 26.165 64.423 11.948 1.00 32.70 142 GLN A CA 1
ATOM 1121 C C . GLN A 1 144 ? 26.730 64.930 10.626 1.00 30.01 142 GLN A C 1
ATOM 1122 O O . GLN A 1 144 ? 26.016 65.009 9.622 1.00 28.15 142 GLN A O 1
ATOM 1128 N N . ALA A 1 145 ? 28.024 65.243 10.597 1.00 26.97 143 ALA A N 1
ATOM 1129 C CA . ALA A 1 145 ? 28.601 65.776 9.372 1.00 28.74 143 ALA A CA 1
ATOM 1130 C C . ALA A 1 145 ? 28.446 64.791 8.226 1.00 27.17 143 ALA A C 1
ATOM 1131 O O . ALA A 1 145 ? 28.130 65.187 7.098 1.00 30.32 143 ALA A O 1
ATOM 1133 N N . GLN A 1 146 ? 28.644 63.500 8.501 1.00 24.31 144 GLN A N 1
ATOM 1134 C CA . GLN A 1 146 ? 28.475 62.483 7.466 1.00 28.27 144 GLN A CA 1
ATOM 1135 C C . GLN A 1 146 ? 27.065 62.492 6.903 1.00 25.37 144 GLN A C 1
ATOM 1136 O O . GLN A 1 146 ? 26.874 62.396 5.688 1.00 24.17 144 GLN A O 1
ATOM 1142 N N . ARG A 1 147 ? 26.059 62.584 7.776 1.00 23.39 145 ARG A N 1
ATOM 1143 C CA . ARG A 1 147 ? 24.683 62.607 7.286 1.00 25.33 145 ARG A CA 1
ATOM 1144 C C . ARG A 1 147 ? 24.383 63.915 6.553 1.00 25.24 145 ARG A C 1
ATOM 1145 O O . ARG A 1 147 ? 23.720 63.908 5.507 1.00 25.28 145 ARG A O 1
ATOM 1153 N N . GLU A 1 148 ? 24.852 65.049 7.084 1.00 22.87 146 GLU A N 1
ATOM 1154 C CA . GLU A 1 148 ? 24.583 66.318 6.405 1.00 27.11 146 GLU A CA 1
ATOM 1155 C C . GLU A 1 148 ? 25.212 66.343 5.016 1.00 24.56 146 GLU A C 1
ATOM 1156 O O . GLU A 1 148 ? 24.647 66.939 4.085 1.00 26.03 146 GLU A O 1
ATOM 1162 N N . ALA A 1 149 ? 26.374 65.698 4.859 1.00 28.91 147 ALA A N 1
ATOM 1163 C CA . ALA A 1 149 ? 27.061 65.600 3.577 1.00 28.99 147 ALA A CA 1
ATOM 1164 C C . ALA A 1 149 ? 26.323 64.734 2.562 1.00 31.18 147 ALA A C 1
ATOM 1165 O O . ALA A 1 149 ? 26.689 64.749 1.385 1.00 31.33 147 ALA A O 1
ATOM 1167 N N . GLY A 1 150 ? 25.302 63.988 2.969 1.00 30.36 148 GLY A N 1
ATOM 1168 C CA . GLY A 1 150 ? 24.571 63.147 2.036 1.00 22.88 148 GLY A CA 1
ATOM 1169 C C . GLY A 1 150 ? 25.035 61.709 1.921 1.00 24.76 148 GLY A C 1
ATOM 1170 O O . GLY A 1 150 ? 24.638 61.029 0.967 1.00 30.01 148 GLY A O 1
ATOM 1171 N N . ARG A 1 151 ? 25.836 61.207 2.872 1.00 24.53 149 ARG A N 1
ATOM 1172 C CA . ARG A 1 151 ? 26.376 59.848 2.765 1.00 21.12 149 ARG A CA 1
ATOM 1173 C C . ARG A 1 151 ? 25.305 58.755 2.810 1.00 25.38 149 ARG A C 1
ATOM 1174 O O . ARG A 1 151 ? 25.587 57.616 2.423 1.00 26.93 149 ARG A O 1
ATOM 1182 N N . LEU A 1 152 ? 24.095 59.049 3.280 1.00 29.37 150 LEU A N 1
ATOM 1183 C CA . LEU A 1 152 ? 23.040 58.039 3.325 1.00 26.09 150 LEU A CA 1
ATOM 1184 C C . LEU A 1 152 ? 22.129 58.069 2.100 1.00 28.69 150 LEU A C 1
ATOM 1185 O O . LEU A 1 152 ? 21.107 57.372 2.087 1.00 23.37 150 LEU A O 1
ATOM 1190 N N . ASN A 1 153 ? 22.468 58.856 1.073 1.00 31.21 151 ASN A N 1
ATOM 1191 C CA . ASN A 1 153 ? 21.624 58.901 -0.117 1.00 35.57 151 ASN A CA 1
ATOM 1192 C C . ASN A 1 153 ? 21.286 57.500 -0.621 1.00 34.93 151 ASN A C 1
ATOM 1193 O O . ASN A 1 153 ? 20.134 57.228 -0.983 1.00 29.53 151 ASN A O 1
ATOM 1198 N N . TRP A 1 154 ? 22.273 56.597 -0.650 1.00 32.66 152 TRP A N 1
ATOM 1199 C CA . TRP A 1 154 ? 22.029 55.254 -1.177 1.00 32.45 152 TRP A CA 1
ATOM 1200 C C . TRP A 1 154 ? 21.000 54.500 -0.334 1.00 33.38 152 TRP A C 1
ATOM 1201 O O . TRP A 1 154 ? 20.139 53.795 -0.879 1.00 31.16 152 TRP A O 1
ATOM 1212 N N . VAL A 1 155 ? 21.061 54.651 0.994 1.00 27.31 153 VAL A N 1
ATOM 1213 C CA . VAL A 1 155 ? 20.069 54.022 1.863 1.00 32.20 153 VAL A CA 1
ATOM 1214 C C . VAL A 1 155 ? 18.698 54.604 1.586 1.00 25.72 153 VAL A C 1
ATOM 1215 O O . VAL A 1 155 ? 17.710 53.879 1.403 1.00 29.07 153 VAL A O 1
ATOM 1219 N N . TYR A 1 156 ? 18.611 55.934 1.565 1.00 28.62 154 TYR A N 1
ATOM 1220 C CA . TYR A 1 156 ? 17.312 56.565 1.362 1.00 35.06 154 TYR A CA 1
ATOM 1221 C C . TYR A 1 156 ? 16.698 56.165 0.023 1.00 34.16 154 TYR A C 1
ATOM 1222 O O . TYR A 1 156 ? 15.472 56.009 -0.083 1.00 27.23 154 TYR A O 1
ATOM 1231 N N . ASN A 1 157 ? 17.536 55.984 -1.009 1.00 29.50 155 ASN A N 1
ATOM 1232 C CA . ASN A 1 157 ? 17.026 55.585 -2.319 1.00 32.82 155 ASN A CA 1
ATOM 1233 C C . ASN A 1 157 ? 16.355 54.220 -2.262 1.00 33.32 155 ASN A C 1
ATOM 1234 O O . ASN A 1 157 ? 15.377 53.969 -2.980 1.00 31.02 155 ASN A O 1
ATOM 1239 N N . ILE A 1 158 ? 16.890 53.316 -1.438 1.00 28.19 156 ILE A N 1
ATOM 1240 C CA . ILE A 1 158 ? 16.275 52.007 -1.267 1.00 28.11 156 ILE A CA 1
ATOM 1241 C C . ILE A 1 158 ? 15.002 52.135 -0.442 1.00 22.44 156 ILE A C 1
ATOM 1242 O O . ILE A 1 158 ? 13.947 51.607 -0.811 1.00 26.43 156 ILE A O 1
ATOM 1247 N N . ILE A 1 159 ? 15.072 52.865 0.671 1.00 25.66 157 ILE A N 1
ATOM 1248 C CA . ILE A 1 159 ? 13.888 53.040 1.513 1.00 28.26 157 ILE A CA 1
ATOM 1249 C C . ILE A 1 159 ? 12.727 53.612 0.710 1.00 34.18 157 ILE A C 1
ATOM 1250 O O . ILE A 1 159 ? 11.577 53.171 0.851 1.00 32.40 157 ILE A O 1
ATOM 1255 N N . GLU A 1 160 ? 13.000 54.606 -0.141 1.00 30.68 158 GLU A N 1
ATOM 1256 C CA . GLU A 1 160 ? 11.934 55.252 -0.895 1.00 31.19 158 GLU A CA 1
ATOM 1257 C C . GLU A 1 160 ? 11.532 54.476 -2.141 1.00 31.72 158 GLU A C 1
ATOM 1258 O O . GLU A 1 160 ? 10.617 54.909 -2.846 1.00 35.59 158 GLU A O 1
ATOM 1264 N N . GLY A 1 161 ? 12.175 53.344 -2.422 1.00 31.63 159 GLY A N 1
ATOM 1265 C CA . GLY A 1 161 ? 11.762 52.519 -3.539 1.00 37.79 159 GLY A CA 1
ATOM 1266 C C . GLY A 1 161 ? 12.255 53.001 -4.885 1.00 43.36 159 GLY A C 1
ATOM 1267 O O . GLY A 1 161 ? 11.613 52.733 -5.904 1.00 36.29 159 GLY A O 1
ATOM 1268 N N A ARG A 1 162 ? 13.390 53.697 -4.927 0.50 39.32 160 ARG A N 1
ATOM 1269 N N B ARG A 1 162 ? 13.371 53.730 -4.915 0.50 39.50 160 ARG A N 1
ATOM 1270 C CA A ARG A 1 162 ? 13.926 54.193 -6.182 0.50 39.35 160 ARG A CA 1
ATOM 1271 C CA B ARG A 1 162 ? 13.939 54.195 -6.171 0.50 39.35 160 ARG A CA 1
ATOM 1272 C C A ARG A 1 162 ? 15.158 53.432 -6.649 0.50 40.54 160 ARG A C 1
ATOM 1273 C C B ARG A 1 162 ? 14.985 53.236 -6.714 0.50 39.82 160 ARG A C 1
ATOM 1274 O O A ARG A 1 162 ? 15.627 53.675 -7.766 0.50 43.41 160 ARG A O 1
ATOM 1275 O O B ARG A 1 162 ? 15.147 53.135 -7.935 0.50 42.94 160 ARG A O 1
ATOM 1290 N N . LYS A 1 163 ? 15.679 52.517 -5.833 1.00 31.43 161 LYS A N 1
ATOM 1291 C CA . LYS A 1 163 ? 16.767 51.625 -6.198 1.00 33.02 161 LYS A CA 1
ATOM 1292 C C . LYS A 1 163 ? 16.625 50.292 -5.471 1.00 37.74 161 LYS A C 1
ATOM 1293 O O . LYS A 1 163 ? 16.034 50.209 -4.389 1.00 34.52 161 LYS A O 1
ATOM 1299 N N . GLU A 1 164 ? 17.181 49.251 -6.094 1.00 28.87 162 GLU A N 1
ATOM 1300 C CA . GLU A 1 164 ? 17.225 47.889 -5.554 1.00 26.33 162 GLU A CA 1
ATOM 1301 C C . GLU A 1 164 ? 15.837 47.361 -5.214 1.00 33.21 162 GLU A C 1
ATOM 1302 O O . GLU A 1 164 ? 15.697 46.448 -4.393 1.00 32.08 162 GLU A O 1
ATOM 1308 N N . VAL A 1 165 ? 14.809 47.899 -5.881 1.00 30.66 163 VAL A N 1
ATOM 1309 C CA . VAL A 1 165 ? 13.450 47.394 -5.687 1.00 30.78 163 VAL A CA 1
ATOM 1310 C C . VAL A 1 165 ? 13.400 45.882 -5.886 1.00 35.00 163 VAL A C 1
ATOM 1311 O O . VAL A 1 165 ? 12.733 45.166 -5.134 1.00 35.62 163 VAL A O 1
ATOM 1315 N N . GLU A 1 166 ? 14.137 45.365 -6.874 1.00 34.54 164 GLU A N 1
ATOM 1316 C CA . GLU A 1 166 ? 14.094 43.935 -7.159 1.00 40.03 164 GLU A CA 1
ATOM 1317 C C . GLU A 1 166 ? 14.888 43.096 -6.166 1.00 35.71 164 GLU A C 1
ATOM 1318 O O . GLU A 1 166 ? 14.703 41.879 -6.132 1.00 37.68 164 GLU A O 1
ATOM 1324 N N . ASP A 1 167 ? 15.775 43.697 -5.377 1.00 30.24 165 ASP A N 1
ATOM 1325 C CA . ASP A 1 167 ? 16.552 42.934 -4.407 1.00 32.72 165 ASP A CA 1
ATOM 1326 C C . ASP A 1 167 ? 15.886 42.819 -3.042 1.00 35.47 165 ASP A C 1
ATOM 1327 O O . ASP A 1 167 ? 16.253 41.926 -2.264 1.00 33.35 165 ASP A O 1
ATOM 1332 N N . VAL A 1 168 ? 14.939 43.704 -2.728 1.00 31.99 166 VAL A N 1
ATOM 1333 C CA . VAL A 1 168 ? 14.231 43.632 -1.453 1.00 31.34 166 VAL A CA 1
ATOM 1334 C C . VAL A 1 168 ? 13.456 42.324 -1.380 1.00 34.91 166 VAL A C 1
ATOM 1335 O O . VAL A 1 168 ? 12.690 41.993 -2.290 1.00 27.97 166 VAL A O 1
ATOM 1339 N N . ILE A 1 169 ? 13.672 41.549 -0.312 1.00 31.06 167 ILE A N 1
ATOM 1340 C CA . ILE A 1 169 ? 12.941 40.291 -0.185 1.00 30.64 167 ILE A CA 1
ATOM 1341 C C . ILE A 1 169 ? 11.663 40.443 0.632 1.00 35.48 167 ILE A C 1
ATOM 1342 O O . ILE A 1 169 ? 10.791 39.565 0.563 1.00 31.31 167 ILE A O 1
ATOM 1347 N N . TYR A 1 170 ? 11.522 41.529 1.389 1.00 28.85 168 TYR A N 1
ATOM 1348 C CA . TYR A 1 170 ? 10.297 41.815 2.127 1.00 28.66 168 TYR A CA 1
ATOM 1349 C C . TYR A 1 170 ? 10.333 43.261 2.599 1.00 28.73 168 TYR A C 1
ATOM 1350 O O . TYR A 1 170 ? 11.387 43.762 3.004 1.00 28.76 168 TYR A O 1
ATOM 1359 N N . ARG A 1 171 ? 9.183 43.925 2.564 1.00 22.42 169 ARG A N 1
ATOM 1360 C CA . ARG A 1 171 ? 9.120 45.255 3.162 1.00 21.84 169 ARG A CA 1
ATOM 1361 C C . ARG A 1 171 ? 7.685 45.599 3.498 1.00 26.68 169 ARG A C 1
ATOM 1362 O O . ARG A 1 171 ? 6.743 45.062 2.913 1.00 28.99 169 ARG A O 1
ATOM 1370 N N . THR A 1 172 ? 7.536 46.501 4.452 1.00 26.56 170 THR A N 1
ATOM 1371 C CA . THR A 1 172 ? 6.289 47.233 4.504 1.00 23.64 170 THR A CA 1
ATOM 1372 C C . THR A 1 172 ? 6.315 48.337 3.442 1.00 28.71 170 THR A C 1
ATOM 1373 O O . THR A 1 172 ? 7.362 48.947 3.207 1.00 28.56 170 THR A O 1
ATOM 1377 N N . PRO A 1 173 ? 5.194 48.585 2.766 1.00 29.75 171 PRO A N 1
ATOM 1378 C CA . PRO A 1 173 ? 5.169 49.607 1.704 1.00 32.31 171 PRO A CA 1
ATOM 1379 C C . PRO A 1 173 ? 5.582 50.971 2.238 1.00 31.80 171 PRO A C 1
ATOM 1380 O O . PRO A 1 173 ? 5.137 51.397 3.305 1.00 29.39 171 PRO A O 1
ATOM 1384 N N . TYR A 1 174 ? 6.466 51.642 1.497 1.00 33.86 172 TYR A N 1
ATOM 1385 C CA . TYR A 1 174 ? 6.991 52.935 1.925 1.00 33.84 172 TYR A CA 1
ATOM 1386 C C . TYR A 1 174 ? 5.865 53.915 2.258 1.00 35.65 172 TYR A C 1
ATOM 1387 O O . TYR A 1 174 ? 4.929 54.092 1.479 1.00 35.41 172 TYR A O 1
ATOM 1396 N N . GLY A 1 175 ? 5.966 54.558 3.425 1.00 39.54 173 GLY A N 1
ATOM 1397 C CA . GLY A 1 175 ? 4.996 55.537 3.873 1.00 38.93 173 GLY A CA 1
ATOM 1398 C C . GLY A 1 175 ? 3.826 54.973 4.651 1.00 36.29 173 GLY A C 1
ATOM 1399 O O . GLY A 1 175 ? 3.219 55.697 5.448 1.00 34.09 173 GLY A O 1
ATOM 1400 N N . GLN A 1 176 ? 3.531 53.686 4.485 1.00 30.45 174 GLN A N 1
ATOM 1401 C CA . GLN A 1 176 ? 2.407 53.076 5.186 1.00 30.67 174 GLN A CA 1
ATOM 1402 C C . GLN A 1 176 ? 2.628 53.081 6.694 1.00 32.71 174 GLN A C 1
ATOM 1403 O O . GLN A 1 176 ? 1.704 53.359 7.466 1.00 30.23 174 GLN A O 1
ATOM 1409 N N . ASP A 1 177 ? 3.848 52.793 7.140 1.00 31.88 175 ASP A N 1
ATOM 1410 C CA . ASP A 1 177 ? 4.165 52.786 8.567 1.00 31.36 175 ASP A CA 1
ATOM 1411 C C . ASP A 1 177 ? 5.448 53.564 8.809 1.00 34.61 175 ASP A C 1
ATOM 1412 O O . ASP A 1 177 ? 6.542 52.982 8.849 1.00 30.15 175 ASP A O 1
ATOM 1417 N N . PRO A 1 178 ? 5.355 54.883 8.981 1.00 34.28 176 PRO A N 1
ATOM 1418 C CA . PRO A 1 178 ? 6.583 55.672 9.143 1.00 36.02 176 PRO A CA 1
ATOM 1419 C C . PRO A 1 178 ? 7.342 55.368 10.427 1.00 35.46 176 PRO A C 1
ATOM 1420 O O . PRO A 1 178 ? 8.556 55.590 10.461 1.00 33.69 176 PRO A O 1
ATOM 1424 N N . GLU A 1 179 ? 6.684 54.886 11.488 1.00 25.25 177 GLU A N 1
ATOM 1425 C CA . GLU A 1 179 ? 7.425 54.660 12.725 1.00 27.86 177 GLU A CA 1
ATOM 1426 C C . GLU A 1 179 ? 8.014 53.258 12.818 1.00 25.60 177 GLU A C 1
ATOM 1427 O O . GLU A 1 179 ? 9.169 53.104 13.236 1.00 25.39 177 GLU A O 1
ATOM 1433 N N . GLU A 1 180 ? 7.257 52.222 12.446 1.00 21.12 178 GLU A N 1
ATOM 1434 C CA . GLU A 1 180 ? 7.750 50.850 12.566 1.00 23.25 178 GLU A CA 1
ATOM 1435 C C . GLU A 1 180 ? 7.898 50.136 11.224 1.00 26.32 178 GLU A C 1
ATOM 1436 O O . GLU A 1 180 ? 8.060 48.909 11.207 1.00 25.04 178 GLU A O 1
ATOM 1442 N N . GLY A 1 181 ? 7.861 50.863 10.102 1.00 25.06 179 GLY A N 1
ATOM 1443 C CA . GLY A 1 181 ? 8.107 50.233 8.819 1.00 22.62 179 GLY A CA 1
ATOM 1444 C C . GLY A 1 181 ? 9.553 49.790 8.663 1.00 24.64 179 GLY A C 1
ATOM 1445 O O . GLY A 1 181 ? 10.459 50.261 9.351 1.00 25.91 179 GLY A O 1
ATOM 1446 N N . PHE A 1 182 ? 9.782 48.873 7.727 1.00 21.49 180 PHE A N 1
ATOM 1447 C CA . PHE A 1 182 ? 11.132 48.366 7.506 1.00 23.98 180 PHE A CA 1
ATOM 1448 C C . PHE A 1 182 ? 11.163 47.636 6.169 1.00 23.81 180 PHE A C 1
ATOM 1449 O O . PHE A 1 182 ? 10.123 47.299 5.596 1.00 26.75 180 PHE A O 1
ATOM 1457 N N . LEU A 1 183 ? 12.374 47.360 5.699 1.00 21.61 181 LEU A N 1
ATOM 1458 C CA . LEU A 1 183 ? 12.558 46.499 4.541 1.00 28.70 181 LEU A CA 1
ATOM 1459 C C . LEU A 1 183 ? 13.713 45.548 4.822 1.00 26.64 181 LEU A C 1
ATOM 1460 O O . LEU A 1 183 ? 14.611 45.856 5.612 1.00 24.90 181 LEU A O 1
ATOM 1465 N N . LEU A 1 184 ? 13.689 44.385 4.176 1.00 24.02 182 LEU A N 1
ATOM 1466 C CA . LEU A 1 184 ? 14.729 43.379 4.351 1.00 20.58 182 LEU A CA 1
ATOM 1467 C C . LEU A 1 184 ? 15.478 43.231 3.034 1.00 25.68 182 LEU A C 1
ATOM 1468 O O . LEU A 1 184 ? 14.879 42.864 2.017 1.00 28.20 182 LEU A O 1
ATOM 1473 N N . LEU A 1 185 ? 16.787 43.489 3.068 1.00 21.22 183 LEU A N 1
ATOM 1474 C CA . LEU A 1 185 ? 17.723 43.434 1.946 1.00 27.01 183 LEU A CA 1
ATOM 1475 C C . LEU A 1 185 ? 18.708 42.291 2.157 1.00 30.81 183 LEU A C 1
ATOM 1476 O O . LEU A 1 185 ? 19.276 42.176 3.251 1.00 33.59 183 LEU A O 1
ATOM 1481 N N . PRO A 1 186 ? 18.977 41.455 1.157 1.00 32.18 184 PRO A N 1
ATOM 1482 C CA . PRO A 1 186 ? 20.014 40.428 1.331 1.00 29.55 184 PRO A CA 1
ATOM 1483 C C . PRO A 1 186 ? 21.388 41.068 1.475 1.00 28.91 184 PRO A C 1
ATOM 1484 O O . PRO A 1 186 ? 21.708 42.034 0.788 1.00 25.70 184 PRO A O 1
ATOM 1488 N N . ASP A 1 187 ? 22.203 40.529 2.383 1.00 26.23 185 ASP A N 1
ATOM 1489 C CA . ASP A 1 187 ? 23.593 40.968 2.471 1.00 30.60 185 ASP A CA 1
ATOM 1490 C C . ASP A 1 187 ? 24.328 40.662 1.167 1.00 29.82 185 ASP A C 1
ATOM 1491 O O . ASP A 1 187 ? 24.105 39.628 0.531 1.00 26.99 185 ASP A O 1
ATOM 1496 N N . LEU A 1 188 ? 25.255 41.554 0.799 1.00 34.53 186 LEU A N 1
ATOM 1497 C CA . LEU A 1 188 ? 25.918 41.443 -0.495 1.00 42.33 186 LEU A CA 1
ATOM 1498 C C . LEU A 1 188 ? 26.599 40.091 -0.693 1.00 38.47 186 LEU A C 1
ATOM 1499 O O . LEU A 1 188 ? 26.719 39.625 -1.830 1.00 42.45 186 LEU A O 1
ATOM 1504 N N . ASN A 1 189 ? 27.038 39.440 0.384 1.00 38.35 187 ASN A N 1
ATOM 1505 C CA . ASN A 1 189 ? 27.813 38.208 0.281 1.00 44.79 187 ASN A CA 1
ATOM 1506 C C . ASN A 1 189 ? 26.977 36.935 0.351 1.00 44.26 187 ASN A C 1
ATOM 1507 O O . ASN A 1 189 ? 27.544 35.839 0.305 1.00 41.69 187 ASN A O 1
ATOM 1512 N N . TRP A 1 190 ? 25.661 37.041 0.454 1.00 35.97 188 TRP A N 1
ATOM 1513 C CA . TRP A 1 190 ? 24.801 35.871 0.523 1.00 33.81 188 TRP A CA 1
ATOM 1514 C C . TRP A 1 190 ? 24.332 35.496 -0.876 1.00 33.85 188 TRP A C 1
ATOM 1515 O O . TRP A 1 190 ? 24.018 36.369 -1.692 1.00 34.37 188 TRP A O 1
ATOM 1526 N N . ASP A 1 191 ? 24.326 34.197 -1.168 1.00 33.20 189 ASP A N 1
ATOM 1527 C CA . ASP A 1 191 ? 23.877 33.747 -2.481 1.00 36.10 189 ASP A CA 1
ATOM 1528 C C . ASP A 1 191 ? 22.357 33.748 -2.636 1.00 41.98 189 ASP A C 1
ATOM 1529 O O . ASP A 1 191 ? 21.866 33.461 -3.733 1.00 36.24 189 ASP A O 1
ATOM 1534 N N . ARG A 1 192 ? 21.603 34.071 -1.584 1.00 31.60 190 ARG A N 1
ATOM 1535 C CA . ARG A 1 192 ? 20.147 34.187 -1.621 1.00 30.77 190 ARG A CA 1
ATOM 1536 C C . ARG A 1 192 ? 19.456 32.859 -1.856 1.00 31.25 190 ARG A C 1
ATOM 1537 O O . ARG A 1 192 ? 18.233 32.834 -2.036 1.00 39.44 190 ARG A O 1
ATOM 1545 N N . LYS A 1 193 ? 20.195 31.757 -1.864 1.00 28.47 191 LYS A N 1
ATOM 1546 C CA . LYS A 1 193 ? 19.622 30.431 -2.050 1.00 33.54 191 LYS A CA 1
ATOM 1547 C C . LYS A 1 193 ? 19.895 29.492 -0.889 1.00 36.76 191 LYS A C 1
ATOM 1548 O O . LYS A 1 193 ? 19.047 28.656 -0.568 1.00 34.99 191 LYS A O 1
ATOM 1554 N N . THR A 1 194 ? 21.071 29.592 -0.272 1.00 39.61 192 THR A N 1
ATOM 1555 C CA . THR A 1 194 ? 21.482 28.722 0.833 1.00 28.69 192 THR A CA 1
ATOM 1556 C C . THR A 1 194 ? 20.920 29.248 2.150 1.00 27.94 192 THR A C 1
ATOM 1557 O O . THR A 1 194 ? 21.488 30.152 2.765 1.00 28.25 192 THR A O 1
ATOM 1561 N N . VAL A 1 195 ? 19.833 28.635 2.618 1.00 28.75 193 VAL A N 1
ATOM 1562 C CA . VAL A 1 195 ? 19.118 29.130 3.794 1.00 32.60 193 VAL A CA 1
ATOM 1563 C C . VAL A 1 195 ? 20.017 29.178 5.029 1.00 26.82 193 VAL A C 1
ATOM 1564 O O . VAL A 1 195 ? 19.898 30.085 5.865 1.00 24.99 193 VAL A O 1
ATOM 1568 N N . GLU A 1 196 ? 20.888 28.184 5.198 1.00 23.48 194 GLU A N 1
ATOM 1569 C CA . GLU A 1 196 ? 21.758 28.171 6.372 1.00 28.78 194 GLU A CA 1
ATOM 1570 C C . GLU A 1 196 ? 22.847 29.233 6.328 1.00 27.68 194 GLU A C 1
ATOM 1571 O O . GLU A 1 196 ? 23.549 29.405 7.332 1.00 24.29 194 GLU A O 1
ATOM 1577 N N . ALA A 1 197 ? 22.991 29.961 5.214 1.00 24.64 195 ALA A N 1
ATOM 1578 C CA . ALA A 1 197 ? 23.895 31.103 5.122 1.00 26.34 195 ALA A CA 1
ATOM 1579 C C . ALA A 1 197 ? 23.127 32.421 5.093 1.00 24.73 195 ALA A C 1
ATOM 1580 O O . ALA A 1 197 ? 23.688 33.464 4.745 1.00 25.06 195 ALA A O 1
ATOM 1582 N N . LEU A 1 198 ? 21.848 32.389 5.460 1.00 22.04 196 LEU A N 1
ATOM 1583 C CA . LEU A 1 198 ? 20.996 33.562 5.366 1.00 21.80 196 LEU A CA 1
ATOM 1584 C C . LEU A 1 198 ? 21.601 34.749 6.106 1.00 23.71 196 LEU A C 1
ATOM 1585 O O . LEU A 1 198 ? 22.039 34.636 7.254 1.00 18.14 196 LEU A O 1
ATOM 1590 N N . HIS A 1 199 ? 21.593 35.905 5.452 1.00 21.97 197 HIS A N 1
ATOM 1591 C CA . HIS A 1 199 ? 22.090 37.123 6.079 1.00 21.88 197 HIS A CA 1
ATOM 1592 C C . HIS A 1 199 ? 21.317 38.286 5.472 1.00 27.99 197 HIS A C 1
ATOM 1593 O O . HIS A 1 199 ? 21.503 38.615 4.294 1.00 21.54 197 HIS A O 1
ATOM 1600 N N . LEU A 1 200 ? 20.435 38.885 6.259 1.00 22.60 198 LEU A N 1
ATOM 1601 C CA . LEU A 1 200 ? 19.594 39.974 5.791 1.00 23.41 198 LEU A CA 1
ATOM 1602 C C . LEU A 1 200 ? 19.936 41.243 6.549 1.00 23.98 198 LEU A C 1
ATOM 1603 O O . LEU A 1 200 ? 20.391 41.194 7.694 1.00 24.89 198 LEU A O 1
ATOM 1608 N N . LEU A 1 201 ? 19.709 42.377 5.897 1.00 23.93 199 LEU A N 1
ATOM 1609 C CA . LEU A 1 201 ? 19.847 43.690 6.506 1.00 20.38 199 LEU A CA 1
ATOM 1610 C C . LEU A 1 201 ? 18.446 44.239 6.722 1.00 23.73 199 LEU A C 1
ATOM 1611 O O . LEU A 1 201 ? 17.691 44.418 5.761 1.00 22.48 199 LEU A O 1
ATOM 1616 N N . GLY A 1 202 ? 18.096 44.477 7.981 1.00 27.42 200 GLY A N 1
ATOM 1617 C CA . GLY A 1 202 ? 16.815 45.069 8.323 1.00 25.22 200 GLY A CA 1
ATOM 1618 C C . GLY A 1 202 ? 16.945 46.570 8.444 1.00 26.12 200 GLY A C 1
ATOM 1619 O O . GLY A 1 202 ? 17.391 47.092 9.473 1.00 25.89 200 GLY A O 1
ATOM 1620 N N . ILE A 1 203 ? 16.560 47.271 7.386 1.00 20.16 201 ILE A N 1
ATOM 1621 C CA . ILE A 1 203 ? 16.724 48.715 7.287 1.00 22.46 201 ILE A CA 1
ATOM 1622 C C . ILE A 1 203 ? 15.419 49.368 7.722 1.00 23.98 201 ILE A C 1
ATOM 1623 O O . ILE A 1 203 ? 14.379 49.188 7.074 1.00 21.85 201 ILE A O 1
ATOM 1628 N N . VAL A 1 204 ? 15.460 50.133 8.817 1.00 26.59 202 VAL A N 1
ATOM 1629 C CA . VAL A 1 204 ? 14.221 50.688 9.361 1.00 26.88 202 VAL A CA 1
ATOM 1630 C C . VAL A 1 204 ? 13.802 51.910 8.554 1.00 25.90 202 VAL A C 1
ATOM 1631 O O . VAL A 1 204 ? 14.629 52.596 7.930 1.00 20.86 202 VAL A O 1
ATOM 1635 N N . GLU A 1 205 ? 12.492 52.174 8.554 1.00 20.08 203 GLU A N 1
ATOM 1636 C CA . GLU A 1 205 ? 11.955 53.279 7.766 1.00 24.14 203 GLU A CA 1
ATOM 1637 C C . GLU A 1 205 ? 12.173 54.625 8.458 1.00 26.89 203 GLU A C 1
ATOM 1638 O O . GLU A 1 205 ? 12.480 55.620 7.791 1.00 24.41 203 GLU A O 1
ATOM 1644 N N . ARG A 1 206 ? 12.004 54.695 9.781 1.00 20.58 204 ARG A N 1
ATOM 1645 C CA . ARG A 1 206 ? 12.220 55.963 10.473 1.00 22.37 204 ARG A CA 1
ATOM 1646 C C . ARG A 1 206 ? 13.685 56.386 10.315 1.00 20.72 204 ARG A C 1
ATOM 1647 O O . ARG A 1 206 ? 14.571 55.556 10.102 1.00 21.60 204 ARG A O 1
ATOM 1655 N N . ARG A 1 207 ? 13.933 57.695 10.396 1.00 24.04 205 ARG A N 1
ATOM 1656 C CA . ARG A 1 207 ? 15.223 58.255 9.998 1.00 28.79 205 ARG A CA 1
ATOM 1657 C C . ARG A 1 207 ? 15.981 58.957 11.116 1.00 34.48 205 ARG A C 1
ATOM 1658 O O . ARG A 1 207 ? 17.100 59.442 10.880 1.00 23.38 205 ARG A O 1
ATOM 1666 N N . ASP A 1 208 ? 15.409 59.031 12.320 1.00 24.72 206 ASP A N 1
ATOM 1667 C CA . ASP A 1 208 ? 15.977 59.806 13.416 1.00 22.92 206 ASP A CA 1
ATOM 1668 C C . ASP A 1 208 ? 16.908 58.993 14.319 1.00 28.08 206 ASP A C 1
ATOM 1669 O O . ASP A 1 208 ? 17.453 59.552 15.277 1.00 27.30 206 ASP A O 1
ATOM 1674 N N . LEU A 1 209 ? 17.091 57.690 14.068 1.00 22.50 207 LEU A N 1
ATOM 1675 C CA . LEU A 1 209 ? 17.980 56.856 14.874 1.00 20.85 207 LEU A CA 1
ATOM 1676 C C . LEU A 1 209 ? 19.227 56.575 14.041 1.00 19.74 207 LEU A C 1
ATOM 1677 O O . LEU A 1 209 ? 19.172 55.794 13.088 1.00 22.75 207 LEU A O 1
ATOM 1682 N N . TRP A 1 210 ? 20.347 57.213 14.408 1.00 21.92 208 TRP A N 1
ATOM 1683 C CA . TRP A 1 210 ? 21.587 57.112 13.637 1.00 23.36 208 TRP A CA 1
ATOM 1684 C C . TRP A 1 210 ? 22.376 55.854 13.970 1.00 24.84 208 TRP A C 1
ATOM 1685 O O . TRP A 1 210 ? 23.116 55.348 13.113 1.00 22.38 208 TRP A O 1
ATOM 1696 N N . SER A 1 211 ? 22.255 55.361 15.203 1.00 20.63 209 SER A N 1
ATOM 1697 C CA . SER A 1 211 ? 22.983 54.191 15.682 1.00 18.44 209 SER A CA 1
ATOM 1698 C C . SER A 1 211 ? 22.372 53.799 17.019 1.00 18.45 209 SER A C 1
ATOM 1699 O O . SER A 1 211 ? 21.497 54.493 17.541 1.00 24.21 209 SER A O 1
ATOM 1702 N N . LEU A 1 212 ? 22.888 52.712 17.606 1.00 23.16 210 LEU A N 1
ATOM 1703 C CA . LEU A 1 212 ? 22.383 52.299 18.913 1.00 25.02 210 LEU A CA 1
ATOM 1704 C C . LEU A 1 212 ? 22.633 53.357 19.983 1.00 26.77 210 LEU A C 1
ATOM 1705 O O . LEU A 1 212 ? 21.902 53.392 20.979 1.00 24.29 210 LEU A O 1
ATOM 1710 N N . ARG A 1 213 ? 23.596 54.270 19.771 1.00 23.03 211 ARG A N 1
ATOM 1711 C CA . ARG A 1 213 ? 23.790 55.376 20.711 1.00 24.52 211 ARG A CA 1
ATOM 1712 C C . ARG A 1 213 ? 22.516 56.184 20.943 1.00 26.26 211 ARG A C 1
ATOM 1713 O O . ARG A 1 213 ? 22.360 56.800 22.002 1.00 30.73 211 ARG A O 1
ATOM 1721 N N . ASP A 1 214 ? 21.596 56.204 19.973 1.00 23.98 212 ASP A N 1
ATOM 1722 C CA . ASP A 1 214 ? 20.365 56.976 20.117 1.00 23.12 212 ASP A CA 1
ATOM 1723 C C . ASP A 1 214 ? 19.281 56.264 20.917 1.00 32.62 212 ASP A C 1
ATOM 1724 O O . ASP A 1 214 ? 18.238 56.872 21.187 1.00 32.50 212 ASP A O 1
ATOM 1729 N N . LEU A 1 215 ? 19.474 54.998 21.271 1.00 28.59 213 LEU A N 1
ATOM 1730 C CA . LEU A 1 215 ? 18.414 54.237 21.928 1.00 22.66 213 LEU A CA 1
ATOM 1731 C C . LEU A 1 215 ? 18.345 54.563 23.417 1.00 25.64 213 LEU A C 1
ATOM 1732 O O . LEU A 1 215 ? 19.371 54.670 24.102 1.00 23.16 213 LEU A O 1
ATOM 1737 N N . LYS A 1 216 ? 17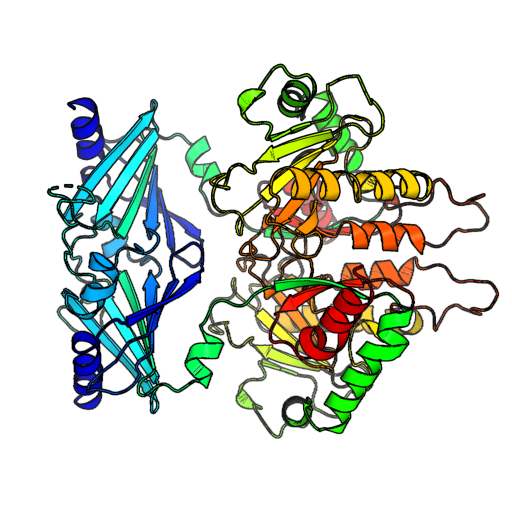.121 54.755 23.903 1.00 27.09 214 LYS A N 1
ATOM 1738 C CA . LYS A 1 216 ? 16.831 55.108 25.285 1.00 28.40 214 LYS A CA 1
ATOM 1739 C C . LYS A 1 216 ? 15.705 54.218 25.792 1.00 24.45 214 LYS A C 1
ATOM 1740 O O . LYS A 1 216 ? 15.068 53.496 25.021 1.00 28.39 214 LYS A O 1
ATOM 1746 N N . LYS A 1 217 ? 15.433 54.291 27.099 1.00 25.15 215 LYS A N 1
ATOM 1747 C CA . LYS A 1 217 ? 14.357 53.474 27.656 1.00 20.99 215 LYS A CA 1
ATOM 1748 C C . LYS A 1 217 ? 13.038 53.680 26.914 1.00 21.95 215 LYS A C 1
ATOM 1749 O O . LYS A 1 217 ? 12.291 52.721 26.685 1.00 24.38 215 LYS A O 1
ATOM 1755 N N . LYS A 1 218 ? 12.742 54.917 26.506 1.00 27.36 216 LYS A N 1
ATOM 1756 C CA . LYS A 1 218 ? 11.486 55.173 25.804 1.00 31.14 216 LYS A CA 1
ATOM 1757 C C . LYS A 1 218 ? 11.368 54.399 24.496 1.00 26.62 216 LYS A C 1
ATOM 1758 O O . LYS A 1 218 ? 10.248 54.223 24.000 1.00 28.18 216 LYS A O 1
ATOM 1764 N N . HIS A 1 219 ? 12.479 53.926 23.924 1.00 25.51 217 HIS A N 1
ATOM 1765 C CA . HIS A 1 219 ? 12.447 53.123 22.706 1.00 24.55 217 HIS A CA 1
ATOM 1766 C C . HIS A 1 219 ? 12.284 51.630 22.976 1.00 23.62 217 HIS A C 1
ATOM 1767 O O . HIS A 1 219 ? 12.233 50.842 22.023 1.00 22.52 217 HIS A O 1
ATOM 1774 N N . LEU A 1 220 ? 12.204 51.205 24.236 1.00 23.72 218 LEU A N 1
ATOM 1775 C CA . LEU A 1 220 ? 12.064 49.772 24.488 1.00 22.27 218 LEU A CA 1
ATOM 1776 C C . LEU A 1 220 ? 10.821 49.189 23.825 1.00 23.50 218 LEU A C 1
ATOM 1777 O O . LEU A 1 220 ? 10.930 48.124 23.191 1.00 26.26 218 LEU A O 1
ATOM 1782 N N . PRO A 1 221 ? 9.638 49.798 23.911 1.00 28.56 219 PRO A N 1
ATOM 1783 C CA . PRO A 1 221 ? 8.496 49.223 23.169 1.00 32.74 219 PRO A CA 1
ATOM 1784 C C . PRO A 1 221 ? 8.783 49.093 21.678 1.00 29.59 219 PRO A C 1
ATOM 1785 O O . PRO A 1 221 ? 8.548 48.026 21.083 1.00 22.67 219 PRO A O 1
ATOM 1789 N N . TRP A 1 222 ? 9.320 50.149 21.061 1.00 23.27 220 TRP A N 1
ATOM 1790 C CA . TRP A 1 222 ? 9.666 50.079 19.642 1.00 28.85 220 TRP A CA 1
ATOM 1791 C C . TRP A 1 222 ? 10.627 48.927 19.364 1.00 27.36 220 TRP A C 1
ATOM 1792 O O . TRP A 1 222 ? 10.453 48.187 18.389 1.00 25.05 220 TRP A O 1
ATOM 1803 N N . LEU A 1 223 ? 11.644 48.750 20.216 1.00 21.61 221 LEU A N 1
ATOM 1804 C CA . LEU A 1 223 ? 12.602 47.673 20.001 1.00 21.15 221 LEU A CA 1
ATOM 1805 C C . LEU A 1 223 ? 11.930 46.310 20.096 1.00 25.78 221 LEU A C 1
ATOM 1806 O O . LEU A 1 223 ? 12.200 45.416 19.287 1.00 28.04 221 LEU A O 1
ATOM 1811 N N . ARG A 1 224 ? 11.064 46.120 21.090 1.00 23.13 222 ARG A N 1
ATOM 1812 C CA . ARG A 1 224 ? 10.320 44.869 21.180 1.00 19.53 222 ARG A CA 1
ATOM 1813 C C . ARG A 1 224 ? 9.476 44.628 19.935 1.00 19.63 222 ARG A C 1
ATOM 1814 O O . ARG A 1 224 ? 9.439 43.508 19.406 1.00 23.88 222 ARG A O 1
ATOM 1822 N N . HIS A 1 225 ? 8.760 45.658 19.467 1.00 22.50 223 HIS A N 1
ATOM 1823 C CA . HIS A 1 225 ? 7.937 45.499 18.267 1.00 20.01 223 HIS A CA 1
ATOM 1824 C C . HIS A 1 225 ? 8.801 45.133 17.061 1.00 28.92 223 HIS A C 1
ATOM 1825 O O . HIS A 1 225 ? 8.456 44.237 16.281 1.00 25.95 223 HIS A O 1
ATOM 1832 N N . MET A 1 226 ? 9.925 45.838 16.876 1.00 20.71 224 MET A N 1
ATOM 1833 C CA . MET A 1 226 ? 10.757 45.593 15.699 1.00 20.51 224 MET A CA 1
ATOM 1834 C C . MET A 1 226 ? 11.389 44.209 15.753 1.00 20.26 224 MET A C 1
ATOM 1835 O O . MET A 1 226 ? 11.488 43.525 14.725 1.00 22.22 224 MET A O 1
ATOM 1839 N N . ARG A 1 227 ? 11.831 43.777 16.937 1.00 22.45 225 ARG A N 1
ATOM 1840 C CA . ARG A 1 227 ? 12.389 42.432 17.044 1.00 24.14 225 ARG A CA 1
ATOM 1841 C C . ARG A 1 227 ? 11.371 41.383 16.615 1.00 21.84 225 ARG A C 1
ATOM 1842 O O . ARG A 1 227 ? 11.684 40.483 15.828 1.00 22.00 225 ARG A O 1
ATOM 1850 N N A GLU A 1 228 ? 10.144 41.478 17.125 0.50 22.33 226 GLU A N 1
ATOM 1851 N N B GLU A 1 228 ? 10.143 41.478 17.129 0.50 22.34 226 GLU A N 1
ATOM 1852 C CA A GLU A 1 228 ? 9.122 40.515 16.733 0.50 22.96 226 GLU A CA 1
ATOM 1853 C CA B GLU A 1 228 ? 9.118 40.515 16.741 0.50 23.00 226 GLU A CA 1
ATOM 1854 C C A GLU A 1 228 ? 8.867 40.582 15.232 0.50 20.63 226 GLU A C 1
ATOM 1855 C C B GLU A 1 228 ? 8.848 40.583 15.242 0.50 20.66 226 GLU A C 1
ATOM 1856 O O A GLU A 1 228 ? 8.806 39.551 14.549 0.50 21.71 226 GLU A O 1
ATOM 1857 O O B GLU A 1 228 ? 8.762 39.548 14.568 0.50 21.48 226 GLU A O 1
ATOM 1868 N N . LYS A 1 229 ? 8.731 41.794 14.700 1.00 19.56 227 LYS A N 1
ATOM 1869 C CA . LYS A 1 229 ? 8.332 41.945 13.307 1.00 28.35 227 LYS A CA 1
ATOM 1870 C C . LYS A 1 229 ? 9.413 41.450 12.358 1.00 21.61 227 LYS A C 1
ATOM 1871 O O . LYS A 1 229 ? 9.103 40.793 11.357 1.00 24.70 227 LYS A O 1
ATOM 1877 N N . LEU A 1 230 ? 10.682 41.754 12.648 1.00 20.43 228 LEU A N 1
ATOM 1878 C CA . LEU A 1 230 ? 11.756 41.275 11.784 1.00 20.33 228 LEU A CA 1
ATOM 1879 C C . LEU A 1 230 ? 11.822 39.756 11.778 1.00 26.71 228 LEU A C 1
ATOM 1880 O O . LEU A 1 230 ? 12.038 39.139 10.727 1.00 21.27 228 LEU A O 1
ATOM 1885 N N . ILE A 1 231 ? 11.680 39.133 12.953 1.00 21.93 229 ILE A N 1
ATOM 1886 C CA . ILE A 1 231 ? 11.730 37.677 13.018 1.00 23.03 229 ILE A CA 1
ATOM 1887 C C . ILE A 1 231 ? 10.512 37.090 12.323 1.00 24.61 229 ILE A C 1
ATOM 1888 O O . ILE A 1 231 ? 10.617 36.120 11.561 1.00 25.21 229 ILE A O 1
ATOM 1893 N N . GLU A 1 232 ? 9.333 37.660 12.588 1.00 22.53 230 GLU A N 1
ATOM 1894 C CA . GLU A 1 232 ? 8.116 37.191 11.935 1.00 20.18 230 GLU A CA 1
ATOM 1895 C C . GLU A 1 232 ? 8.252 37.244 10.412 1.00 25.83 230 GLU A C 1
ATOM 1896 O O . GLU A 1 232 ? 7.924 36.282 9.710 1.00 22.72 230 GLU A O 1
ATOM 1902 N N . ALA A 1 233 ? 8.750 38.360 9.880 1.00 28.84 231 ALA A N 1
ATOM 1903 C CA . ALA A 1 233 ? 8.829 38.476 8.428 1.00 27.22 231 ALA A CA 1
ATOM 1904 C C . ALA A 1 233 ? 9.831 37.484 7.847 1.00 25.39 231 ALA A C 1
ATOM 1905 O O . ALA A 1 233 ? 9.551 36.838 6.833 1.00 24.02 231 ALA A O 1
ATOM 1907 N N . THR A 1 234 ? 10.988 37.322 8.498 1.00 24.67 232 THR A N 1
ATOM 1908 C CA . THR A 1 234 ? 12.008 36.409 7.996 1.00 21.82 232 THR A CA 1
ATOM 1909 C C . THR A 1 234 ? 11.501 34.973 7.952 1.00 24.67 232 THR A C 1
ATOM 1910 O O . THR A 1 234 ? 11.679 34.273 6.948 1.00 19.44 232 THR A O 1
ATOM 1914 N N . THR A 1 235 ? 10.881 34.502 9.042 1.00 19.22 233 THR A N 1
ATOM 1915 C CA . THR A 1 235 ? 10.427 33.119 9.057 1.00 20.35 233 THR A CA 1
ATOM 1916 C C . THR A 1 235 ? 9.211 32.911 8.160 1.00 28.18 233 THR A C 1
ATOM 1917 O O . THR A 1 235 ? 8.932 31.774 7.771 1.00 29.17 233 THR A O 1
ATOM 1921 N N . LYS A 1 236 ? 8.493 33.984 7.816 1.00 25.34 234 LYS A N 1
ATOM 1922 C CA . LYS A 1 236 ? 7.430 33.892 6.814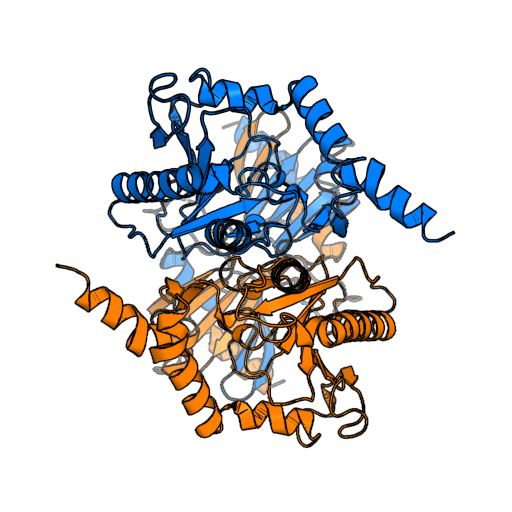 1.00 23.41 234 LYS A CA 1
ATOM 1923 C C . LYS A 1 236 ? 8.010 33.725 5.407 1.00 30.55 234 LYS A C 1
ATOM 1924 O O . LYS A 1 236 ? 7.538 32.889 4.627 1.00 25.56 234 LYS A O 1
ATOM 1930 N N . VAL A 1 237 ? 9.052 34.495 5.071 1.00 22.18 235 VAL A N 1
ATOM 1931 C CA . VAL A 1 237 ? 9.603 34.425 3.721 1.00 23.43 235 VAL A CA 1
ATOM 1932 C C . VAL A 1 237 ? 10.394 33.141 3.522 1.00 27.45 235 VAL A C 1
ATOM 1933 O O . VAL A 1 237 ? 10.413 32.577 2.419 1.00 25.14 235 VAL A O 1
ATOM 1937 N N . TYR A 1 238 ? 11.050 32.653 4.580 1.00 25.00 236 TYR A N 1
ATOM 1938 C CA . TYR A 1 238 ? 11.878 31.451 4.551 1.00 26.18 236 TYR A CA 1
ATOM 1939 C C . TYR A 1 238 ? 11.270 30.491 5.570 1.00 34.38 236 TYR A C 1
ATOM 1940 O O . TYR A 1 238 ? 11.733 30.402 6.721 1.00 30.58 236 TYR A O 1
ATOM 1949 N N . PRO A 1 239 ? 10.219 29.762 5.182 1.00 36.98 237 PRO A N 1
ATOM 1950 C CA . PRO A 1 239 ? 9.445 28.992 6.171 1.00 29.50 237 PRO A CA 1
ATOM 1951 C C . PRO A 1 239 ? 10.199 27.828 6.788 1.00 29.71 237 PRO A C 1
ATOM 1952 O O . PRO A 1 239 ? 9.712 27.282 7.781 1.00 31.11 237 PRO A O 1
ATOM 1956 N N . THR A 1 240 ? 11.333 27.396 6.235 1.00 27.01 238 THR A N 1
ATOM 1957 C CA . THR A 1 240 ? 12.093 26.350 6.912 1.00 34.13 238 THR A CA 1
ATOM 1958 C C . THR A 1 240 ? 12.978 26.894 8.026 1.00 31.55 238 THR A C 1
ATOM 1959 O O . THR A 1 240 ? 13.715 26.118 8.638 1.00 30.58 238 THR A O 1
ATOM 1963 N N . VAL A 1 241 ? 12.934 28.196 8.297 1.00 31.81 239 VAL A N 1
ATOM 1964 C CA . VAL A 1 241 ? 13.736 28.823 9.346 1.00 22.86 239 VAL A CA 1
ATOM 1965 C C . VAL A 1 241 ? 12.802 29.144 10.503 1.00 28.26 239 VAL A C 1
ATOM 1966 O O . VAL A 1 241 ? 11.806 29.853 10.315 1.00 25.57 239 VAL A O 1
ATOM 1970 N N . GLU A 1 242 ? 13.137 28.639 11.700 1.00 28.46 240 GLU A N 1
ATOM 1971 C CA . GLU A 1 242 ? 12.427 28.941 12.938 1.00 25.55 240 GLU A CA 1
ATOM 1972 C C . GLU A 1 242 ? 13.040 30.153 13.622 1.00 26.15 240 GLU A C 1
ATOM 1973 O O . GLU A 1 242 ? 14.188 30.521 13.366 1.00 24.50 240 GLU A O 1
ATOM 1979 N N . ALA A 1 243 ? 12.274 30.743 14.546 1.00 23.66 241 ALA A N 1
ATOM 1980 C CA . ALA A 1 243 ? 12.779 31.881 15.313 1.00 21.00 241 ALA A CA 1
ATOM 1981 C C . ALA A 1 243 ? 14.087 31.554 16.029 1.00 25.93 241 ALA A C 1
ATOM 1982 O O . ALA A 1 243 ? 15.019 32.366 16.038 1.00 28.27 241 ALA A O 1
ATOM 1984 N N . ASP A 1 244 ? 14.188 30.378 16.630 1.00 24.10 242 ASP A N 1
ATOM 1985 C CA . ASP A 1 244 ? 15.404 30.101 17.373 1.00 24.24 242 ASP A CA 1
ATOM 1986 C C . ASP A 1 244 ? 16.549 29.693 16.468 1.00 25.47 242 ASP A C 1
ATOM 1987 O O . ASP A 1 244 ? 17.565 29.182 16.949 1.00 26.43 242 ASP A O 1
ATOM 1992 N N . GLN A 1 245 ? 16.421 29.935 15.164 1.00 23.04 243 GLN A N 1
ATOM 1993 C CA . GLN A 1 245 ? 17.535 29.752 14.243 1.00 23.93 243 GLN A CA 1
ATOM 1994 C C . GLN A 1 245 ? 18.039 31.072 13.664 1.00 25.26 243 GLN A C 1
ATOM 1995 O O . GLN A 1 245 ? 18.804 31.060 12.690 1.00 22.62 243 GLN A O 1
ATOM 2001 N N . LEU A 1 246 ? 17.652 32.204 14.266 1.00 22.52 244 LEU A N 1
ATOM 2002 C CA . LEU A 1 246 ? 18.080 33.533 13.844 1.00 28.73 244 LEU A CA 1
ATOM 2003 C C . LEU A 1 246 ? 18.740 34.277 15.000 1.00 29.49 244 LEU A C 1
ATOM 2004 O O . LEU A 1 246 ? 18.356 34.106 16.161 1.00 27.64 244 LEU A O 1
ATOM 2009 N N . LYS A 1 247 ? 19.750 35.092 14.666 1.00 22.21 245 LYS A N 1
ATOM 2010 C CA . LYS A 1 247 ? 20.354 36.067 15.571 1.00 20.35 245 LYS A CA 1
ATOM 2011 C C . LYS A 1 247 ? 20.214 37.457 14.979 1.00 25.83 245 LYS A C 1
ATOM 2012 O O . LYS A 1 247 ? 20.461 37.652 13.789 1.00 21.73 245 LYS A O 1
ATOM 2018 N N . LEU A 1 248 ? 19.826 38.429 15.805 1.00 17.51 246 LEU A N 1
ATOM 2019 C CA . LEU A 1 248 ? 19.720 39.814 15.367 1.00 21.85 246 LEU A CA 1
ATOM 2020 C C . LEU A 1 248 ? 20.774 40.642 16.086 1.00 24.80 246 LEU A C 1
ATOM 2021 O O . LEU A 1 248 ? 20.937 40.520 17.305 1.00 24.14 246 LEU A O 1
ATOM 2026 N N . TYR A 1 249 ? 21.497 41.480 15.337 1.00 18.22 247 TYR A N 1
ATOM 2027 C CA . TYR A 1 249 ? 22.520 42.288 15.978 1.00 17.86 247 TYR A CA 1
ATOM 2028 C C . TYR A 1 249 ? 22.701 43.614 15.245 1.00 18.47 247 TYR A C 1
ATOM 2029 O O . TYR A 1 249 ? 22.212 43.820 14.132 1.00 22.02 247 TYR A O 1
ATOM 2038 N N . LEU A 1 250 ? 23.368 44.531 15.932 1.00 17.60 248 LEU A N 1
ATOM 2039 C CA . LEU A 1 250 ? 23.685 45.860 15.445 1.00 19.81 248 LEU A CA 1
ATOM 2040 C C . LEU A 1 250 ? 25.201 45.981 15.342 1.00 24.08 248 LEU A C 1
ATOM 2041 O O . LEU A 1 250 ? 25.926 45.293 16.060 1.00 20.46 248 LEU A O 1
ATOM 2046 N N . HIS A 1 251 ? 25.689 46.862 14.461 1.00 20.54 249 HIS A N 1
ATOM 2047 C CA . HIS A 1 251 ? 27.121 47.184 14.425 1.00 18.50 249 HIS A CA 1
ATOM 2048 C C . HIS A 1 251 ? 27.412 48.430 15.245 1.00 18.81 249 HIS A C 1
ATOM 2049 O O . HIS A 1 251 ? 26.649 49.400 15.200 1.00 19.28 249 HIS A O 1
ATOM 2056 N N . TYR A 1 252 ? 28.514 48.398 16.001 1.00 21.57 250 TYR A N 1
ATOM 2057 C CA . TYR A 1 252 ? 29.064 49.608 16.609 1.00 17.80 250 TYR A CA 1
ATOM 2058 C C . TYR A 1 252 ? 30.577 49.451 16.688 1.00 24.54 250 TYR A C 1
ATOM 2059 O O . TYR A 1 252 ? 31.045 48.488 17.292 1.00 22.78 250 TYR A O 1
ATOM 2068 N N . GLN A 1 253 ? 31.340 50.336 16.038 1.00 25.46 251 GLN A N 1
ATOM 2069 C CA . GLN A 1 253 ? 30.825 51.384 15.136 1.00 21.54 251 GLN A CA 1
ATOM 2070 C C . GLN A 1 253 ? 30.104 50.811 13.957 1.00 21.27 251 GLN A C 1
ATOM 2071 O O . GLN A 1 253 ? 30.532 49.814 13.383 1.00 29.65 251 GLN A O 1
ATOM 2077 N N . PRO A 1 254 ? 29.017 51.455 13.556 1.00 26.92 252 PRO A N 1
ATOM 2078 C CA . PRO A 1 254 ? 28.307 50.997 12.363 1.00 26.12 252 PRO A CA 1
ATOM 2079 C C . PRO A 1 254 ? 29.085 51.369 11.122 1.00 26.81 252 PRO A C 1
ATOM 2080 O O . PRO A 1 254 ? 29.913 52.280 11.128 1.00 25.14 252 PRO A O 1
ATOM 2084 N N . THR A 1 255 ? 28.797 50.665 10.038 1.00 27.24 253 THR A N 1
ATOM 2085 C CA . THR A 1 255 ? 29.370 51.084 8.769 1.00 35.68 253 THR A CA 1
ATOM 2086 C C . THR A 1 255 ? 28.615 52.258 8.138 1.00 31.53 253 THR A C 1
ATOM 2087 O O . THR A 1 255 ? 29.200 52.980 7.331 1.00 41.35 253 THR A O 1
ATOM 2091 N N . TYR A 1 256 ? 27.353 52.507 8.503 1.00 26.75 254 TYR A N 1
ATOM 2092 C CA . TYR A 1 256 ? 26.704 53.748 8.084 1.00 24.77 254 TYR A CA 1
ATOM 2093 C C . TYR A 1 256 ? 25.676 54.179 9.127 1.00 26.34 254 TYR A C 1
ATOM 2094 O O . TYR A 1 256 ? 25.170 53.362 9.902 1.00 24.12 254 TYR A O 1
ATOM 2103 N N . TYR A 1 257 ? 25.345 55.474 9.120 1.00 18.67 255 TYR A N 1
ATOM 2104 C CA . TYR A 1 257 ? 24.706 56.099 10.279 1.00 27.31 255 TYR A CA 1
ATOM 2105 C C . TYR A 1 257 ? 23.193 56.229 10.103 1.00 19.21 255 TYR A C 1
ATOM 2106 O O . TYR A 1 257 ? 22.596 57.305 10.262 1.00 23.21 255 TYR A O 1
ATOM 2115 N N . HIS A 1 258 ? 22.591 55.067 9.829 1.00 23.07 256 HIS A N 1
ATOM 2116 C CA . HIS A 1 258 ? 21.142 54.857 9.831 1.00 21.34 256 HIS A CA 1
ATOM 2117 C C . HIS A 1 258 ? 20.880 53.498 10.475 1.00 23.62 256 HIS A C 1
ATOM 2118 O O . HIS A 1 258 ? 21.309 52.470 9.942 1.00 22.82 256 HIS A O 1
ATOM 2125 N N . LEU A 1 259 ? 20.171 53.483 11.604 1.00 24.16 257 LEU A N 1
ATOM 2126 C CA . LEU A 1 259 ? 19.954 52.245 12.352 1.00 19.69 257 LEU A CA 1
ATOM 2127 C C . LEU A 1 259 ? 19.558 51.097 11.426 1.00 22.73 257 LEU A C 1
ATOM 2128 O O . LEU A 1 259 ? 18.635 51.220 10.617 1.00 24.72 257 LEU A O 1
ATOM 2133 N N . ASN A 1 260 ? 20.274 49.979 11.522 1.00 20.12 258 ASN A N 1
ATOM 2134 C CA . ASN A 1 260 ? 19.918 48.823 10.707 1.00 27.08 258 ASN A CA 1
ATOM 2135 C C . ASN A 1 260 ? 20.288 47.564 11.476 1.00 26.96 258 ASN A C 1
ATOM 2136 O O . ASN A 1 260 ? 21.302 47.536 12.178 1.00 27.10 258 ASN A O 1
ATOM 2141 N N . ILE A 1 261 ? 19.436 46.547 11.377 1.00 24.84 259 ILE A N 1
ATOM 2142 C CA . ILE A 1 261 ? 19.544 45.342 12.193 1.00 19.89 259 ILE A CA 1
ATOM 2143 C C . ILE A 1 261 ? 19.919 44.182 11.288 1.00 19.12 259 ILE A C 1
ATOM 2144 O O . ILE A 1 261 ? 19.163 43.843 10.370 1.00 24.53 259 ILE A O 1
ATOM 2149 N N . HIS A 1 262 ? 21.081 43.575 11.543 1.00 18.75 260 HIS A N 1
ATOM 2150 C CA . HIS A 1 262 ? 21.464 42.343 10.855 1.00 18.96 260 HIS A CA 1
ATOM 2151 C C . HIS A 1 262 ? 20.670 41.143 11.367 1.00 25.02 260 HIS A C 1
ATOM 2152 O O . HIS A 1 262 ? 20.520 40.948 12.580 1.00 20.85 260 HIS A O 1
ATOM 2159 N N . ILE A 1 263 ? 20.213 40.311 10.429 1.00 23.96 261 ILE A N 1
ATOM 2160 C CA . ILE A 1 263 ? 19.522 39.049 10.705 1.00 24.93 261 ILE A CA 1
ATOM 2161 C C . ILE A 1 263 ? 20.334 37.941 10.058 1.00 21.12 261 ILE A C 1
ATOM 2162 O O . ILE A 1 263 ? 20.480 37.916 8.829 1.00 23.39 261 ILE A O 1
ATOM 2167 N N . VAL A 1 264 ? 20.858 37.019 10.867 1.00 20.50 262 VAL A N 1
ATOM 2168 C CA . VAL A 1 264 ? 21.656 35.917 10.342 1.00 17.05 262 VAL A CA 1
ATOM 2169 C C . VAL A 1 264 ? 21.105 34.600 10.860 1.00 19.08 262 VAL A C 1
ATOM 2170 O O . VAL A 1 264 ? 20.644 34.505 12.007 1.00 22.15 262 VAL A O 1
ATOM 2174 N N . HIS A 1 265 ? 21.179 33.574 10.010 1.00 20.32 263 HIS A N 1
ATOM 2175 C CA . HIS A 1 265 ? 20.959 32.203 10.450 1.00 21.35 263 HIS A CA 1
ATOM 2176 C C . HIS A 1 265 ? 22.024 31.799 11.466 1.00 22.24 263 HIS A C 1
ATOM 2177 O O . HIS A 1 265 ? 23.204 32.139 11.321 1.00 17.63 263 HIS A O 1
ATOM 2184 N N . VAL A 1 266 ? 21.612 31.061 12.501 1.00 19.76 264 VAL A N 1
ATOM 2185 C CA . VAL A 1 266 ? 22.585 30.579 13.484 1.00 20.14 264 VAL A CA 1
ATOM 2186 C C . VAL A 1 266 ? 23.634 29.677 12.852 1.00 24.22 264 VAL A C 1
ATOM 2187 O O . VAL A 1 266 ? 24.737 29.552 13.392 1.00 23.96 264 VAL A O 1
ATOM 2191 N N . GLN A 1 267 ? 23.327 29.030 11.723 1.00 26.46 265 GLN A N 1
ATOM 2192 C CA . GLN A 1 267 ? 24.325 28.164 11.105 1.00 27.29 265 GLN A CA 1
ATOM 2193 C C . GLN A 1 267 ? 25.353 28.929 10.274 1.00 17.97 265 GLN A C 1
ATOM 2194 O O . GLN A 1 267 ? 26.322 28.316 9.815 1.00 28.70 265 GLN A O 1
ATOM 2200 N N . LEU A 1 268 ? 25.144 30.217 10.015 1.00 19.29 266 LEU A N 1
ATOM 2201 C CA . LEU A 1 268 ? 26.073 30.971 9.177 1.00 23.12 266 LEU A CA 1
ATOM 2202 C C . LEU A 1 268 ? 27.446 31.069 9.846 1.00 24.41 266 LEU A C 1
ATOM 2203 O O . LEU A 1 268 ? 27.560 31.495 11.002 1.00 23.12 266 LEU A O 1
ATOM 2208 N N . GLU A 1 269 ? 28.497 30.716 9.109 1.00 22.61 267 GLU A N 1
ATOM 2209 C CA . GLU A 1 269 ? 29.850 30.856 9.654 1.00 22.06 267 GLU A CA 1
ATOM 2210 C C . GLU A 1 269 ? 30.121 32.292 10.062 1.00 17.88 267 GLU A C 1
ATOM 2211 O O . GLU A 1 269 ? 29.968 33.218 9.264 1.00 24.76 267 GLU A O 1
ATOM 2217 N N . ALA A 1 270 ? 30.576 32.470 11.299 1.00 21.38 268 ALA A N 1
ATOM 2218 C CA . ALA A 1 270 ? 30.785 33.799 11.859 1.00 31.00 268 ALA A CA 1
ATOM 2219 C C . ALA A 1 270 ? 32.078 34.397 11.319 1.00 29.19 268 ALA A C 1
ATOM 2220 O O . ALA A 1 270 ? 33.120 33.735 11.324 1.00 29.48 268 ALA A O 1
ATOM 2222 N N . GLY A 1 271 ? 32.005 35.644 10.842 1.00 24.66 269 GLY A N 1
ATOM 2223 C CA . GLY A 1 271 ? 33.196 36.358 10.419 1.00 28.25 269 GLY A CA 1
ATOM 2224 C C . GLY A 1 271 ? 33.325 37.684 11.144 1.00 30.83 269 GLY A C 1
ATOM 2225 O O . GLY A 1 271 ? 32.776 37.853 12.245 1.00 23.77 269 GLY A O 1
ATOM 2226 N N . ALA A 1 272 ? 34.051 38.634 10.541 1.00 26.95 270 ALA A N 1
ATOM 2227 C CA . ALA A 1 272 ? 34.252 39.927 11.186 1.00 26.61 270 ALA A CA 1
ATOM 2228 C C . ALA A 1 272 ? 32.929 40.611 11.502 1.00 19.82 270 ALA A C 1
ATOM 2229 O O . ALA A 1 272 ? 32.838 41.363 12.482 1.00 20.40 270 ALA A O 1
ATOM 2231 N N . THR A 1 273 ? 31.902 40.396 10.675 1.00 19.89 271 THR A N 1
ATOM 2232 C CA . THR A 1 273 ? 30.665 41.125 10.884 1.00 26.70 271 THR A CA 1
ATOM 2233 C C . THR A 1 273 ? 29.998 40.760 12.207 1.00 20.29 271 THR A C 1
ATOM 2234 O O . THR A 1 273 ? 29.249 41.578 12.741 1.00 22.58 271 THR A O 1
ATOM 2238 N N . GLN A 1 274 ? 30.287 39.581 12.757 1.00 19.97 272 GLN A N 1
ATOM 2239 C CA . GLN A 1 274 ? 29.696 39.094 14.004 1.00 21.92 272 GLN A CA 1
ATOM 2240 C C . GLN A 1 274 ? 30.623 39.223 15.211 1.00 22.23 272 GLN A C 1
ATOM 2241 O O . GLN A 1 274 ? 30.228 38.867 16.332 1.00 20.42 272 GLN A O 1
ATOM 2247 N N . ALA A 1 275 ? 31.831 39.723 15.018 1.00 16.31 273 ALA A N 1
ATOM 2248 C CA . ALA A 1 275 ? 32.856 39.635 16.049 1.00 16.35 273 ALA A CA 1
ATOM 2249 C C . ALA A 1 275 ? 32.630 40.634 17.176 1.00 16.73 273 ALA A C 1
ATOM 2250 O O . ALA A 1 275 ? 32.154 41.752 16.971 1.00 16.48 273 ALA A O 1
ATOM 2252 N N . THR A 1 276 ? 33.028 40.227 18.383 1.00 18.05 274 THR A N 1
ATOM 2253 C CA . THR A 1 276 ? 33.108 41.155 19.498 1.00 24.07 274 THR A CA 1
ATOM 2254 C C . THR A 1 276 ? 33.942 42.373 19.096 1.00 29.96 274 THR A C 1
ATOM 2255 O O . THR A 1 276 ? 34.926 42.262 18.352 1.00 22.59 274 THR A O 1
ATOM 2259 N N . GLY A 1 277 ? 33.512 43.553 19.552 1.00 19.49 275 GLY A N 1
ATOM 2260 C CA . GLY A 1 277 ? 34.108 44.787 19.114 1.00 23.66 275 GLY A CA 1
ATOM 2261 C C . GLY A 1 277 ? 33.501 45.360 17.852 1.00 24.15 275 GLY A C 1
ATOM 2262 O O . GLY A 1 277 ? 33.951 46.420 17.398 1.00 20.00 275 GLY A O 1
ATOM 2263 N N . LYS A 1 278 ? 32.506 44.681 17.267 1.00 19.67 276 LYS A N 1
ATOM 2264 C CA . LYS A 1 278 ? 31.808 45.164 16.074 1.00 20.20 276 LYS A CA 1
ATOM 2265 C C . LYS A 1 278 ? 30.308 44.892 16.188 1.00 16.67 276 LYS A C 1
ATOM 2266 O O . LYS A 1 278 ? 29.502 45.813 16.072 1.00 25.65 276 LYS A O 1
ATOM 2272 N N . ALA A 1 279 ? 29.925 43.633 16.406 1.00 20.53 277 ALA A N 1
ATOM 2273 C CA . ALA A 1 279 ? 28.522 43.252 16.517 1.00 26.19 277 ALA A CA 1
ATOM 2274 C C . ALA A 1 279 ? 28.069 43.329 17.971 1.00 28.33 277 ALA A C 1
ATOM 2275 O O . ALA A 1 279 ? 28.790 42.901 18.878 1.00 25.08 277 ALA A O 1
ATOM 2277 N N . VAL A 1 280 ? 26.874 43.877 18.185 1.00 24.79 278 VAL A N 1
ATOM 2278 C CA . VAL A 1 280 ? 26.242 43.928 19.502 1.00 21.77 278 VAL A CA 1
ATOM 2279 C C . VAL A 1 280 ? 24.855 43.279 19.387 1.00 22.22 278 VAL A C 1
ATOM 2280 O O . VAL A 1 280 ? 24.026 43.704 18.571 1.00 20.55 278 VAL A O 1
ATOM 2284 N N . GLY A 1 281 ? 24.619 42.229 20.168 1.00 17.09 279 GLY A N 1
ATOM 2285 C CA . GLY A 1 281 ? 23.345 41.536 20.070 1.00 25.18 279 GLY A CA 1
ATOM 2286 C C . GLY A 1 281 ? 22.189 42.469 20.395 1.00 17.35 279 GLY A C 1
ATOM 2287 O O . GLY A 1 281 ? 22.268 43.297 21.303 1.00 19.08 279 GLY A O 1
ATOM 2288 N N . LEU A 1 282 ? 21.110 42.351 19.619 1.00 18.25 280 LEU A N 1
ATOM 2289 C CA . LEU A 1 282 ? 19.951 43.212 19.835 1.00 20.69 280 LEU A CA 1
ATOM 2290 C C . LEU A 1 282 ? 19.361 43.017 21.233 1.00 23.78 280 LEU A C 1
ATOM 2291 O O . LEU A 1 282 ? 18.994 43.990 21.903 1.00 18.81 280 LEU A O 1
ATOM 2296 N N . GLU A 1 283 ? 19.223 41.766 21.677 1.00 23.87 281 GLU A N 1
ATOM 2297 C CA . GLU A 1 283 ? 18.691 41.537 23.018 1.00 21.15 281 GLU A CA 1
ATOM 2298 C C . GLU A 1 283 ? 19.644 42.062 24.088 1.00 24.51 281 GLU A C 1
ATOM 2299 O O . GLU A 1 283 ? 19.209 42.415 25.192 1.00 24.89 281 GLU A O 1
ATOM 2305 N N . SER A 1 284 ? 20.947 42.099 23.796 1.00 21.84 282 SER A N 1
ATOM 2306 C CA . SER A 1 284 ? 21.891 42.625 24.777 1.00 20.62 282 SER A CA 1
ATOM 2307 C C . SER A 1 284 ? 21.694 44.127 24.977 1.00 25.67 282 SER A C 1
ATOM 2308 O O . SER A 1 284 ? 21.775 44.626 26.101 1.00 23.13 282 SER A O 1
ATOM 2311 N N . VAL A 1 285 ? 21.410 44.863 23.898 1.00 20.91 283 VAL A N 1
ATOM 2312 C CA . VAL A 1 285 ? 21.117 46.289 24.026 1.00 22.08 283 VAL A CA 1
ATOM 2313 C C . VAL A 1 285 ? 19.813 46.496 24.787 1.00 18.33 283 VAL A C 1
ATOM 2314 O O . VAL A 1 285 ? 19.708 47.381 25.650 1.00 20.15 283 VAL A O 1
ATOM 2318 N N . MET A 1 286 ? 18.795 45.705 24.458 1.00 18.36 284 MET A N 1
ATOM 2319 C CA . MET A 1 286 ? 17.511 45.841 25.140 1.00 18.63 284 MET A CA 1
ATOM 2320 C C . MET A 1 286 ? 17.654 45.606 26.637 1.00 23.87 284 MET A C 1
ATOM 2321 O O . MET A 1 286 ? 17.092 46.350 27.450 1.00 22.08 284 MET A O 1
ATOM 2325 N N . GLU A 1 287 ? 18.416 44.580 27.018 1.00 23.52 285 GLU A N 1
ATOM 2326 C CA . GLU A 1 287 ? 18.630 44.302 28.431 1.00 25.71 285 GLU A CA 1
ATOM 2327 C C . GLU A 1 287 ? 19.424 45.408 29.114 1.00 26.21 285 GLU A C 1
ATOM 2328 O O . GLU A 1 287 ? 19.129 45.760 30.260 1.00 30.45 285 GLU A O 1
ATOM 2334 N N . GLN A 1 288 ? 20.424 45.987 28.436 1.00 27.79 286 GLN A N 1
ATOM 2335 C CA . GLN A 1 288 ? 21.134 47.117 29.035 1.00 22.31 286 GLN A CA 1
ATOM 2336 C C . GLN A 1 288 ? 20.212 48.313 29.257 1.00 24.79 286 GLN A C 1
ATOM 2337 O O . GLN A 1 288 ? 20.366 49.038 30.245 1.00 25.96 286 GLN A O 1
ATOM 2343 N N . LEU A 1 289 ? 19.274 48.570 28.333 1.00 22.21 287 LEU A N 1
ATOM 2344 C CA . LEU A 1 289 ? 18.338 49.665 28.570 1.00 23.24 287 LEU A CA 1
ATOM 2345 C C . LEU A 1 289 ? 17.354 49.310 29.672 1.00 26.07 287 LEU A C 1
ATOM 2346 O O . LEU A 1 289 ? 17.028 50.150 30.517 1.00 24.43 287 LEU A O 1
ATOM 2351 N N . GLU A 1 290 ? 16.864 48.070 29.665 1.00 22.10 288 GLU A N 1
ATOM 2352 C CA . GLU A 1 290 ? 15.885 47.635 30.654 1.00 28.26 288 GLU A CA 1
ATOM 2353 C C . GLU A 1 290 ? 16.396 47.831 32.081 1.00 34.08 288 GLU A C 1
ATOM 2354 O O . GLU A 1 290 ? 15.650 48.269 32.966 1.00 30.10 288 GLU A O 1
ATOM 2360 N N . HIS A 1 291 ? 17.654 47.492 32.336 1.00 27.71 289 HIS A N 1
ATOM 2361 C CA . HIS A 1 291 ? 18.151 47.461 33.705 1.00 33.57 289 HIS A CA 1
ATOM 2362 C C . HIS A 1 291 ? 19.002 48.671 34.051 1.00 30.37 289 HIS A C 1
ATOM 2363 O O . HIS A 1 291 ? 19.554 48.727 35.154 1.00 28.93 289 HIS A O 1
ATOM 2370 N N . MET A 1 292 ? 19.099 49.651 33.152 1.00 25.13 290 MET A N 1
ATOM 2371 C CA . MET A 1 292 ? 19.945 50.812 33.399 1.00 21.09 290 MET A CA 1
ATOM 2372 C C . MET A 1 292 ? 19.377 51.666 34.532 1.00 25.00 290 MET A C 1
ATOM 2373 O O . MET A 1 292 ? 18.162 51.849 34.654 1.00 26.37 290 MET A O 1
ATOM 2377 N N . HIS A 1 293 ? 20.274 52.195 35.361 1.00 26.10 291 HIS A N 1
ATOM 2378 C CA . HIS A 1 293 ? 19.879 52.913 36.570 1.00 38.43 291 HIS A CA 1
ATOM 2379 C C . HIS A 1 293 ? 19.165 54.221 36.241 1.00 40.44 291 HIS A C 1
ATOM 2380 O O . HIS A 1 293 ? 19.595 54.976 35.366 1.00 32.37 291 HIS A O 1
ATOM 2387 N N . VAL A 1 294 ? 18.085 54.506 36.968 1.00 38.00 292 VAL A N 1
ATOM 2388 C CA . VAL A 1 294 ? 17.344 55.759 36.824 1.00 38.93 292 VAL A CA 1
ATOM 2389 C C . VAL A 1 294 ? 17.624 56.596 38.064 1.00 40.76 292 VAL A C 1
ATOM 2390 O O . VAL A 1 294 ? 17.195 56.241 39.168 1.00 42.07 292 VAL A O 1
ATOM 2394 N N . GLY A 1 295 ? 18.324 57.714 37.890 1.00 45.13 293 GLY A N 1
ATOM 2395 C CA . GLY A 1 295 ? 18.701 58.548 39.009 1.00 44.22 293 GLY A CA 1
ATOM 2396 C C . GLY A 1 295 ? 17.590 59.488 39.425 1.00 51.86 293 GLY A C 1
ATOM 2397 O O . GLY A 1 295 ? 16.529 59.596 38.781 1.00 45.76 293 GLY A O 1
ATOM 2398 N N . PRO A 1 296 ? 17.831 60.213 40.521 1.00 61.33 294 PRO A N 1
ATOM 2399 C CA . PRO A 1 296 ? 16.785 61.107 41.045 1.00 58.89 294 PRO A CA 1
ATOM 2400 C C . PRO A 1 296 ? 16.413 62.214 40.084 1.00 55.66 294 PRO A C 1
ATOM 2401 O O . PRO A 1 296 ? 15.258 62.659 40.075 1.00 52.09 294 PRO A O 1
ATOM 2405 N N . GLU A 1 297 ? 17.359 62.673 39.271 1.00 59.08 295 GLU A N 1
ATOM 2406 C CA . GLU A 1 297 ? 17.114 63.732 38.308 1.00 63.35 295 GLU A CA 1
ATOM 2407 C C . GLU A 1 297 ? 16.590 63.217 36.970 1.00 57.21 295 GLU A C 1
ATOM 2408 O O . GLU A 1 297 ? 16.411 64.011 36.043 1.00 53.64 295 GLU A O 1
ATOM 2414 N N . ASP A 1 298 ? 16.337 61.916 36.845 1.00 51.35 296 ASP A N 1
ATOM 2415 C CA . ASP A 1 298 ? 15.979 61.305 35.572 1.00 50.65 296 ASP A CA 1
ATOM 2416 C C . ASP A 1 298 ? 14.475 61.139 35.374 1.00 54.07 296 ASP A C 1
ATOM 2417 O O . ASP A 1 298 ? 14.057 60.532 34.381 1.00 53.09 296 ASP A O 1
ATOM 2422 N N . GLY A 1 299 ? 13.657 61.657 36.286 1.00 42.38 297 GLY A N 1
ATOM 2423 C CA . GLY A 1 299 ? 12.220 61.547 36.107 1.00 35.29 297 GLY A CA 1
ATOM 2424 C C . GLY A 1 299 ? 11.782 60.100 36.002 1.00 41.02 297 GLY A C 1
ATOM 2425 O O . GLY A 1 299 ? 12.205 59.236 36.779 1.00 45.23 297 GLY A O 1
ATOM 2426 N N . ASP A 1 300 ? 10.914 59.823 35.031 1.00 45.69 298 ASP A N 1
ATOM 2427 C CA . ASP A 1 300 ? 10.440 58.465 34.801 1.00 43.72 298 ASP A CA 1
ATOM 2428 C C . ASP A 1 300 ? 11.463 57.596 34.076 1.00 40.11 298 ASP A C 1
ATOM 2429 O O . ASP A 1 300 ? 11.172 56.426 33.810 1.00 35.72 298 ASP A O 1
ATOM 2434 N N . GLY A 1 301 ? 12.628 58.145 33.720 1.00 38.43 299 GLY A N 1
ATOM 2435 C CA . GLY A 1 301 ? 13.670 57.377 33.067 1.00 38.33 299 GLY A CA 1
ATOM 2436 C C . GLY A 1 301 ? 13.609 57.328 31.553 1.00 35.44 299 GLY A C 1
ATOM 2437 O O . GLY A 1 301 ? 14.474 56.684 30.945 1.00 31.27 299 GLY A O 1
ATOM 2438 N N . SER A 1 302 ? 12.637 58.010 30.926 1.00 32.37 300 SER A N 1
ATOM 2439 C CA . SER A 1 302 ? 12.407 57.876 29.483 1.00 34.31 300 SER A CA 1
ATOM 2440 C C . SER A 1 302 ? 13.644 58.191 28.650 1.00 32.32 300 SER A C 1
ATOM 2441 O O . SER A 1 302 ? 13.836 57.598 27.578 1.00 29.87 300 SER A O 1
ATOM 2444 N N . ASP A 1 303 ? 14.482 59.121 29.106 1.00 31.42 301 ASP A N 1
ATOM 2445 C CA . ASP A 1 303 ? 15.642 59.558 28.338 1.00 35.70 301 ASP A CA 1
ATOM 2446 C C . ASP A 1 303 ? 16.949 58.973 28.834 1.00 31.63 301 ASP A C 1
ATOM 2447 O O . ASP A 1 303 ? 18.015 59.445 28.431 1.00 28.27 301 ASP A O 1
ATOM 2452 N N . VAL A 1 304 ? 16.894 57.953 29.678 1.00 30.44 302 VAL A N 1
ATOM 2453 C CA . VAL A 1 304 ? 18.086 57.202 30.062 1.00 28.52 302 VAL A CA 1
ATOM 2454 C C . VAL A 1 304 ? 18.397 56.190 28.966 1.00 30.29 302 VAL A C 1
ATOM 2455 O O . VAL A 1 304 ? 17.508 55.444 28.534 1.00 26.78 302 VAL A O 1
ATOM 2459 N N . GLY A 1 305 ? 19.642 56.168 28.497 1.00 27.07 303 GLY A N 1
ATOM 2460 C CA . GLY A 1 305 ? 19.943 55.290 27.383 1.00 26.31 303 GLY A CA 1
ATOM 2461 C C . GLY A 1 305 ? 21.427 55.105 27.132 1.00 26.31 303 GLY A C 1
ATOM 2462 O O . GLY A 1 305 ? 22.278 55.474 27.943 1.00 26.55 303 GLY A O 1
ATOM 2463 N N . MET A 1 306 ? 21.709 54.518 25.971 1.00 28.70 304 MET A N 1
ATOM 2464 C CA . MET A 1 306 ? 23.053 54.096 25.596 1.00 28.83 304 MET A CA 1
ATOM 2465 C C . MET A 1 306 ? 24.044 55.247 25.456 1.00 26.02 304 MET A C 1
ATOM 2466 O O . MET A 1 306 ? 25.249 54.983 25.392 1.00 26.82 304 MET A O 1
ATOM 2471 N N . ASP A 1 307 ? 23.594 56.507 25.392 1.00 21.93 305 ASP A N 1
ATOM 2472 C CA . ASP A 1 307 ? 24.620 57.550 25.316 1.00 32.27 305 ASP A CA 1
ATOM 2473 C C . ASP A 1 307 ? 25.322 57.792 26.648 1.00 32.45 305 ASP A C 1
ATOM 2474 O O . ASP A 1 307 ? 26.247 58.610 26.684 1.00 29.03 305 ASP A O 1
ATOM 2479 N N . ARG A 1 308 ? 24.933 57.103 27.724 1.00 27.18 306 ARG A N 1
ATOM 2480 C CA . ARG A 1 308 ? 25.612 57.196 29.014 1.00 27.50 306 ARG A CA 1
ATOM 2481 C C . ARG A 1 308 ? 26.722 56.174 29.193 1.00 32.56 306 ARG A C 1
ATOM 2482 O O . ARG A 1 308 ? 27.422 56.216 30.212 1.00 31.74 306 ARG A O 1
ATOM 2490 N N . VAL A 1 309 ? 26.865 55.242 28.261 1.00 28.57 307 VAL A N 1
ATOM 2491 C CA . VAL A 1 309 ? 27.715 54.066 28.410 1.00 32.98 307 VAL A CA 1
ATOM 2492 C C . VAL A 1 309 ? 29.053 54.325 27.734 1.00 36.35 307 VAL A C 1
ATOM 2493 O O . VAL A 1 309 ? 29.149 55.119 26.791 1.00 27.41 307 VAL A O 1
ATOM 2497 N N . THR A 1 310 ? 30.102 53.674 28.231 1.00 30.65 308 THR A N 1
ATOM 2498 C CA . THR A 1 310 ? 31.365 53.607 27.505 1.00 33.80 308 THR A CA 1
ATOM 2499 C C . THR A 1 310 ? 31.344 52.386 26.591 1.00 30.57 308 THR A C 1
ATOM 2500 O O . THR A 1 310 ? 31.022 51.286 27.037 1.00 30.99 308 THR A O 1
ATOM 2504 N N . MET A 1 311 ? 31.641 52.592 25.303 1.00 23.10 309 MET A N 1
ATOM 2505 C CA . MET A 1 311 ? 31.642 51.528 24.303 1.00 19.05 309 MET A CA 1
ATOM 2506 C C . MET A 1 311 ? 33.070 51.327 23.812 1.00 22.30 309 MET A C 1
ATOM 2507 O O . MET A 1 311 ? 33.737 52.299 23.446 1.00 24.80 309 MET A O 1
ATOM 2511 N N . CYS A 1 312 ? 33.524 50.074 23.763 1.00 25.55 310 CYS A N 1
ATOM 2512 C CA . CYS A 1 312 ? 34.852 49.733 23.257 1.00 26.83 310 CYS A CA 1
ATOM 2513 C C . CYS A 1 312 ? 34.688 48.891 22.003 1.00 27.48 310 CYS A C 1
ATOM 2514 O O . CYS A 1 312 ? 33.882 47.954 21.981 1.00 25.96 310 CYS A O 1
ATOM 2517 N N . TYR A 1 313 ? 35.439 49.233 20.956 1.00 20.56 311 TYR A N 1
ATOM 2518 C CA . TYR A 1 313 ? 35.214 48.626 19.655 1.00 17.29 311 TYR A CA 1
ATOM 2519 C C . TYR A 1 313 ? 36.462 48.793 18.806 1.00 21.08 311 TYR A C 1
ATOM 2520 O O . TYR A 1 313 ? 37.382 49.546 19.148 1.00 25.37 311 TYR A O 1
ATOM 2529 N N . THR A 1 314 ? 36.491 48.067 17.700 1.00 21.19 312 THR A N 1
ATOM 2530 C CA . THR A 1 314 ? 37.628 48.125 16.789 1.00 20.85 312 THR A CA 1
ATOM 2531 C C . THR A 1 314 ? 37.400 49.166 15.697 1.00 26.39 312 THR A C 1
ATOM 2532 O O . THR A 1 314 ? 36.265 49.406 15.276 1.00 19.69 312 THR A O 1
ATOM 2536 N N . LEU A 1 315 ? 38.509 49.775 15.238 1.00 24.90 313 LEU A N 1
ATOM 2537 C CA . LEU A 1 315 ? 38.544 50.673 14.092 1.00 21.36 313 LEU A CA 1
ATOM 2538 C C . LEU A 1 315 ? 39.745 50.321 13.222 1.00 24.96 313 LEU A C 1
ATOM 2539 O O . LEU A 1 315 ? 40.786 49.907 13.732 1.00 20.40 313 LEU A O 1
ATOM 2544 N N . GLY A 1 316 ? 39.599 50.495 11.907 1.00 21.05 314 GLY A N 1
ATOM 2545 C CA . GLY A 1 316 ? 40.750 50.383 11.016 1.00 22.69 314 GLY A CA 1
ATOM 2546 C C . GLY A 1 316 ? 41.616 51.632 11.058 1.00 18.13 314 GLY A C 1
ATOM 2547 O O . GLY A 1 316 ? 41.139 52.749 11.255 1.00 23.74 314 GLY A O 1
ATOM 2548 N N . GLU A 1 317 ? 42.925 51.455 10.861 1.00 24.59 315 GLU A N 1
ATOM 2549 C CA . GLU A 1 317 ? 43.792 52.630 10.961 1.00 23.50 315 GLU A CA 1
ATOM 2550 C C . GLU A 1 317 ? 43.622 53.611 9.800 1.00 29.50 315 GLU A C 1
ATOM 2551 O O . GLU A 1 317 ? 44.065 54.759 9.910 1.00 24.66 315 GLU A O 1
ATOM 2557 N N . ALA A 1 318 ? 42.977 53.219 8.710 1.00 28.79 316 ALA A N 1
ATOM 2558 C CA . ALA A 1 318 ? 42.678 54.182 7.657 1.00 32.96 316 ALA A CA 1
ATOM 2559 C C . ALA A 1 318 ? 41.331 54.866 7.845 1.00 35.12 316 ALA A C 1
ATOM 2560 O O . ALA A 1 318 ? 40.967 55.701 7.022 1.00 29.74 316 ALA A O 1
ATOM 2562 N N . SER A 1 319 ? 40.586 54.546 8.903 1.00 27.26 317 SER A N 1
ATOM 2563 C CA . SER A 1 319 ? 39.267 55.141 9.088 1.00 25.94 317 SER A CA 1
ATOM 2564 C C . SER A 1 319 ? 39.370 56.599 9.537 1.00 25.35 317 SER A C 1
ATOM 2565 O O . SER A 1 319 ? 40.343 57.014 10.179 1.00 24.43 317 SER A O 1
ATOM 2568 N N . ASP A 1 320 ? 38.339 57.383 9.198 1.00 25.01 318 ASP A N 1
ATOM 2569 C CA . ASP A 1 320 ? 38.285 58.776 9.646 1.00 19.91 318 ASP A CA 1
ATOM 2570 C C . ASP A 1 320 ? 38.377 58.870 11.165 1.00 23.63 318 ASP A C 1
ATOM 2571 O O . ASP A 1 320 ? 39.084 59.729 11.704 1.00 23.93 318 ASP A O 1
ATOM 2576 N N . LEU A 1 321 ? 37.621 58.020 11.878 1.00 26.05 319 LEU A N 1
ATOM 2577 C CA . LEU A 1 321 ? 37.566 58.127 13.338 1.00 22.63 319 LEU A CA 1
ATOM 2578 C C . LEU A 1 321 ? 38.917 57.847 13.977 1.00 22.93 319 LEU A C 1
ATOM 2579 O O . LEU A 1 321 ? 39.274 58.472 14.981 1.00 27.61 319 LEU A O 1
ATOM 2584 N N . TRP A 1 322 ? 39.683 56.902 13.428 1.00 22.54 320 TRP A N 1
ATOM 2585 C CA . TRP A 1 322 ? 41.023 56.699 13.964 1.00 25.66 320 TRP A CA 1
ATOM 2586 C C . TRP A 1 322 ? 41.929 57.878 13.622 1.00 23.40 320 TRP A C 1
ATOM 2587 O O . TRP A 1 322 ? 42.607 58.424 14.496 1.00 23.14 320 TRP A O 1
ATOM 2598 N N . VAL A 1 323 ? 41.942 58.296 12.357 1.00 24.47 321 VAL A N 1
ATOM 2599 C CA . VAL A 1 323 ? 42.892 59.333 11.953 1.00 27.85 321 VAL A CA 1
ATOM 2600 C C . VAL A 1 323 ? 42.583 60.669 12.632 1.00 26.46 321 VAL A C 1
ATOM 2601 O O . VAL A 1 323 ? 43.498 61.379 13.067 1.00 28.23 321 VAL A O 1
ATOM 2605 N N . ASP A 1 324 ? 41.304 61.038 12.740 1.00 29.03 322 ASP A N 1
ATOM 2606 C CA . ASP A 1 324 ? 40.933 62.380 13.191 1.00 28.78 322 ASP A CA 1
ATOM 2607 C C . ASP A 1 324 ? 40.576 62.491 14.670 1.00 36.61 322 ASP A C 1
ATOM 2608 O O . ASP A 1 324 ? 40.587 63.608 15.203 1.00 29.77 322 ASP A O 1
ATOM 2613 N N . VAL A 1 325 ? 40.224 61.389 15.339 1.00 26.52 323 VAL A N 1
ATOM 2614 C CA . VAL A 1 325 ? 39.754 61.474 16.717 1.00 24.95 323 VAL A CA 1
ATOM 2615 C C . VAL A 1 325 ? 40.647 60.669 17.657 1.00 23.82 323 VAL A C 1
ATOM 2616 O O . VAL A 1 325 ? 41.252 61.230 18.575 1.00 26.84 323 VAL A O 1
ATOM 2620 N N . PHE A 1 326 ? 40.706 59.347 17.460 1.00 23.80 324 PHE A N 1
ATOM 2621 C CA . PHE A 1 326 ? 41.287 58.484 18.494 1.00 24.52 324 PHE A CA 1
ATOM 2622 C C . PHE A 1 326 ? 42.812 58.457 18.444 1.00 27.45 324 PHE A C 1
ATOM 2623 O O . PHE A 1 326 ? 43.459 58.416 19.490 1.00 27.76 324 PHE A O 1
ATOM 2631 N N . GLU A 1 327 ? 43.416 58.474 17.256 1.00 24.11 325 GLU A N 1
ATOM 2632 C CA . GLU A 1 327 ? 44.876 58.561 17.233 1.00 27.63 325 GLU A CA 1
ATOM 2633 C C . GLU A 1 327 ? 45.368 59.876 17.828 1.00 27.37 325 GLU A C 1
ATOM 2634 O O . GLU A 1 327 ? 46.297 59.850 18.655 1.00 28.52 325 GLU A O 1
ATOM 2640 N N . PRO A 1 328 ? 44.804 61.037 17.483 1.00 24.86 326 PRO A N 1
ATOM 2641 C CA . PRO A 1 328 ? 45.212 62.274 18.176 1.00 34.47 326 PRO A CA 1
ATOM 2642 C C . PRO A 1 328 ? 44.979 62.250 19.684 1.00 34.61 326 PRO A C 1
ATOM 2643 O O . PRO A 1 328 ? 45.826 62.745 20.437 1.00 29.65 326 PRO A O 1
ATOM 2647 N N . LEU A 1 329 ? 43.836 61.736 20.152 1.00 27.05 327 LEU A N 1
ATOM 2648 C CA . LEU A 1 329 ? 43.625 61.616 21.595 1.00 29.96 327 LEU A CA 1
ATOM 2649 C C . LEU A 1 329 ? 44.679 60.720 22.229 1.00 33.02 327 LEU A C 1
ATOM 2650 O O . LEU A 1 329 ? 45.144 60.987 23.340 1.00 36.57 327 LEU A O 1
ATOM 2655 N N . LYS A 1 330 ? 45.034 59.625 21.547 1.00 33.72 328 LYS A N 1
ATOM 2656 C CA . LYS A 1 330 ? 46.089 58.743 22.031 1.00 32.47 328 LYS A CA 1
ATOM 2657 C C . LYS A 1 330 ? 47.425 59.475 22.110 1.00 38.22 328 LYS A C 1
ATOM 2658 O O . LYS A 1 330 ? 48.160 59.340 23.095 1.00 34.00 328 LYS A O 1
ATOM 2664 N N . ARG A 1 331 ? 47.767 60.243 21.074 1.00 28.58 329 ARG A N 1
ATOM 2665 C CA . ARG A 1 331 ? 49.040 60.956 21.094 1.00 41.16 329 ARG A CA 1
ATOM 2666 C C . ARG A 1 331 ? 49.051 62.022 22.184 1.00 48.70 329 ARG A C 1
ATOM 2667 O O . ARG A 1 331 ? 50.041 62.162 22.913 1.00 55.87 329 ARG A O 1
ATOM 2675 N N . LYS A 1 332 ? 47.952 62.766 22.331 1.00 44.36 330 LYS A N 1
ATOM 2676 C CA . LYS A 1 332 ? 47.923 63.812 23.347 1.00 52.64 330 LYS A CA 1
ATOM 2677 C C . LYS A 1 332 ? 48.040 63.221 24.742 1.00 57.82 330 LYS A C 1
ATOM 2678 O O . LYS A 1 332 ? 48.649 63.835 25.625 1.00 60.64 330 LYS A O 1
ATOM 2684 N N . LYS A 1 333 ? 47.500 62.019 24.955 1.00 55.92 331 LYS A N 1
ATOM 2685 C CA . LYS A 1 333 ? 47.614 61.411 26.275 1.00 54.49 331 LYS A CA 1
ATOM 2686 C C . LYS A 1 333 ? 49.039 60.943 26.540 1.00 51.18 331 LYS A C 1
ATOM 2687 O O . LYS A 1 333 ? 49.488 60.957 27.690 1.00 56.68 331 LYS A O 1
ATOM 2693 N N . GLN A 1 334 ? 49.767 60.545 25.496 1.00 47.22 332 GLN A N 1
ATOM 2694 C CA . GLN A 1 334 ? 51.133 60.032 25.624 1.00 52.81 332 GLN A CA 1
ATOM 2695 C C . GLN A 1 334 ? 52.157 61.154 25.603 1.00 59.50 332 GLN A C 1
ATOM 2696 O O . GLN A 1 334 ? 53.226 61.007 25.003 1.00 62.61 332 GLN A O 1
ATOM 2702 N N . ALA A 1 335 ? 51.860 62.288 26.229 1.00 64.93 333 ALA A N 1
ATOM 2703 C CA . ALA A 1 335 ? 52.754 63.438 26.177 1.00 66.58 333 ALA A CA 1
ATOM 2704 C C . ALA A 1 335 ? 52.654 64.275 27.446 1.00 67.33 333 ALA A C 1
ATOM 2705 O O . ALA A 1 335 ? 51.638 64.241 28.143 1.00 68.15 333 ALA A O 1
ATOM 2707 N N . MET B 1 3 ? 62.550 7.692 7.805 1.00 84.53 1 MET B N 1
ATOM 2708 C CA . MET B 1 3 ? 62.083 7.962 6.447 1.00 84.81 1 MET B CA 1
ATOM 2709 C C . MET B 1 3 ? 61.182 6.847 5.927 1.00 73.41 1 MET B C 1
ATOM 2710 O O . MET B 1 3 ? 60.409 7.045 4.990 1.00 60.22 1 MET B O 1
ATOM 2715 N N . ASP B 1 4 ? 61.300 5.660 6.519 1.00 73.22 2 ASP B N 1
ATOM 2716 C CA . ASP B 1 4 ? 60.389 4.586 6.148 1.00 71.01 2 ASP B CA 1
ATOM 2717 C C . ASP B 1 4 ? 58.980 4.863 6.665 1.00 57.10 2 ASP B C 1
ATOM 2718 O O . ASP B 1 4 ? 57.994 4.613 5.960 1.00 51.69 2 ASP B O 1
ATOM 2723 N N . ALA B 1 5 ? 58.863 5.391 7.886 1.00 44.51 3 ALA B N 1
ATOM 2724 C CA . ALA B 1 5 ? 57.546 5.736 8.409 1.00 42.67 3 ALA B CA 1
ATOM 2725 C C . ALA B 1 5 ? 56.927 6.876 7.610 1.00 40.43 3 ALA B C 1
ATOM 2726 O O . ALA B 1 5 ? 55.705 6.932 7.445 1.00 36.99 3 ALA B O 1
ATOM 2728 N N . LYS B 1 6 ? 57.756 7.788 7.112 1.00 39.64 4 LYS B N 1
ATOM 2729 C CA . LYS B 1 6 ? 57.258 8.874 6.274 1.00 35.66 4 LYS B CA 1
ATOM 2730 C C . LYS B 1 6 ? 56.655 8.328 4.982 1.00 34.31 4 LYS B C 1
ATOM 2731 O O . LYS B 1 6 ? 55.562 8.738 4.563 1.00 31.92 4 LYS B O 1
ATOM 2737 N N . ARG B 1 7 ? 57.366 7.404 4.329 1.00 31.70 5 ARG B N 1
ATOM 2738 C CA . ARG B 1 7 ? 56.857 6.796 3.105 1.00 39.08 5 ARG B CA 1
ATOM 2739 C C . ARG B 1 7 ? 55.648 5.906 3.386 1.00 36.12 5 ARG B C 1
ATOM 2740 O O . ARG B 1 7 ? 54.721 5.833 2.569 1.00 27.80 5 ARG B O 1
ATOM 2748 N N . SER B 1 8 ? 55.653 5.214 4.531 1.00 27.71 6 SER B N 1
ATOM 2749 C CA . SER B 1 8 ? 54.521 4.371 4.911 1.00 30.04 6 SER B CA 1
ATOM 2750 C C . SER B 1 8 ? 53.251 5.189 5.059 1.00 23.98 6 SER B C 1
ATOM 2751 O O . SER B 1 8 ? 52.203 4.817 4.523 1.00 26.98 6 SER B O 1
ATOM 2754 N N . ALA B 1 9 ? 53.323 6.309 5.787 1.00 24.95 7 ALA B N 1
ATOM 2755 C CA . ALA B 1 9 ? 52.154 7.175 5.930 1.00 27.23 7 ALA B CA 1
ATOM 2756 C C . ALA B 1 9 ? 51.719 7.772 4.595 1.00 33.23 7 ALA B C 1
ATOM 2757 O O . ALA B 1 9 ? 50.519 7.963 4.364 1.00 27.42 7 ALA B O 1
ATOM 2759 N N . GLU B 1 10 ? 52.667 8.075 3.707 1.00 27.43 8 GLU B N 1
ATOM 2760 C CA . GLU B 1 10 ? 52.295 8.587 2.390 1.00 28.35 8 GLU B CA 1
ATOM 2761 C C . GLU B 1 10 ? 51.553 7.543 1.567 1.00 29.11 8 GLU B C 1
ATOM 2762 O O . GLU B 1 10 ? 50.694 7.900 0.753 1.00 30.18 8 GLU B O 1
ATOM 2768 N N . ALA B 1 11 ? 51.869 6.254 1.754 1.00 26.92 9 ALA B N 1
ATOM 2769 C CA . ALA B 1 11 ? 51.148 5.218 1.022 1.00 23.93 9 ALA B CA 1
ATOM 2770 C C . ALA B 1 11 ? 49.672 5.143 1.409 1.00 26.66 9 ALA B C 1
ATOM 2771 O O . ALA B 1 11 ? 48.867 4.687 0.592 1.00 27.28 9 ALA B O 1
ATOM 2773 N N . LEU B 1 12 ? 49.292 5.613 2.607 1.00 23.20 10 LEU B N 1
ATOM 2774 C CA . LEU B 1 12 ? 47.885 5.546 3.027 1.00 26.28 10 LEU B CA 1
ATOM 2775 C C . LEU B 1 12 ? 46.966 6.354 2.116 1.00 29.63 10 LEU B C 1
ATOM 2776 O O . LEU B 1 12 ? 45.868 5.898 1.766 1.00 27.69 10 LEU B O 1
ATOM 2781 N N . VAL B 1 13 ? 47.379 7.573 1.763 1.00 29.85 11 VAL B N 1
ATOM 2782 C CA . VAL B 1 13 ? 46.447 8.530 1.163 1.00 29.64 11 VAL B CA 1
ATOM 2783 C C . VAL B 1 13 ? 45.847 8.014 -0.141 1.00 26.74 11 VAL B C 1
ATOM 2784 O O . VAL B 1 13 ? 44.618 8.085 -0.297 1.00 25.63 11 VAL B O 1
ATOM 2788 N N . PRO B 1 14 ? 46.628 7.505 -1.107 1.00 29.57 12 PRO B N 1
ATOM 2789 C CA . PRO B 1 14 ? 46.026 7.038 -2.370 1.00 35.41 12 PRO B CA 1
ATOM 2790 C C . PRO B 1 14 ? 45.121 5.826 -2.222 1.00 38.38 12 PRO B C 1
ATOM 2791 O O . PRO B 1 14 ? 44.432 5.484 -3.191 1.00 31.18 12 PRO B O 1
ATOM 2795 N N . ARG B 1 15 ? 45.104 5.158 -1.069 1.00 31.44 13 ARG B N 1
ATOM 2796 C CA . ARG B 1 15 ? 44.183 4.048 -0.853 1.00 23.49 13 ARG B CA 1
ATOM 2797 C C . ARG B 1 15 ? 42.842 4.500 -0.287 1.00 25.28 13 ARG B C 1
ATOM 2798 O O . ARG B 1 15 ? 41.949 3.663 -0.112 1.00 28.99 13 ARG B O 1
ATOM 2806 N N . PHE B 1 16 ? 42.677 5.794 -0.009 1.00 23.70 14 PHE B N 1
ATOM 2807 C CA . PHE B 1 16 ? 41.437 6.276 0.578 1.00 30.02 14 PHE B CA 1
ATOM 2808 C C . PHE B 1 16 ? 40.280 6.100 -0.402 1.00 32.11 14 PHE B C 1
ATOM 2809 O O . PHE B 1 16 ? 40.389 6.457 -1.583 1.00 27.89 14 PHE B O 1
ATOM 2817 N N . GLN B 1 17 ? 39.186 5.523 0.087 1.00 27.42 15 GLN B N 1
ATOM 2818 C CA . GLN B 1 17 ? 37.961 5.308 -0.684 1.00 37.64 15 GLN B CA 1
ATOM 2819 C C . GLN B 1 17 ? 36.879 6.206 -0.102 1.00 34.80 15 GLN B C 1
ATOM 2820 O O . GLN B 1 17 ? 36.375 5.941 0.993 1.00 34.79 15 GLN B O 1
ATOM 2826 N N . PHE B 1 18 ? 36.538 7.266 -0.831 1.00 30.89 16 PHE B N 1
ATOM 2827 C CA . PHE B 1 18 ? 35.554 8.241 -0.370 1.00 26.15 16 PHE B CA 1
ATOM 2828 C C . PHE B 1 18 ? 34.169 7.607 -0.224 1.00 31.48 16 PHE B C 1
ATOM 2829 O O . PHE B 1 18 ? 33.718 6.853 -1.089 1.00 27.94 16 PHE B O 1
ATOM 2837 N N . GLU B 1 19 ? 33.490 7.925 0.878 1.00 30.04 17 GLU B N 1
ATOM 2838 C CA . GLU B 1 19 ? 32.091 7.555 1.060 1.00 40.54 17 GLU B CA 1
ATOM 2839 C C . GLU B 1 19 ? 31.160 8.761 1.089 1.00 42.83 17 GLU B C 1
ATOM 2840 O O . GLU B 1 19 ? 30.202 8.818 0.313 1.00 43.62 17 GLU B O 1
ATOM 2846 N N . ARG B 1 20 ? 31.410 9.743 1.952 1.00 29.68 18 ARG B N 1
ATOM 2847 C CA . ARG B 1 20 ? 30.503 10.877 2.034 1.00 38.42 18 ARG B CA 1
ATOM 2848 C C . ARG B 1 20 ? 31.213 12.071 2.655 1.00 36.60 18 ARG B C 1
ATOM 2849 O O . ARG B 1 20 ? 32.199 11.927 3.380 1.00 30.64 18 ARG B O 1
ATOM 2857 N N . LEU B 1 21 ? 30.692 13.262 2.354 1.00 34.87 19 LEU B N 1
ATOM 2858 C CA . LEU B 1 21 ? 31.208 14.495 2.939 1.00 27.24 19 LEU B CA 1
ATOM 2859 C C . LEU B 1 21 ? 30.571 14.696 4.313 1.00 38.53 19 LEU B C 1
ATOM 2860 O O . LEU B 1 21 ? 29.343 14.734 4.429 1.00 42.41 19 LEU B O 1
ATOM 2865 N N . LEU B 1 22 ? 31.399 14.822 5.354 1.00 36.12 20 LEU B N 1
ATOM 2866 C CA . LEU B 1 22 ? 30.869 15.048 6.695 1.00 33.42 20 LEU B CA 1
ATOM 2867 C C . LEU B 1 22 ? 30.598 16.515 6.946 1.00 40.20 20 LEU B C 1
ATOM 2868 O O . LEU B 1 22 ? 29.668 16.856 7.684 1.00 44.44 20 LEU B O 1
ATOM 2873 N N . ASN B 1 23 ? 31.414 17.388 6.378 1.00 29.72 21 ASN B N 1
ATOM 2874 C CA . ASN B 1 23 ? 31.277 18.806 6.645 1.00 28.52 21 ASN B CA 1
ATOM 2875 C C . ASN B 1 23 ? 32.177 19.571 5.688 1.00 33.82 21 ASN B C 1
ATOM 2876 O O . ASN B 1 23 ? 33.231 19.075 5.281 1.00 29.97 21 ASN B O 1
ATOM 2881 N N . GLN B 1 24 ? 31.736 20.770 5.322 1.00 30.10 22 GLN B N 1
ATOM 2882 C CA . GLN B 1 24 ? 32.552 21.719 4.573 1.00 30.57 22 GLN B CA 1
ATOM 2883 C C . GLN B 1 24 ? 32.373 23.072 5.236 1.00 32.11 22 GLN B C 1
ATOM 2884 O O . GLN B 1 24 ? 31.239 23.534 5.405 1.00 38.70 22 GLN B O 1
ATOM 2890 N N . ASP B 1 25 ? 33.478 23.680 5.652 1.00 27.88 23 ASP B N 1
ATOM 2891 C CA . ASP B 1 25 ? 33.442 24.957 6.366 1.00 29.54 23 ASP B CA 1
ATOM 2892 C C . ASP B 1 25 ? 34.666 25.782 5.964 1.00 31.91 23 ASP B C 1
ATOM 2893 O O . ASP B 1 25 ? 35.345 25.481 4.979 1.00 32.65 23 ASP B O 1
ATOM 2898 N N . GLN B 1 26 ? 34.929 26.845 6.725 1.00 28.10 24 GLN B N 1
ATOM 2899 C CA . GLN B 1 26 ? 36.002 27.792 6.437 1.00 31.69 24 GLN B CA 1
ATOM 2900 C C . GLN B 1 26 ? 35.847 28.387 5.036 1.00 36.47 24 GLN B C 1
ATOM 2901 O O . GLN B 1 26 ? 36.799 28.466 4.250 1.00 28.04 24 GLN B O 1
ATOM 2907 N N . ALA B 1 27 ? 34.627 28.844 4.742 1.00 29.86 25 ALA B N 1
ATOM 2908 C CA . ALA B 1 27 ? 34.317 29.469 3.458 1.00 30.40 25 ALA B CA 1
ATOM 2909 C C . ALA B 1 27 ? 34.530 28.487 2.314 1.00 37.53 25 ALA B C 1
ATOM 2910 O O . ALA B 1 27 ? 34.966 28.865 1.224 1.00 35.77 25 ALA B O 1
ATOM 2912 N N . GLY B 1 28 ? 34.232 27.210 2.571 1.00 28.88 26 GLY B N 1
ATOM 2913 C CA . GLY B 1 28 ? 34.378 26.178 1.568 1.00 26.85 26 GLY B CA 1
ATOM 2914 C C . GLY B 1 28 ? 35.786 25.634 1.385 1.00 25.46 26 GLY B C 1
ATOM 2915 O O . GLY B 1 28 ? 35.962 24.667 0.624 1.00 26.52 26 GLY B O 1
ATOM 2916 N N . ARG B 1 29 ? 36.788 26.192 2.067 1.00 23.62 27 ARG B N 1
ATOM 2917 C CA . ARG B 1 29 ? 38.175 25.766 1.888 1.00 30.66 27 ARG B CA 1
ATOM 2918 C C . ARG B 1 29 ? 38.620 24.679 2.868 1.00 31.75 27 ARG B C 1
ATOM 2919 O O . ARG B 1 29 ? 39.824 24.412 2.975 1.00 26.15 27 ARG B O 1
ATOM 2927 N N . ARG B 1 30 ? 37.698 24.067 3.604 1.00 24.06 28 ARG B N 1
ATOM 2928 C CA . ARG B 1 30 ? 38.020 22.867 4.374 1.00 26.77 28 ARG B CA 1
ATOM 2929 C C . ARG B 1 30 ? 36.879 21.879 4.228 1.00 25.87 28 ARG B C 1
ATOM 2930 O O . ARG B 1 30 ? 35.734 22.210 4.546 1.00 32.48 28 ARG B O 1
ATOM 2938 N N . SER B 1 31 ? 37.189 20.675 3.747 1.00 29.57 29 SER B N 1
ATOM 2939 C CA . SER B 1 31 ? 36.207 19.613 3.571 1.00 31.97 29 SER B CA 1
ATOM 2940 C C . SER B 1 31 ? 36.647 18.392 4.362 1.00 33.94 29 SER B C 1
ATOM 2941 O O . SER B 1 31 ? 37.789 17.938 4.233 1.00 29.75 29 SER B O 1
ATOM 2944 N N . ALA B 1 32 ? 35.741 17.852 5.159 1.00 29.88 30 ALA B N 1
ATOM 2945 C CA . ALA B 1 32 ? 36.018 16.672 5.966 1.00 27.06 30 ALA B CA 1
ATOM 2946 C C . ALA B 1 32 ? 35.335 15.484 5.302 1.00 30.74 30 ALA B C 1
ATOM 2947 O O . ALA B 1 32 ? 34.098 15.380 5.310 1.00 29.68 30 ALA B O 1
ATOM 2949 N N . LEU B 1 33 ? 36.141 14.590 4.729 1.00 24.03 31 LEU B N 1
ATOM 2950 C CA . LEU B 1 33 ? 35.647 13.443 3.979 1.00 26.55 31 LEU B CA 1
ATOM 2951 C C . LEU B 1 33 ? 35.700 12.169 4.822 1.00 30.69 31 LEU B C 1
ATOM 2952 O O . LEU B 1 33 ? 36.683 11.904 5.525 1.00 30.39 31 LEU B O 1
ATOM 2957 N N . TYR B 1 34 ? 34.635 11.378 4.748 1.00 27.53 32 TYR B N 1
ATOM 2958 C CA . TYR B 1 34 ? 34.577 10.092 5.422 1.00 29.63 32 TYR B CA 1
ATOM 2959 C C . TYR B 1 34 ? 34.685 8.987 4.386 1.00 31.57 32 TYR B C 1
ATOM 2960 O O . TYR B 1 34 ? 34.062 9.059 3.321 1.00 31.05 32 TYR B O 1
ATOM 2969 N N . GLY B 1 35 ? 35.460 7.957 4.699 1.00 31.17 33 GLY B N 1
ATOM 2970 C CA . GLY B 1 35 ? 35.563 6.851 3.769 1.00 26.10 33 GLY B CA 1
ATOM 2971 C C . GLY B 1 35 ? 36.228 5.658 4.404 1.00 27.09 33 GLY B C 1
ATOM 2972 O O . GLY B 1 35 ? 36.026 5.396 5.593 1.00 28.78 33 GLY B O 1
ATOM 2973 N N . ALA B 1 36 ? 37.023 4.923 3.632 1.00 28.16 34 ALA B N 1
ATOM 2974 C CA . ALA B 1 36 ? 37.666 3.730 4.151 1.00 31.48 34 ALA B CA 1
ATOM 2975 C C . ALA B 1 36 ? 39.044 3.579 3.531 1.00 32.16 34 ALA B C 1
ATOM 2976 O O . ALA B 1 36 ? 39.277 3.972 2.388 1.00 30.39 34 ALA B O 1
ATOM 2978 N N . ILE B 1 37 ? 39.943 2.984 4.300 1.00 33.42 35 ILE B N 1
ATOM 2979 C CA . ILE B 1 37 ? 41.243 2.537 3.817 1.00 35.18 35 ILE B CA 1
ATOM 2980 C C . ILE B 1 37 ? 41.413 1.103 4.285 1.00 33.14 35 ILE B C 1
ATOM 2981 O O . ILE B 1 37 ? 41.233 0.815 5.474 1.00 24.52 35 ILE B O 1
ATOM 2986 N N . ASP B 1 38 ? 41.740 0.203 3.358 1.00 28.83 36 ASP B N 1
ATOM 2987 C CA . ASP B 1 38 ? 41.949 -1.202 3.706 1.00 31.04 36 ASP B CA 1
ATOM 2988 C C . ASP B 1 38 ? 40.757 -1.768 4.484 1.00 36.19 36 ASP B C 1
ATOM 2989 O O . ASP B 1 38 ? 40.913 -2.559 5.422 1.00 30.77 36 ASP B O 1
ATOM 2994 N N . GLY B 1 39 ? 39.554 -1.354 4.095 1.00 32.86 37 GLY B N 1
ATOM 2995 C CA . GLY B 1 39 ? 38.355 -1.872 4.732 1.00 34.78 37 GLY B CA 1
ATOM 2996 C C . GLY B 1 39 ? 38.107 -1.413 6.154 1.00 35.06 37 GLY B C 1
ATOM 2997 O O . GLY B 1 39 ? 37.398 -2.094 6.895 1.00 36.93 37 GLY B O 1
ATOM 2998 N N . GLN B 1 40 ? 38.682 -0.289 6.568 1.00 29.36 38 GLN B N 1
ATOM 2999 C CA . GLN B 1 40 ? 38.416 0.261 7.887 1.00 28.34 38 GLN B CA 1
ATOM 3000 C C . GLN B 1 40 ? 38.118 1.745 7.773 1.00 29.57 38 GLN B C 1
ATOM 3001 O O . GLN B 1 40 ? 38.583 2.406 6.836 1.00 32.17 38 GLN B O 1
ATOM 3007 N N . PRO B 1 41 ? 37.360 2.301 8.718 1.00 31.31 39 PRO B N 1
ATOM 3008 C CA . PRO B 1 41 ? 36.952 3.707 8.594 1.00 27.87 39 PRO B CA 1
ATOM 3009 C C . PRO B 1 41 ? 38.157 4.642 8.570 1.00 28.47 39 PRO B C 1
ATOM 3010 O O . PRO B 1 41 ? 39.119 4.472 9.326 1.00 24.66 39 PRO B O 1
ATOM 3014 N N . ALA B 1 42 ? 38.072 5.657 7.714 1.00 28.75 40 ALA B N 1
ATOM 3015 C CA . ALA B 1 42 ? 39.119 6.653 7.537 1.00 29.02 40 ALA B CA 1
ATOM 3016 C C . ALA B 1 42 ? 38.483 8.030 7.410 1.00 30.73 40 ALA B C 1
ATOM 3017 O O . ALA B 1 42 ? 37.460 8.197 6.737 1.00 31.68 40 ALA B O 1
ATOM 3019 N N . LEU B 1 43 ? 39.108 9.025 8.031 1.00 25.65 41 LEU B N 1
ATOM 3020 C CA . LEU B 1 43 ? 38.606 10.390 7.993 1.00 24.98 41 LEU B CA 1
ATOM 3021 C C . LEU B 1 43 ? 39.701 11.258 7.394 1.00 27.13 41 LEU B C 1
ATOM 3022 O O . LEU B 1 43 ? 40.770 11.421 7.995 1.00 25.27 41 LEU B O 1
ATOM 3027 N N . LEU B 1 44 ? 39.447 11.791 6.202 1.00 27.16 42 LEU B N 1
ATOM 3028 C CA . LEU B 1 44 ? 40.428 12.591 5.481 1.00 23.94 42 LEU B CA 1
ATOM 3029 C C . LEU B 1 44 ? 39.939 14.036 5.408 1.00 25.81 42 LEU B C 1
ATOM 3030 O O . LEU B 1 44 ? 38.874 14.306 4.840 1.00 28.60 42 LEU B O 1
ATOM 3035 N N . ILE B 1 45 ? 40.716 14.960 5.961 1.00 25.27 43 ILE B N 1
ATOM 3036 C CA . ILE B 1 45 ? 40.340 16.372 6.007 1.00 23.67 43 ILE B CA 1
ATOM 3037 C C . ILE B 1 45 ? 41.206 17.132 4.999 1.00 25.32 43 ILE B C 1
ATOM 3038 O O . ILE B 1 45 ? 42.425 17.254 5.180 1.00 28.45 43 ILE B O 1
ATOM 3043 N N . LEU B 1 46 ? 40.580 17.651 3.939 1.00 24.14 44 LEU B N 1
ATOM 3044 C CA . LEU B 1 46 ? 41.277 18.462 2.941 1.00 32.25 44 LEU B CA 1
ATOM 3045 C C . LEU B 1 46 ? 41.177 19.939 3.292 1.00 30.72 44 LEU B C 1
ATOM 3046 O O . LEU B 1 46 ? 40.080 20.434 3.561 1.00 24.23 44 LEU B O 1
ATOM 3051 N N . GLU B 1 47 ? 42.311 20.655 3.220 1.00 20.53 45 GLU B N 1
ATOM 3052 C CA . GLU B 1 47 ? 42.347 22.098 3.460 1.00 18.69 45 GLU B CA 1
ATOM 3053 C C . GLU B 1 47 ? 43.109 22.777 2.335 1.00 25.64 45 GLU B C 1
ATOM 3054 O O . GLU B 1 47 ? 44.162 22.288 1.922 1.00 25.76 45 GLU B O 1
ATOM 3060 N N . ARG B 1 48 ? 42.611 23.914 1.857 1.00 24.32 46 ARG B N 1
ATOM 3061 C CA . ARG B 1 48 ? 43.443 24.739 0.993 1.00 27.53 46 ARG B CA 1
ATOM 3062 C C . ARG B 1 48 ? 44.598 25.295 1.818 1.00 26.44 46 ARG B C 1
ATOM 3063 O O . ARG B 1 48 ? 44.389 25.829 2.908 1.00 28.75 46 ARG B O 1
ATOM 3071 N N . ALA B 1 49 ? 45.823 25.152 1.313 1.00 23.99 47 ALA B N 1
ATOM 3072 C CA . ALA B 1 49 ? 46.972 25.702 2.016 1.00 26.72 47 ALA B CA 1
ATOM 3073 C C . ALA B 1 49 ? 47.005 27.226 1.881 1.00 28.95 47 ALA B C 1
ATOM 3074 O O . ALA B 1 49 ? 46.533 27.783 0.888 1.00 28.42 47 ALA B O 1
ATOM 3076 N N . PRO B 1 50 ? 47.605 27.926 2.838 1.00 23.50 48 PRO B N 1
ATOM 3077 C CA . PRO B 1 50 ? 47.862 29.349 2.612 1.00 25.92 48 PRO B CA 1
ATOM 3078 C C . PRO B 1 50 ? 48.802 29.505 1.427 1.00 26.75 48 PRO B C 1
ATOM 3079 O O . PRO B 1 50 ? 49.528 28.578 1.051 1.00 24.16 48 PRO B O 1
ATOM 3083 N N . PHE B 1 51 ? 48.744 30.679 0.807 1.00 22.42 49 PHE B N 1
ATOM 3084 C CA . PHE B 1 51 ? 49.666 30.979 -0.279 1.00 24.78 49 PHE B CA 1
ATOM 3085 C C . PHE B 1 51 ? 51.065 31.213 0.279 1.00 30.63 49 PHE B C 1
ATOM 3086 O O . PHE B 1 51 ? 51.218 31.889 1.308 1.00 22.10 49 PHE B O 1
ATOM 3094 N N . PRO B 1 52 ? 52.098 30.689 -0.383 1.00 26.46 50 PRO B N 1
ATOM 3095 C CA . PRO B 1 52 ? 53.469 31.057 -0.010 1.00 26.52 50 PRO B CA 1
ATOM 3096 C C . PRO B 1 52 ? 53.662 32.563 -0.116 1.00 26.33 50 PRO B C 1
ATOM 3097 O O . PRO B 1 52 ? 52.996 33.243 -0.899 1.00 26.61 50 PRO B O 1
ATOM 3101 N N . THR B 1 53 ? 54.583 33.091 0.689 1.00 28.30 51 THR B N 1
ATOM 3102 C CA . THR B 1 53 ? 55.037 34.463 0.491 1.00 30.34 51 THR B CA 1
ATOM 3103 C C . THR B 1 53 ? 56.328 34.523 -0.305 1.00 25.87 51 THR B C 1
ATOM 3104 O O . THR B 1 53 ? 56.786 35.621 -0.622 1.00 27.71 51 THR B O 1
ATOM 3108 N N . SER B 1 54 ? 56.941 33.375 -0.592 1.00 23.47 52 SER B N 1
ATOM 3109 C CA . SER B 1 54 ? 58.170 33.344 -1.388 1.00 24.64 52 SER B CA 1
ATOM 3110 C C . SER B 1 54 ? 57.989 34.098 -2.698 1.00 30.46 52 SER B C 1
ATOM 3111 O O . SER B 1 54 ? 56.983 33.938 -3.397 1.00 24.45 52 SER B O 1
ATOM 3114 N N . THR B 1 55 ? 58.996 34.899 -3.049 1.00 29.94 53 THR B N 1
ATOM 3115 C CA . THR B 1 55 ? 58.992 35.546 -4.354 1.00 32.78 53 THR B CA 1
ATOM 3116 C C . THR B 1 55 ? 59.048 34.522 -5.478 1.00 31.28 53 THR B C 1
ATOM 3117 O O . THR B 1 55 ? 58.476 34.748 -6.554 1.00 27.86 53 THR B O 1
ATOM 3121 N N . ALA B 1 56 ? 59.701 33.381 -5.242 1.00 25.87 54 ALA B N 1
ATOM 3122 C CA . ALA B 1 56 ? 59.739 32.331 -6.255 1.00 29.41 54 ALA B CA 1
ATOM 3123 C C . ALA B 1 56 ? 58.343 31.810 -6.572 1.00 24.82 54 ALA B C 1
ATOM 3124 O O . ALA B 1 56 ? 58.090 31.349 -7.693 1.00 25.47 54 ALA B O 1
ATOM 3126 N N . TYR B 1 57 ? 57.438 31.833 -5.594 1.00 21.21 55 TYR B N 1
ATOM 3127 C CA . TYR B 1 57 ? 56.062 31.437 -5.871 1.00 21.46 55 TYR B CA 1
ATOM 3128 C C . TYR B 1 57 ? 55.263 32.607 -6.450 1.00 26.35 55 TYR B C 1
ATOM 3129 O O . TYR B 1 57 ? 54.690 32.505 -7.542 1.00 25.59 55 TYR B O 1
ATOM 3138 N N . LEU B 1 58 ? 55.213 33.724 -5.717 1.00 20.70 56 LEU B N 1
ATOM 3139 C CA . LEU B 1 58 ? 54.374 34.850 -6.117 1.00 27.26 56 LEU B CA 1
ATOM 3140 C C . LEU B 1 58 ? 54.805 35.434 -7.459 1.00 26.56 56 LEU B C 1
ATOM 3141 O O . LEU B 1 58 ? 53.959 35.877 -8.241 1.00 23.57 56 LEU B O 1
ATOM 3146 N N . GLY B 1 59 ? 56.096 35.413 -7.762 1.00 24.29 57 GLY B N 1
ATOM 3147 C CA . GLY B 1 59 ? 56.522 35.947 -9.036 1.00 26.50 57 GLY B CA 1
ATOM 3148 C C . GLY B 1 59 ? 56.288 35.046 -10.227 1.00 29.95 57 GLY B C 1
ATOM 3149 O O . GLY B 1 59 ? 56.530 35.483 -11.354 1.00 29.19 57 GLY B O 1
ATOM 3150 N N . ARG B 1 60 ? 55.831 33.804 -10.012 1.00 25.16 58 ARG B N 1
ATOM 3151 C CA . ARG B 1 60 ? 55.585 32.854 -11.095 1.00 25.99 58 ARG B CA 1
ATOM 3152 C C . ARG B 1 60 ? 54.169 32.314 -11.135 1.00 26.68 58 ARG B C 1
ATOM 3153 O O . ARG B 1 60 ? 53.812 31.659 -12.120 1.00 28.05 58 ARG B O 1
ATOM 3161 N N . ALA B 1 61 ? 53.360 32.549 -10.102 1.00 23.18 59 ALA B N 1
ATOM 3162 C CA . ALA B 1 61 ? 52.053 31.905 -10.033 1.00 22.45 59 ALA B CA 1
ATOM 3163 C C . ALA B 1 61 ? 51.187 32.257 -11.240 1.00 25.61 59 ALA B C 1
ATOM 3164 O O . ALA B 1 61 ? 50.520 31.382 -11.813 1.00 30.45 59 ALA B O 1
ATOM 3166 N N . ALA B 1 62 ? 51.172 33.535 -11.636 1.00 23.83 60 ALA B N 1
ATOM 3167 C CA . ALA B 1 62 ? 50.354 33.972 -12.771 1.00 28.98 60 ALA B CA 1
ATOM 3168 C C . ALA B 1 62 ? 50.889 33.509 -14.121 1.00 32.10 60 ALA B C 1
ATOM 3169 O O . ALA B 1 62 ? 50.139 33.518 -15.111 1.00 27.92 60 ALA B O 1
ATOM 3171 N N . ASN B 1 63 ? 52.157 33.118 -14.200 1.00 26.27 61 ASN B N 1
ATOM 3172 C CA . ASN B 1 63 ? 52.780 32.830 -15.487 1.00 24.76 61 ASN B CA 1
ATOM 3173 C C . ASN B 1 63 ? 52.959 31.339 -15.741 1.00 28.70 61 ASN B C 1
ATOM 3174 O O . ASN B 1 63 ? 53.544 30.968 -16.763 1.00 31.10 61 ASN B O 1
ATOM 3179 N N . THR B 1 64 ? 52.495 30.477 -14.827 1.00 26.55 62 THR B N 1
ATOM 3180 C CA . THR B 1 64 ? 52.702 29.036 -14.934 1.00 31.28 62 THR B CA 1
ATOM 3181 C C . THR B 1 64 ? 51.399 28.262 -14.723 1.00 31.04 62 THR B C 1
ATOM 3182 O O . THR B 1 64 ? 51.428 27.053 -14.459 1.00 32.51 62 THR B O 1
ATOM 3186 N N . LEU B 1 65 ? 50.260 28.936 -14.800 1.00 28.53 63 LEU B N 1
ATOM 3187 C CA . LEU B 1 65 ? 48.983 28.273 -14.554 1.00 30.59 63 LEU B CA 1
ATOM 3188 C C . LEU B 1 65 ? 48.787 27.118 -15.529 1.00 34.18 63 LEU B C 1
ATOM 3189 O O . LEU B 1 65 ? 49.088 27.232 -16.720 1.00 29.13 63 LEU B O 1
ATOM 3194 N N . ARG B 1 66 ? 48.279 25.991 -15.035 1.00 29.63 64 ARG B N 1
ATOM 3195 C CA . ARG B 1 66 ? 48.017 24.912 -15.980 1.00 34.19 64 ARG B CA 1
ATOM 3196 C C . ARG B 1 66 ? 46.653 25.032 -16.644 1.00 36.72 64 ARG B C 1
ATOM 3197 O O . ARG B 1 66 ? 46.375 24.285 -17.585 1.00 36.15 64 ARG B O 1
ATOM 3205 N N . ALA B 1 67 ? 45.807 25.952 -16.189 1.00 32.79 65 ALA B N 1
ATOM 3206 C CA . ALA B 1 67 ? 44.517 26.193 -16.822 1.00 34.70 65 ALA B CA 1
ATOM 3207 C C . ALA B 1 67 ? 44.002 27.548 -16.355 1.00 30.24 65 ALA B C 1
ATOM 3208 O O . ALA B 1 67 ? 44.237 27.952 -15.214 1.00 32.67 65 ALA B O 1
ATOM 3210 N N . LEU B 1 68 ? 43.291 28.239 -17.242 1.00 27.14 66 LEU B N 1
ATOM 3211 C CA . LEU B 1 68 ? 42.801 29.578 -16.934 1.00 26.49 66 LEU B CA 1
ATOM 3212 C C . LEU B 1 68 ? 41.544 29.865 -17.750 1.00 28.40 66 LEU B C 1
ATOM 3213 O O . LEU B 1 68 ? 41.563 29.743 -18.974 1.00 29.12 66 LEU B O 1
ATOM 3218 N N . THR B 1 69 ? 40.462 30.249 -17.080 1.00 29.85 67 THR B N 1
ATOM 3219 C CA . THR B 1 69 ? 39.206 30.586 -17.743 1.00 30.52 67 THR B CA 1
ATOM 3220 C C . THR B 1 69 ? 38.720 31.930 -17.231 1.00 26.12 67 THR B C 1
ATOM 3221 O O . THR B 1 69 ? 38.493 32.092 -16.026 1.00 28.20 67 THR B O 1
ATOM 3225 N N . ASN B 1 70 ? 38.555 32.884 -18.145 1.00 23.81 68 ASN B N 1
ATOM 3226 C CA . ASN B 1 70 ? 37.955 34.162 -17.791 1.00 25.48 68 ASN B CA 1
ATOM 3227 C C . ASN B 1 70 ? 36.449 33.984 -17.637 1.00 25.49 68 ASN B C 1
ATOM 3228 O O . ASN B 1 70 ? 35.790 33.430 -18.518 1.00 31.46 68 ASN B O 1
ATOM 3233 N N . LEU B 1 71 ? 35.914 34.428 -16.510 1.00 29.87 69 LEU B N 1
ATOM 3234 C CA . LEU B 1 71 ? 34.477 34.357 -16.305 1.00 32.53 69 LEU B CA 1
ATOM 3235 C C . LEU B 1 71 ? 33.786 35.630 -16.744 1.00 37.12 69 LEU B C 1
ATOM 3236 O O . LEU B 1 71 ? 32.678 35.571 -17.281 1.00 38.52 69 LEU B O 1
ATOM 3241 N N . GLY B 1 72 ? 34.427 36.774 -16.533 1.00 38.91 70 GLY B N 1
ATOM 3242 C CA . GLY B 1 72 ? 33.853 38.037 -16.945 1.00 33.80 70 GLY B CA 1
ATOM 3243 C C . GLY B 1 72 ? 34.868 39.151 -16.857 1.00 37.94 70 GLY B C 1
ATOM 3244 O O . GLY B 1 72 ? 36.000 38.971 -16.392 1.00 34.73 70 GLY B O 1
ATOM 3245 N N . ALA B 1 73 ? 34.445 40.311 -17.349 1.00 29.32 71 ALA B N 1
ATOM 3246 C CA . ALA B 1 73 ? 35.250 41.517 -17.290 1.00 38.54 71 ALA B CA 1
ATOM 3247 C C . ALA B 1 73 ? 34.306 42.705 -17.390 1.00 44.15 71 ALA B C 1
ATOM 3248 O O . ALA B 1 73 ? 33.216 42.604 -17.958 1.00 44.77 71 ALA B O 1
ATOM 3250 N N . ASN B 1 74 ? 34.739 43.822 -16.814 1.00 39.41 72 ASN B N 1
ATOM 3251 C CA . ASN B 1 74 ? 33.979 45.067 -16.823 1.00 36.67 72 ASN B CA 1
ATOM 3252 C C . ASN B 1 74 ? 35.004 46.197 -16.730 1.00 33.80 72 ASN B C 1
ATOM 3253 O O . ASN B 1 74 ? 35.554 46.453 -15.654 1.00 30.28 72 ASN B O 1
ATOM 3258 N N . ASP B 1 75 ? 35.281 46.841 -17.860 1.00 36.21 73 ASP B N 1
ATOM 3259 C CA . ASP B 1 75 ? 36.266 47.920 -17.886 1.00 37.82 73 ASP B CA 1
ATOM 3260 C C . ASP B 1 75 ? 37.630 47.397 -17.423 1.00 32.20 73 ASP B C 1
ATOM 3261 O O . ASP B 1 75 ? 38.233 46.563 -18.108 1.00 35.78 73 ASP B O 1
ATOM 3266 N N . ILE B 1 76 ? 38.136 47.854 -16.268 1.00 29.78 74 ILE B N 1
ATOM 3267 C CA . ILE B 1 76 ? 39.452 47.406 -15.799 1.00 28.72 74 ILE B CA 1
ATOM 3268 C C . ILE B 1 76 ? 39.374 46.158 -14.913 1.00 27.93 74 ILE B C 1
ATOM 3269 O O . ILE B 1 76 ? 40.410 45.685 -14.420 1.00 26.96 74 ILE B O 1
ATOM 3274 N N . TYR B 1 77 ? 38.188 45.602 -14.709 1.00 31.37 75 TYR B N 1
ATOM 3275 C CA . TYR B 1 77 ? 37.988 44.471 -13.814 1.00 25.18 75 TYR B CA 1
ATOM 3276 C C . TYR B 1 77 ? 37.859 43.177 -14.607 1.00 22.77 75 TYR B C 1
ATOM 3277 O O . TYR B 1 77 ? 37.133 43.119 -15.596 1.00 29.73 75 TYR B O 1
ATOM 3286 N N . HIS B 1 78 ? 38.588 42.147 -14.180 1.00 22.43 76 HIS B N 1
ATOM 3287 C CA . HIS B 1 78 ? 38.569 40.846 -14.829 1.00 27.66 76 HIS B CA 1
ATOM 3288 C C . HIS B 1 78 ? 38.578 39.769 -13.753 1.00 30.06 76 HIS B C 1
ATOM 3289 O O . HIS B 1 78 ? 39.338 39.873 -12.782 1.00 29.04 76 HIS B O 1
ATOM 3296 N N . TRP B 1 79 ? 37.766 38.721 -13.922 1.00 25.78 77 TRP B N 1
ATOM 3297 C CA . TRP B 1 79 ? 37.763 37.643 -12.941 1.00 24.29 77 TRP B CA 1
ATOM 3298 C C . TRP B 1 79 ? 37.785 36.292 -13.649 1.00 28.69 77 TRP B C 1
ATOM 3299 O O . TRP B 1 79 ? 37.221 36.126 -14.740 1.00 29.87 77 TRP B O 1
ATOM 3310 N N . TYR B 1 80 ? 38.464 35.328 -13.019 1.00 22.81 78 TYR B N 1
ATOM 3311 C CA . TYR B 1 80 ? 38.795 34.059 -13.656 1.00 26.53 78 TYR B CA 1
ATOM 3312 C C . TYR B 1 80 ? 38.705 32.905 -12.661 1.00 28.04 78 TYR B C 1
ATOM 3313 O O . TYR B 1 80 ? 38.703 33.099 -11.441 1.00 23.55 78 TYR B O 1
ATOM 3322 N N . LEU B 1 81 ? 38.649 31.692 -13.211 1.00 31.16 79 LEU B N 1
ATOM 3323 C CA . LEU B 1 81 ? 38.990 30.458 -12.512 1.00 30.90 79 LEU B CA 1
ATOM 3324 C C . LEU B 1 81 ? 40.272 29.893 -13.096 1.00 25.89 79 LEU B C 1
ATOM 3325 O O . LEU B 1 81 ? 40.545 30.061 -14.288 1.00 27.67 79 LEU B O 1
ATOM 3330 N N . ALA B 1 82 ? 41.044 29.193 -12.268 1.00 20.75 80 ALA B N 1
ATOM 3331 C CA . ALA B 1 82 ? 42.346 28.734 -12.736 1.00 26.00 80 ALA B CA 1
ATOM 3332 C C . ALA B 1 82 ? 42.811 27.535 -11.918 1.00 32.40 80 ALA B C 1
ATOM 3333 O O . ALA B 1 82 ? 42.284 27.247 -10.838 1.00 26.26 80 ALA B O 1
ATOM 3335 N N . SER B 1 83 ? 43.802 26.833 -12.465 1.00 27.44 81 SER B N 1
ATOM 3336 C CA . SER B 1 83 ? 44.472 25.720 -11.801 1.00 26.98 81 SER B CA 1
ATOM 3337 C C . SER B 1 83 ? 45.971 25.994 -11.761 1.00 27.34 81 SER B C 1
ATOM 3338 O O . SER B 1 83 ? 46.558 26.354 -12.787 1.00 27.27 81 SER B O 1
ATOM 3341 N N . SER B 1 84 ? 46.587 25.784 -10.591 1.00 23.91 82 SER B N 1
ATOM 3342 C CA . SER B 1 84 ? 48.009 26.077 -10.397 1.00 27.82 82 SER B CA 1
ATOM 3343 C C . SER B 1 84 ? 48.911 25.120 -11.176 1.00 30.56 82 SER B C 1
ATOM 3344 O O . SER B 1 84 ? 48.674 23.911 -11.218 1.00 27.03 82 SER B O 1
ATOM 3347 N N . GLY B 1 85 ? 49.975 25.659 -11.771 1.00 29.71 83 GLY B N 1
ATOM 3348 C CA . GLY B 1 85 ? 51.017 24.823 -12.332 1.00 28.91 83 GLY B CA 1
ATOM 3349 C C . GLY B 1 85 ? 52.027 24.405 -11.271 1.00 29.71 83 GLY B C 1
ATOM 3350 O O . GLY B 1 85 ? 51.909 24.718 -10.089 1.00 26.84 83 GLY B O 1
ATOM 3351 N N . VAL B 1 86 ? 53.045 23.675 -11.714 1.00 28.31 84 VAL B N 1
ATOM 3352 C CA . VAL B 1 86 ? 54.098 23.216 -10.814 1.00 30.63 84 VAL B CA 1
ATOM 3353 C C . VAL B 1 86 ? 55.129 24.324 -10.666 1.00 33.06 84 VAL B C 1
ATOM 3354 O O . VAL B 1 86 ? 55.678 24.803 -11.659 1.00 25.08 84 VAL B O 1
ATOM 3358 N N . ILE B 1 87 ? 55.408 24.732 -9.432 1.00 27.39 85 ILE B N 1
ATOM 3359 C CA . ILE B 1 87 ? 56.495 25.677 -9.173 1.00 30.23 85 ILE B CA 1
ATOM 3360 C C . ILE B 1 87 ? 57.445 25.029 -8.178 1.00 30.37 85 ILE B C 1
ATOM 3361 O O . ILE B 1 87 ? 57.034 24.651 -7.073 1.00 24.16 85 ILE B O 1
ATOM 3366 N N . GLU B 1 88 ? 58.707 24.882 -8.568 1.00 27.18 86 GLU B N 1
ATOM 3367 C CA . GLU B 1 88 ? 59.670 24.231 -7.691 1.00 29.81 86 GLU B CA 1
ATOM 3368 C C . GLU B 1 88 ? 60.153 25.208 -6.623 1.00 33.71 86 GLU B C 1
ATOM 3369 O O . GLU B 1 88 ? 60.269 26.413 -6.863 1.00 33.10 86 GLU B O 1
ATOM 3375 N N . ILE B 1 89 ? 60.374 24.690 -5.424 1.00 27.50 87 ILE B N 1
ATOM 3376 C CA . ILE B 1 89 ? 60.887 25.509 -4.326 1.00 30.72 87 ILE B CA 1
ATOM 3377 C C . ILE B 1 89 ? 62.392 25.694 -4.510 1.00 27.83 87 ILE B C 1
ATOM 3378 O O . ILE B 1 89 ? 63.105 24.699 -4.698 1.00 26.70 87 ILE B O 1
ATOM 3383 N N . PRO B 1 90 ? 62.913 26.921 -4.459 1.00 24.87 88 PRO B N 1
ATOM 3384 C CA . PRO B 1 90 ? 64.356 27.118 -4.687 1.00 31.01 88 PRO B CA 1
ATOM 3385 C C . PRO B 1 90 ? 65.196 26.514 -3.572 1.00 30.09 88 PRO B C 1
ATOM 3386 O O . PRO B 1 90 ? 64.760 26.368 -2.429 1.00 31.86 88 PRO B O 1
ATOM 3390 N N . VAL B 1 91 ? 66.438 26.185 -3.930 1.00 36.09 89 VAL B N 1
ATOM 3391 C CA . VAL B 1 91 ? 67.334 25.470 -3.021 1.00 35.22 89 VAL B CA 1
ATOM 3392 C C . VAL B 1 91 ? 67.441 26.183 -1.678 1.00 35.56 89 VAL B C 1
ATOM 3393 O O . VAL B 1 91 ? 67.474 25.544 -0.619 1.00 37.90 89 VAL B O 1
ATOM 3397 N N . GLU B 1 92 ? 67.502 27.515 -1.690 1.00 31.65 90 GLU B N 1
ATOM 3398 C CA . GLU B 1 92 ? 67.714 28.217 -0.434 1.00 34.32 90 GLU B CA 1
ATOM 3399 C C . GLU B 1 92 ? 66.461 28.259 0.434 1.00 32.98 90 GLU B C 1
ATOM 3400 O O . GLU B 1 92 ? 66.508 28.829 1.527 1.00 34.64 90 GLU B O 1
ATOM 3406 N N . GLU B 1 93 ? 65.344 27.685 -0.012 1.00 24.90 91 GLU B N 1
ATOM 3407 C CA . GLU B 1 93 ? 64.151 27.622 0.824 1.00 23.40 91 GLU B CA 1
ATOM 3408 C C . GLU B 1 93 ? 63.735 26.200 1.154 1.00 31.90 91 GLU B C 1
ATOM 3409 O O . GLU B 1 93 ? 62.777 26.012 1.910 1.00 34.04 91 GLU B O 1
ATOM 3415 N N . SER B 1 94 ? 64.428 25.200 0.628 1.00 35.54 92 SER B N 1
ATOM 3416 C CA . SER B 1 94 ? 64.039 23.811 0.810 1.00 51.87 92 SER B CA 1
ATOM 3417 C C . SER B 1 94 ? 65.152 23.053 1.512 1.00 53.84 92 SER B C 1
ATOM 3418 O O . SER B 1 94 ? 66.331 23.228 1.194 1.00 46.74 92 SER B O 1
ATOM 3421 N N . GLU B 1 95 ? 64.775 22.223 2.483 1.00 77.64 93 GLU B N 1
ATOM 3422 C CA . GLU B 1 95 ? 65.739 21.279 3.038 1.00 85.29 93 GLU B CA 1
ATOM 3423 C C . GLU B 1 95 ? 66.020 20.161 2.044 1.00 82.61 93 GLU B C 1
ATOM 3424 O O . GLU B 1 95 ? 67.179 19.801 1.814 1.00 79.15 93 GLU B O 1
ATOM 3430 N N . GLY B 1 96 ? 64.973 19.626 1.421 1.00 83.35 94 GLY B N 1
ATOM 3431 C CA . GLY B 1 96 ? 65.112 18.577 0.438 1.00 79.55 94 GLY B CA 1
ATOM 3432 C C . GLY B 1 96 ? 65.378 19.116 -0.953 1.00 78.82 94 GLY B C 1
ATOM 3433 O O . GLY B 1 96 ? 65.682 20.293 -1.163 1.00 75.28 94 GLY B O 1
ATOM 3434 N N . THR B 1 97 ? 65.261 18.218 -1.921 1.00 81.38 95 THR B N 1
ATOM 3435 C CA . THR B 1 97 ? 65.449 18.534 -3.325 1.00 83.64 95 THR B CA 1
ATOM 3436 C C . THR B 1 97 ? 64.204 18.131 -4.101 1.00 85.17 95 THR B C 1
ATOM 3437 O O . THR B 1 97 ? 63.466 17.225 -3.700 1.00 85.73 95 THR B O 1
ATOM 3441 N N . ASP B 1 98 ? 63.977 18.816 -5.217 1.00 85.11 96 ASP B N 1
ATOM 3442 C CA . ASP B 1 98 ? 62.856 18.507 -6.099 1.00 82.57 96 ASP B CA 1
ATOM 3443 C C . ASP B 1 98 ? 61.524 18.596 -5.359 1.00 69.49 96 ASP B C 1
ATOM 3444 O O . ASP B 1 98 ? 60.626 17.777 -5.562 1.00 72.91 96 ASP B O 1
ATOM 3449 N N . ASP B 1 99 ? 61.387 19.598 -4.498 1.00 52.42 97 ASP B N 1
ATOM 3450 C CA . ASP B 1 99 ? 60.102 19.871 -3.873 1.00 45.73 97 ASP B CA 1
ATOM 3451 C C . ASP B 1 99 ? 59.419 20.967 -4.681 1.00 32.27 97 ASP B C 1
ATOM 3452 O O . ASP B 1 99 ? 60.076 21.822 -5.277 1.00 26.58 97 ASP B O 1
ATOM 3457 N N . GLU B 1 100 ? 58.091 20.918 -4.714 1.00 29.71 98 GLU B N 1
ATOM 3458 C CA . GLU B 1 100 ? 57.289 21.969 -5.311 1.00 33.98 98 GLU B CA 1
ATOM 3459 C C . GLU B 1 100 ? 56.421 22.602 -4.233 1.00 28.44 98 GLU B C 1
ATOM 3460 O O . GLU B 1 100 ? 56.168 21.997 -3.192 1.00 27.59 98 GLU B O 1
ATOM 3466 N N . PHE B 1 101 ? 55.979 23.838 -4.478 1.00 21.26 99 PHE B N 1
ATOM 3467 C CA . PHE B 1 101 ? 55.055 24.472 -3.549 1.00 23.71 99 PHE B CA 1
ATOM 3468 C C . PHE B 1 101 ? 53.749 23.686 -3.507 1.00 29.04 99 PHE B C 1
ATOM 3469 O O . PHE B 1 101 ? 53.259 23.210 -4.537 1.00 27.52 99 PHE B O 1
ATOM 3477 N N . ALA B 1 102 ? 53.207 23.525 -2.301 1.00 25.73 100 ALA B N 1
ATOM 3478 C CA . ALA B 1 102 ? 52.036 22.694 -2.046 1.00 21.28 100 ALA B CA 1
ATOM 3479 C C . ALA B 1 102 ? 50.791 23.565 -1.984 1.00 26.76 100 ALA B C 1
ATOM 3480 O O . ALA B 1 102 ? 50.816 24.647 -1.395 1.00 31.10 100 ALA B O 1
ATOM 3482 N N . ASP B 1 103 ? 49.694 23.092 -2.580 1.00 22.30 101 ASP B N 1
ATOM 3483 C CA . ASP B 1 103 ? 48.450 23.849 -2.502 1.00 22.24 101 ASP B CA 1
ATOM 3484 C C . ASP B 1 103 ? 47.452 23.257 -1.514 1.00 26.12 101 ASP B C 1
ATOM 3485 O O . ASP B 1 103 ? 46.424 23.886 -1.253 1.00 24.55 101 ASP B O 1
ATOM 3490 N N . LEU B 1 104 ? 47.743 22.086 -0.948 1.00 24.86 102 LEU B N 1
ATOM 3491 C CA . LEU B 1 104 ? 46.840 21.408 -0.031 1.00 27.89 102 LEU B CA 1
ATOM 3492 C C . LEU B 1 104 ? 47.560 21.052 1.262 1.00 27.78 102 LEU B C 1
ATOM 3493 O O . LEU B 1 104 ? 48.743 20.698 1.258 1.00 26.83 102 LEU B O 1
ATOM 3498 N N . LYS B 1 105 ? 46.823 21.130 2.358 1.00 29.84 103 LYS B N 1
ATOM 3499 C CA . LYS B 1 105 ? 47.161 20.474 3.607 1.00 29.78 103 LYS B CA 1
ATOM 3500 C C . LYS B 1 105 ? 46.170 19.337 3.824 1.00 29.76 103 LYS B C 1
ATOM 3501 O O . LYS B 1 105 ? 44.974 19.500 3.580 1.00 26.99 103 LYS B O 1
ATOM 3507 N N . ILE B 1 106 ? 46.664 18.185 4.265 1.00 23.89 104 ILE B N 1
ATOM 3508 C CA . ILE B 1 106 ? 45.823 17.008 4.443 1.00 25.80 104 ILE B CA 1
ATOM 3509 C C . ILE B 1 106 ? 46.063 16.465 5.844 1.00 26.57 104 ILE B C 1
ATOM 3510 O O . ILE B 1 106 ? 47.212 16.325 6.271 1.00 23.20 104 ILE B O 1
ATOM 3515 N N . ASN B 1 107 ? 44.974 16.199 6.563 1.00 23.84 105 ASN B N 1
ATOM 3516 C CA . ASN B 1 107 ? 44.998 15.449 7.811 1.00 23.86 105 ASN B CA 1
ATOM 3517 C C . ASN B 1 107 ? 44.209 14.167 7.611 1.00 25.86 105 ASN B C 1
ATOM 3518 O O . ASN B 1 107 ? 43.059 14.202 7.158 1.00 34.99 105 ASN B O 1
ATOM 3523 N N . LEU B 1 108 ? 44.824 13.040 7.950 1.00 25.30 106 LEU B N 1
ATOM 3524 C CA . LEU B 1 108 ? 44.181 11.741 7.819 1.00 22.18 106 LEU B CA 1
ATOM 3525 C C . LEU B 1 108 ? 44.129 11.115 9.206 1.00 22.35 106 LEU B C 1
ATOM 3526 O O . LEU B 1 108 ? 45.171 10.951 9.849 1.00 25.15 106 LEU B O 1
ATOM 3531 N N . ILE B 1 109 ? 42.921 10.806 9.672 1.00 20.87 107 ILE B N 1
ATOM 3532 C CA . ILE B 1 109 ? 42.716 10.059 10.912 1.00 21.65 107 ILE B CA 1
ATOM 3533 C C . ILE B 1 109 ? 42.375 8.623 10.523 1.00 24.33 107 ILE B C 1
ATOM 3534 O O . ILE B 1 109 ? 41.324 8.365 9.922 1.00 28.20 107 ILE B O 1
ATOM 3539 N N . TYR B 1 110 ? 43.260 7.678 10.855 1.00 24.48 108 TYR B N 1
ATOM 3540 C CA . TYR B 1 110 ? 43.064 6.305 10.405 1.00 24.97 108 TYR B CA 1
ATOM 3541 C C . TYR B 1 110 ? 43.794 5.313 11.297 1.00 32.84 108 TYR B C 1
ATOM 3542 O O . TYR B 1 110 ? 45.003 5.473 11.520 1.00 29.40 108 TYR B O 1
ATOM 3551 N N . PRO B 1 111 ? 43.110 4.268 11.816 1.00 32.37 109 PRO B N 1
ATOM 3552 C CA . PRO B 1 111 ? 41.651 4.111 11.706 1.00 33.29 109 PRO B CA 1
ATOM 3553 C C . PRO B 1 111 ? 40.923 5.157 12.548 1.00 36.03 109 PRO B C 1
ATOM 3554 O O . PRO B 1 111 ? 41.430 5.469 13.624 1.00 33.65 109 PRO B O 1
ATOM 3558 N N . CYS B 1 112 ? 39.796 5.705 12.087 1.00 26.64 110 CYS B N 1
ATOM 3559 C CA . CYS B 1 112 ? 39.047 6.652 12.902 1.00 31.92 110 CYS B CA 1
ATOM 3560 C C . CYS B 1 112 ? 37.886 5.941 13.584 1.00 35.31 110 CYS B C 1
ATOM 3561 O O . CYS B 1 112 ? 37.523 4.817 13.238 1.00 37.79 110 CYS B O 1
ATOM 3564 N N . THR B 1 113 ? 37.304 6.613 14.568 1.00 39.70 111 THR B N 1
ATOM 3565 C CA . THR B 1 113 ? 36.171 6.069 15.307 1.00 42.57 111 THR B CA 1
ATOM 3566 C C . THR B 1 113 ? 34.973 6.989 15.156 1.00 39.99 111 THR B C 1
ATOM 3567 O O . THR B 1 113 ? 35.031 8.036 14.495 1.00 29.96 111 THR B O 1
ATOM 3571 N N . GLU B 1 114 ? 33.882 6.588 15.806 1.00 37.22 112 GLU B N 1
ATOM 3572 C CA . GLU B 1 114 ? 32.673 7.396 15.781 1.00 43.15 112 GLU B CA 1
ATOM 3573 C C . GLU B 1 114 ? 32.884 8.726 16.489 1.00 33.80 112 GLU B C 1
ATOM 3574 O O . GLU B 1 114 ? 32.231 9.718 16.145 1.00 36.49 112 GLU B O 1
ATOM 3580 N N . LYS B 1 115 ? 33.800 8.773 17.462 1.00 36.42 113 LYS B N 1
ATOM 3581 C CA . LYS B 1 115 ? 34.116 10.041 18.114 1.00 44.51 113 LYS B CA 1
ATOM 3582 C C . LYS B 1 115 ? 34.662 11.060 17.114 1.00 42.14 113 LYS B C 1
ATOM 3583 O O . LYS B 1 115 ? 34.314 12.247 17.173 1.00 39.98 113 LYS B O 1
ATOM 3589 N N . HIS B 1 116 ? 35.523 10.619 16.190 1.00 30.73 114 HIS B N 1
ATOM 3590 C CA . HIS B 1 116 ? 36.057 11.551 15.196 1.00 34.49 114 HIS B CA 1
ATOM 3591 C C . HIS B 1 116 ? 34.985 11.972 14.203 1.00 30.48 114 HIS B C 1
ATOM 3592 O O . HIS B 1 116 ? 34.921 13.143 13.810 1.00 34.87 114 HIS B O 1
ATOM 3599 N N . VAL B 1 117 ? 34.140 11.033 13.775 1.00 37.63 115 VAL B N 1
ATOM 3600 C CA . VAL B 1 117 ? 33.045 11.385 12.873 1.00 36.20 115 VAL B CA 1
ATOM 3601 C C . VAL B 1 117 ? 32.169 12.463 13.500 1.00 42.10 115 VAL B C 1
ATOM 3602 O O . VAL B 1 117 ? 31.788 13.441 12.844 1.00 40.16 115 VAL B O 1
ATOM 3606 N N . LYS B 1 118 ? 31.791 12.271 14.768 1.00 39.41 116 LYS B N 1
ATOM 3607 C CA . LYS B 1 118 ? 30.969 13.266 15.448 1.00 42.09 116 LYS B CA 1
ATOM 3608 C C . LYS B 1 118 ? 31.683 14.607 15.514 1.00 38.15 116 LYS B C 1
ATOM 3609 O O . LYS B 1 118 ? 31.088 15.656 15.248 1.00 43.70 116 LYS B O 1
ATOM 3615 N N . LYS B 1 119 ? 32.966 14.592 15.870 1.00 35.80 117 LYS B N 1
ATOM 3616 C CA . LYS B 1 119 ? 33.694 15.841 16.026 1.00 31.35 117 LYS B CA 1
ATOM 3617 C C . LYS B 1 119 ? 33.691 16.656 14.734 1.00 35.21 117 LYS B C 1
ATOM 3618 O O . LYS B 1 119 ? 33.540 17.880 14.767 1.00 38.40 117 LYS B O 1
ATOM 3624 N N . TYR B 1 120 ? 33.829 16.003 13.584 1.00 38.99 118 TYR B N 1
ATOM 3625 C CA . TYR B 1 120 ? 34.022 16.733 12.336 1.00 40.50 118 TYR B CA 1
ATOM 3626 C C . TYR B 1 120 ? 32.758 16.831 11.496 1.00 39.20 118 TYR B C 1
ATOM 3627 O O . TYR B 1 120 ? 32.795 17.425 10.413 1.00 41.28 118 TYR B O 1
ATOM 3636 N N . SER B 1 121 ? 31.644 16.283 11.968 1.00 38.73 119 SER B N 1
ATOM 3637 C CA . SER B 1 121 ? 30.379 16.422 11.261 1.00 37.67 119 SER B CA 1
ATOM 3638 C C . SER B 1 121 ? 29.731 17.770 11.555 1.00 35.39 119 SER B C 1
ATOM 3639 O O . SER B 1 121 ? 29.946 18.376 12.606 1.00 32.79 119 SER B O 1
ATOM 3642 N N . LYS B 1 122 ? 28.944 18.239 10.596 1.00 33.29 120 LYS B N 1
ATOM 3643 C CA . LYS B 1 122 ? 28.176 19.463 10.767 1.00 30.39 120 LYS B CA 1
ATOM 3644 C C . LYS B 1 122 ? 27.237 19.313 11.958 1.00 31.64 120 LYS B C 1
ATOM 3645 O O . LYS B 1 122 ? 26.601 18.272 12.131 1.00 31.19 120 LYS B O 1
ATOM 3651 N N . GLN B 1 123 ? 27.141 20.350 12.788 1.00 29.57 121 GLN B N 1
ATOM 3652 C CA . GLN B 1 123 ? 26.276 20.292 13.962 1.00 36.09 121 GLN B CA 1
ATOM 3653 C C . GLN B 1 123 ? 25.219 21.388 13.930 1.00 32.86 121 GLN B C 1
ATOM 3654 O O . GLN B 1 123 ? 25.530 22.547 13.657 1.00 34.28 121 GLN B O 1
ATOM 3660 N N . GLY B 1 124 ? 23.974 21.027 14.227 1.00 31.31 122 GLY B N 1
ATOM 3661 C CA . GLY B 1 124 ? 22.935 22.028 14.306 1.00 32.38 122 GLY B CA 1
ATOM 3662 C C . GLY B 1 124 ? 23.132 22.974 15.478 1.00 24.78 122 GLY B C 1
ATOM 3663 O O . GLY B 1 124 ? 23.657 22.611 16.531 1.00 29.93 122 GLY B O 1
ATOM 3664 N N . VAL B 1 125 ? 22.708 24.217 15.273 1.00 21.88 123 VAL B N 1
ATOM 3665 C CA . VAL B 1 125 ? 22.842 25.298 16.236 1.00 23.24 123 VAL B CA 1
ATOM 3666 C C . VAL B 1 125 ? 21.462 25.860 16.536 1.00 26.03 123 VAL B C 1
ATOM 3667 O O . VAL B 1 125 ? 20.593 25.910 15.658 1.00 22.27 123 VAL B O 1
ATOM 3671 N N . ARG B 1 126 ? 21.265 26.296 17.779 1.00 19.77 124 ARG B N 1
ATOM 3672 C CA . ARG B 1 126 ? 20.050 26.995 18.188 1.00 22.50 124 ARG B CA 1
ATOM 3673 C C . ARG B 1 126 ? 20.406 28.226 19.003 1.00 23.57 124 ARG B C 1
ATOM 3674 O O . ARG B 1 126 ? 21.427 28.267 19.696 1.00 29.97 124 ARG B O 1
ATOM 3682 N N . PHE B 1 127 ? 19.557 29.235 18.910 1.00 19.55 125 PHE B N 1
ATOM 3683 C CA . PHE B 1 127 ? 19.712 30.464 19.676 1.00 21.81 125 PHE B CA 1
ATOM 3684 C C . PHE B 1 127 ? 18.655 30.431 20.773 1.00 25.29 125 PHE B C 1
ATOM 3685 O O . PHE B 1 127 ? 17.465 30.337 20.475 1.00 28.13 125 PHE B O 1
ATOM 3693 N N . VAL B 1 128 ? 19.084 30.453 22.031 1.00 21.62 126 VAL B N 1
ATOM 3694 C CA . VAL B 1 128 ? 18.159 30.262 23.140 1.00 22.12 126 VAL B CA 1
ATOM 3695 C C . VAL B 1 128 ? 18.105 31.530 23.980 1.00 28.36 126 VAL B C 1
ATOM 3696 O O . VAL B 1 128 ? 18.971 32.411 23.888 1.00 22.99 126 VAL B O 1
ATOM 3700 N N . THR B 1 129 ? 17.051 31.617 24.804 1.00 21.34 127 THR B N 1
ATOM 3701 C CA . THR B 1 129 ? 16.808 32.745 25.697 1.00 27.36 127 THR B CA 1
ATOM 3702 C C . THR B 1 129 ? 16.848 32.241 27.143 1.00 26.86 127 THR B C 1
ATOM 3703 O O . THR B 1 129 ? 15.962 31.497 27.589 1.00 22.67 127 THR B O 1
ATOM 3707 N N . GLU B 1 130 ? 17.858 32.658 27.877 1.00 22.14 128 GLU B N 1
ATOM 3708 C CA . GLU B 1 130 ? 18.045 32.240 29.261 1.00 23.41 128 GLU B CA 1
ATOM 3709 C C . GLU B 1 130 ? 17.644 33.407 30.157 1.00 22.85 128 GLU B C 1
ATOM 3710 O O . GLU B 1 130 ? 18.448 34.296 30.425 1.00 24.45 128 GLU B O 1
ATOM 3716 N N . THR B 1 131 ? 16.393 33.404 30.621 1.00 20.58 129 THR B N 1
ATOM 3717 C CA . THR B 1 131 ? 15.955 34.375 31.603 1.00 25.83 129 THR B CA 1
ATOM 3718 C C . THR B 1 131 ? 16.652 34.117 32.943 1.00 20.39 129 THR B C 1
ATOM 3719 O O . THR B 1 131 ? 17.241 33.056 33.164 1.00 20.34 129 THR B O 1
ATOM 3723 N N . PRO B 1 132 ? 16.590 35.076 33.869 1.00 26.54 130 PRO B N 1
ATOM 3724 C CA . PRO B 1 132 ? 17.111 34.810 35.229 1.00 25.30 130 PRO B CA 1
ATOM 3725 C C . PRO B 1 132 ? 16.488 33.594 35.873 1.00 21.15 130 PRO B C 1
ATOM 3726 O O . PRO B 1 132 ? 17.167 32.857 36.601 1.00 26.14 130 PRO B O 1
ATOM 3730 N N . GLU B 1 133 ? 15.198 33.360 35.615 1.00 21.23 131 GLU B N 1
ATOM 3731 C CA . GLU B 1 133 ? 14.504 32.216 36.201 1.00 25.21 131 GLU B CA 1
ATOM 3732 C C . GLU B 1 133 ? 15.030 30.901 35.631 1.00 28.66 131 GLU B C 1
ATOM 3733 O O . GLU B 1 133 ? 15.146 29.906 36.355 1.00 26.82 131 GLU B O 1
ATOM 3739 N N . ILE B 1 134 ? 15.323 30.864 34.324 1.00 25.70 132 ILE B N 1
ATOM 3740 C CA . ILE B 1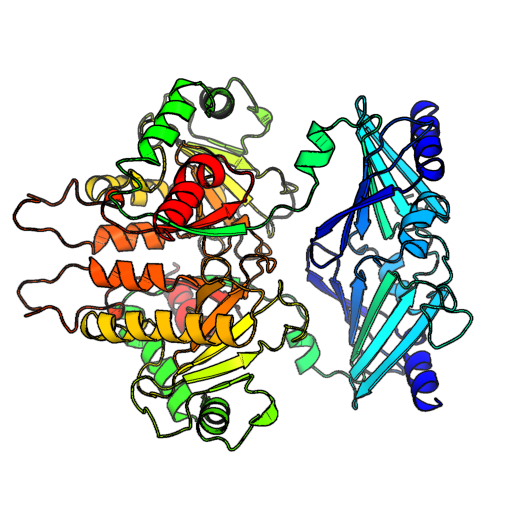 134 ? 15.843 29.630 33.743 1.00 21.11 132 ILE B CA 1
ATOM 3741 C C . ILE B 1 134 ? 17.274 29.396 34.210 1.00 23.69 132 ILE B C 1
ATOM 3742 O O . ILE B 1 134 ? 17.704 28.251 34.379 1.00 25.80 132 ILE B O 1
ATOM 3747 N N . TYR B 1 135 ? 18.041 30.466 34.404 1.00 21.31 133 TYR B N 1
ATOM 3748 C CA . TYR B 1 135 ? 19.377 30.300 34.962 1.00 25.20 133 TYR B CA 1
ATOM 3749 C C . TYR B 1 135 ? 19.286 29.720 36.367 1.00 27.51 133 TYR B C 1
ATOM 3750 O O . TYR B 1 135 ? 19.974 28.749 36.702 1.00 27.04 133 TYR B O 1
ATOM 3759 N N . ARG B 1 136 ? 18.385 30.270 37.183 1.00 27.37 134 ARG B N 1
ATOM 3760 C CA . ARG B 1 136 ? 18.231 29.809 38.562 1.00 32.48 134 ARG B CA 1
ATOM 3761 C C . ARG B 1 136 ? 17.776 28.354 38.623 1.00 32.43 134 ARG B C 1
ATOM 3762 O O . ARG B 1 136 ? 18.348 27.539 39.362 1.00 30.57 134 ARG B O 1
ATOM 3770 N N . ASP B 1 137 ? 16.724 28.011 37.869 1.00 28.67 135 ASP B N 1
ATOM 3771 C CA . ASP B 1 137 ? 16.081 26.711 38.042 1.00 27.78 135 ASP B CA 1
ATOM 3772 C C . ASP B 1 137 ? 16.782 25.589 37.282 1.00 32.55 135 ASP B C 1
ATOM 3773 O O . ASP B 1 137 ? 16.717 24.438 37.713 1.00 30.47 135 ASP B O 1
ATOM 3778 N N . TYR B 1 138 ? 17.456 25.884 36.167 1.00 24.52 136 TYR B N 1
ATOM 3779 C CA . TYR B 1 138 ? 17.960 24.800 35.324 1.00 28.25 136 TYR B CA 1
ATOM 3780 C C . TYR B 1 138 ? 19.444 24.903 35.002 1.00 31.91 136 TYR B C 1
ATOM 3781 O O . TYR B 1 138 ? 20.171 23.910 35.083 1.00 31.34 136 TYR B O 1
ATOM 3790 N N . VAL B 1 139 ? 19.912 26.086 34.627 1.00 23.81 137 VAL B N 1
ATOM 3791 C CA . VAL B 1 139 ? 21.269 26.168 34.101 1.00 22.46 137 VAL B CA 1
ATOM 3792 C C . VAL B 1 139 ? 22.300 26.150 35.223 1.00 21.34 137 VAL B C 1
ATOM 3793 O O . VAL B 1 139 ? 23.282 25.407 35.158 1.00 26.43 137 VAL B O 1
ATOM 3797 N N . ARG B 1 140 ? 22.111 26.967 36.255 1.00 22.66 138 ARG B N 1
ATOM 3798 C CA . ARG B 1 140 ? 23.060 26.947 37.362 1.00 23.46 138 ARG B CA 1
ATOM 3799 C C . ARG B 1 140 ? 23.138 25.582 38.032 1.00 28.98 138 ARG B C 1
ATOM 3800 O O . ARG B 1 140 ? 24.259 25.145 38.347 1.00 27.38 138 ARG B O 1
ATOM 3808 N N . PRO B 1 141 ? 22.029 24.874 38.291 1.00 27.24 139 PRO B N 1
ATOM 3809 C CA . PRO B 1 141 ? 22.155 23.488 38.778 1.00 26.44 139 PRO B CA 1
ATOM 3810 C C . PRO B 1 141 ? 22.972 22.609 37.848 1.00 26.42 139 PRO B C 1
ATOM 3811 O O . PRO B 1 141 ? 23.734 21.754 38.314 1.00 25.94 139 PRO B O 1
ATOM 3815 N N . TYR B 1 142 ? 22.847 22.805 36.535 1.00 25.84 140 TYR B N 1
ATOM 3816 C CA . TYR B 1 142 ? 23.659 22.035 35.597 1.00 27.49 140 TYR B CA 1
ATOM 3817 C C . TYR B 1 142 ? 25.142 22.364 35.766 1.00 23.98 140 TYR B C 1
ATOM 3818 O O . TYR B 1 142 ? 25.987 21.466 35.776 1.00 25.26 140 TYR B O 1
ATOM 3827 N N . MET B 1 143 ? 25.476 23.655 35.861 1.00 23.41 141 MET B N 1
ATOM 3828 C CA . MET B 1 143 ? 26.857 24.054 36.121 1.00 24.30 141 MET B CA 1
ATOM 3829 C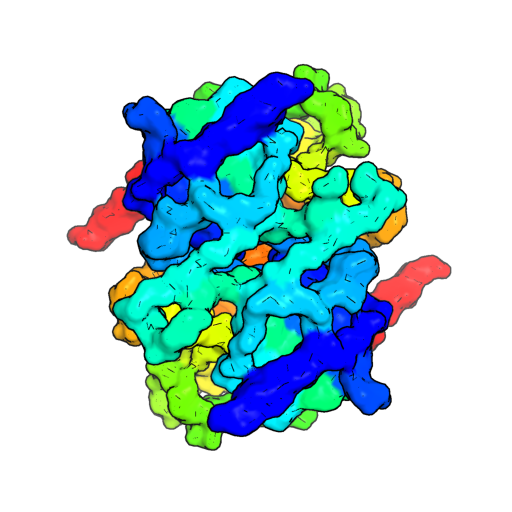 C . MET B 1 143 ? 27.370 23.418 37.408 1.00 25.25 141 MET B C 1
ATOM 3830 O O . MET B 1 143 ? 28.503 22.934 37.464 1.00 28.12 141 MET B O 1
ATOM 3834 N N . GLN B 1 144 ? 26.561 23.456 38.468 1.00 24.75 142 GLN B N 1
ATOM 3835 C CA . GLN B 1 144 ? 27.001 22.895 39.740 1.00 25.59 142 GLN B CA 1
ATOM 3836 C C . GLN B 1 144 ? 27.325 21.410 39.590 1.00 28.38 142 GLN B C 1
ATOM 3837 O O . GLN B 1 144 ? 28.383 20.944 40.026 1.00 33.38 142 GLN B O 1
ATOM 3843 N N . ALA B 1 145 ? 26.430 20.651 38.958 1.00 26.01 143 ALA B N 1
ATOM 3844 C CA . ALA B 1 145 ? 26.672 19.221 38.812 1.00 29.96 143 ALA B CA 1
ATOM 3845 C C . ALA B 1 145 ? 27.932 18.964 38.001 1.00 26.57 143 ALA B C 1
ATOM 3846 O O . ALA B 1 145 ? 28.679 18.022 38.284 1.00 28.52 143 ALA B O 1
ATOM 3848 N N . GLN B 1 146 ? 28.175 19.770 36.966 1.00 25.44 144 GLN B N 1
ATOM 3849 C CA . GLN B 1 146 ? 29.410 19.610 36.206 1.00 25.47 144 GLN B CA 1
ATOM 3850 C C . GLN B 1 146 ? 30.623 19.824 37.102 1.00 31.80 144 GLN B C 1
ATOM 3851 O O . GLN B 1 146 ? 31.598 19.066 37.038 1.00 24.83 144 GLN B O 1
ATOM 3857 N N . ARG B 1 147 ? 30.577 20.846 37.963 1.00 26.02 145 ARG B N 1
ATOM 3858 C CA . ARG B 1 147 ? 31.715 21.082 38.844 1.00 32.42 145 ARG B CA 1
ATOM 3859 C C . ARG B 1 147 ? 31.836 19.973 39.882 1.00 30.05 145 ARG B C 1
ATOM 3860 O O . ARG B 1 147 ? 32.946 19.514 40.179 1.00 28.27 145 ARG B O 1
ATOM 3868 N N . GLU B 1 148 ? 30.703 19.531 40.439 1.00 26.24 146 GLU B N 1
ATOM 3869 C CA . GLU B 1 148 ? 30.721 18.465 41.433 1.00 32.13 146 GLU B CA 1
ATOM 3870 C C . GLU B 1 148 ? 31.250 17.168 40.839 1.00 33.17 146 GLU B C 1
ATOM 3871 O O . GLU B 1 148 ? 31.944 16.399 41.522 1.00 31.19 146 GLU B O 1
ATOM 3877 N N . ALA B 1 149 ? 30.940 16.916 39.562 1.00 28.31 147 ALA B N 1
ATOM 3878 C CA . ALA B 1 149 ? 31.408 15.725 38.864 1.00 31.64 147 ALA B CA 1
ATOM 3879 C C . ALA B 1 149 ? 32.910 15.724 38.648 1.00 28.46 147 ALA B C 1
ATOM 3880 O O . ALA B 1 149 ? 33.459 14.686 38.277 1.00 31.59 147 ALA B O 1
ATOM 3882 N N . GLY B 1 150 ? 33.581 16.844 38.869 1.00 31.46 148 GLY B N 1
ATOM 3883 C CA . GLY B 1 150 ? 35.012 16.896 38.676 1.00 32.95 148 GLY B CA 1
ATOM 3884 C C . GLY B 1 150 ? 35.449 17.316 37.288 1.00 34.74 148 GLY B C 1
ATOM 3885 O O . GLY B 1 150 ? 36.622 17.125 36.943 1.00 30.08 148 GLY B O 1
ATOM 3886 N N . ARG B 1 151 ? 34.551 17.892 36.482 1.00 33.38 149 ARG B N 1
ATOM 3887 C CA . ARG B 1 151 ? 34.905 18.260 35.113 1.00 34.31 149 ARG B CA 1
ATOM 3888 C C . ARG B 1 151 ? 35.989 19.328 35.049 1.00 30.60 149 ARG B C 1
ATOM 3889 O O . ARG B 1 151 ? 36.566 19.528 33.980 1.00 33.13 149 ARG B O 1
ATOM 3897 N N . LEU B 1 152 ? 36.268 20.038 36.143 1.00 29.20 150 LEU B N 1
ATOM 3898 C CA . LEU B 1 152 ? 37.316 21.056 36.145 1.00 33.42 150 LEU B CA 1
ATOM 3899 C C . LEU B 1 152 ? 38.658 20.541 36.654 1.00 36.81 150 LEU B C 1
ATOM 3900 O O . LEU B 1 152 ? 39.573 21.345 36.870 1.00 35.40 150 LEU B O 1
ATOM 3905 N N . ASN B 1 153 ? 38.800 19.230 36.869 1.00 37.09 151 ASN B N 1
ATOM 3906 C CA . ASN B 1 153 ? 40.089 18.704 37.313 1.00 35.75 151 ASN B CA 1
ATOM 3907 C C . ASN B 1 153 ? 41.242 19.229 36.446 1.00 36.01 151 ASN B C 1
ATOM 3908 O O . ASN B 1 153 ? 42.294 19.618 36.970 1.00 35.29 151 ASN B O 1
ATOM 3913 N N . TRP B 1 154 ? 41.058 19.266 35.118 1.00 32.06 152 TRP B N 1
ATOM 3914 C CA . TRP B 1 154 ? 42.151 19.691 34.235 1.00 36.69 152 TRP B CA 1
ATOM 3915 C C . TRP B 1 154 ? 42.576 21.134 34.505 1.00 37.93 152 TRP B C 1
ATOM 3916 O O . TRP B 1 154 ? 43.773 21.451 34.485 1.00 36.34 152 TRP B O 1
ATOM 3927 N N . VAL B 1 155 ? 41.616 22.019 34.777 1.00 35.28 153 VAL B N 1
ATOM 3928 C CA . VAL B 1 155 ? 41.946 23.410 35.073 1.00 38.26 153 VAL B CA 1
ATOM 3929 C C . VAL B 1 155 ? 42.730 23.507 36.369 1.00 31.26 153 VAL B C 1
ATOM 3930 O O . VAL B 1 155 ? 43.795 24.133 36.429 1.00 31.26 153 VAL B O 1
ATOM 3934 N N . TYR B 1 156 ? 42.213 22.887 37.428 1.00 26.64 154 TYR B N 1
ATOM 3935 C CA . TYR B 1 156 ? 42.873 22.951 38.724 1.00 30.27 154 TYR B CA 1
ATOM 3936 C C . TYR B 1 156 ? 44.284 22.384 38.662 1.00 31.14 154 TYR B C 1
ATOM 3937 O O . TYR B 1 156 ? 45.177 22.872 39.366 1.00 30.93 154 TYR B O 1
ATOM 3946 N N . ASN B 1 157 ? 44.500 21.346 37.844 1.00 27.67 155 ASN B N 1
ATOM 3947 C CA . ASN B 1 157 ? 45.836 20.772 37.714 1.00 29.63 155 ASN B CA 1
ATOM 3948 C C . ASN B 1 157 ? 46.816 21.778 37.130 1.00 36.79 155 ASN B C 1
ATOM 3949 O O . ASN B 1 157 ? 47.996 21.788 37.506 1.00 35.57 155 ASN B O 1
ATOM 3954 N N . ILE B 1 158 ? 46.348 22.621 36.199 1.00 36.60 156 ILE B N 1
ATOM 3955 C CA . ILE B 1 158 ? 47.199 23.664 35.629 1.00 29.95 156 ILE B CA 1
ATOM 3956 C C . ILE B 1 158 ? 47.402 24.793 36.635 1.00 28.13 156 ILE B C 1
ATOM 3957 O O . ILE B 1 158 ? 48.525 25.258 36.850 1.00 27.37 156 ILE B O 1
ATOM 3962 N N . ILE B 1 159 ? 46.322 25.241 37.279 1.00 25.82 157 ILE B N 1
ATOM 3963 C CA . ILE B 1 159 ? 46.439 26.303 38.284 1.00 29.46 157 ILE B CA 1
ATOM 3964 C C . ILE B 1 159 ? 47.447 25.925 39.365 1.00 35.46 157 ILE B C 1
ATOM 3965 O O . ILE B 1 159 ? 48.242 26.762 39.819 1.00 31.56 157 ILE B O 1
ATOM 3970 N N . GLU B 1 160 ? 47.413 24.669 39.816 1.00 34.15 158 GLU B N 1
ATOM 3971 C CA . GLU B 1 160 ? 48.278 24.210 40.900 1.00 36.51 158 GLU B CA 1
ATOM 3972 C C . GLU B 1 160 ? 49.674 23.808 40.441 1.00 37.31 158 GLU B C 1
ATOM 3973 O O . GLU B 1 160 ? 50.489 23.415 41.280 1.00 37.30 158 GLU B O 1
ATOM 3979 N N . GLY B 1 161 ? 49.974 23.895 39.149 1.00 42.20 159 GLY B N 1
ATOM 3980 C CA . GLY B 1 161 ? 51.311 23.617 38.665 1.00 42.32 159 GLY B CA 1
ATOM 3981 C C . GLY B 1 161 ? 51.648 22.153 38.487 1.00 44.60 159 GLY B C 1
ATOM 3982 O O . GLY B 1 161 ? 52.828 21.803 38.435 1.00 41.42 159 GLY B O 1
ATOM 3983 N N . ARG B 1 162 ? 50.652 21.280 38.394 1.00 46.22 160 ARG B N 1
ATOM 3984 C CA . ARG B 1 162 ? 50.928 19.874 38.154 1.00 42.86 160 ARG B CA 1
ATOM 3985 C C . ARG B 1 162 ? 50.923 19.516 36.679 1.00 49.81 160 ARG B C 1
ATOM 3986 O O . ARG B 1 162 ? 51.432 18.452 36.318 1.00 58.62 160 ARG B O 1
ATOM 3994 N N . LYS B 1 163 ? 50.355 20.361 35.820 1.00 48.64 161 LYS B N 1
ATOM 3995 C CA . LYS B 1 163 ? 50.199 20.028 34.412 1.00 46.44 161 LYS B CA 1
ATOM 3996 C C . LYS B 1 163 ? 50.431 21.274 33.570 1.00 47.39 161 LYS B C 1
ATOM 3997 O O . LYS B 1 163 ? 50.136 22.396 34.000 1.00 44.84 161 LYS B O 1
ATOM 4003 N N . GLU B 1 164 ? 50.939 21.058 32.350 1.00 46.49 162 GLU B N 1
ATOM 4004 C CA . GLU B 1 164 ? 51.159 22.126 31.365 1.00 42.30 162 GLU B CA 1
ATOM 4005 C C . GLU B 1 164 ? 52.014 23.258 31.933 1.00 39.91 162 GLU B C 1
ATOM 4006 O O . GLU B 1 164 ? 51.919 24.412 31.502 1.00 36.64 162 GLU B O 1
ATOM 4012 N N . VAL B 1 165 ? 52.855 22.936 32.916 1.00 39.94 163 VAL B N 1
ATOM 4013 C CA . VAL B 1 165 ? 53.773 23.936 33.447 1.00 40.59 163 VAL B CA 1
ATOM 4014 C C . VAL B 1 165 ? 54.570 24.575 32.319 1.00 44.65 163 VAL B C 1
ATOM 4015 O O . VAL B 1 165 ? 54.862 25.778 32.341 1.00 43.05 163 VAL B O 1
ATOM 4019 N N . GLU B 1 166 ? 54.935 23.779 31.316 1.00 53.52 164 GLU B N 1
ATOM 4020 C CA . GLU B 1 166 ? 55.772 24.263 30.228 1.00 65.66 164 GLU B CA 1
ATOM 4021 C C . GLU B 1 166 ? 55.007 25.097 29.201 1.00 56.52 164 GLU B C 1
ATOM 4022 O O . GLU B 1 166 ? 55.634 25.851 28.450 1.00 54.41 164 GLU B O 1
ATOM 4028 N N . ASP B 1 167 ? 53.674 24.997 29.162 1.00 38.93 165 ASP B N 1
ATOM 4029 C CA . ASP B 1 167 ? 52.876 25.732 28.188 1.00 37.87 165 ASP B CA 1
ATOM 4030 C C . ASP B 1 167 ? 52.430 27.095 28.688 1.00 44.10 165 ASP B C 1
ATOM 4031 O O . ASP B 1 167 ? 52.056 27.946 27.870 1.00 43.78 165 ASP B O 1
ATOM 4036 N N . VAL B 1 168 ? 52.449 27.315 30.004 1.00 33.37 166 VAL B N 1
ATOM 4037 C CA . VAL B 1 168 ? 52.091 28.614 30.556 1.00 33.89 166 VAL B CA 1
ATOM 4038 C C . VAL B 1 168 ? 53.091 29.644 30.069 1.00 33.66 166 VAL B C 1
ATOM 4039 O O . VAL B 1 168 ? 54.304 29.486 30.254 1.00 34.85 166 VAL B O 1
ATOM 4043 N N . ILE B 1 169 ? 52.599 30.712 29.446 1.00 29.96 167 ILE B N 1
ATOM 4044 C CA . ILE B 1 169 ? 53.519 31.728 28.951 1.00 33.99 167 ILE B CA 1
ATOM 4045 C C . ILE B 1 169 ? 53.758 32.813 29.993 1.00 37.89 167 ILE B C 1
ATOM 4046 O O . ILE B 1 169 ? 54.745 33.555 29.889 1.00 35.73 167 ILE B O 1
ATOM 4051 N N . TYR B 1 170 ? 52.907 32.905 31.008 1.00 31.33 168 TYR B N 1
ATOM 4052 C CA . TYR B 1 170 ? 53.096 33.850 32.097 1.00 27.40 168 TYR B CA 1
ATOM 4053 C C . TYR B 1 170 ? 52.137 33.481 33.211 1.00 27.30 168 TYR B C 1
ATOM 4054 O O . TYR B 1 170 ? 50.993 33.105 32.936 1.00 28.10 168 TYR B O 1
ATOM 4063 N N . ARG B 1 171 ? 52.581 33.627 34.458 1.00 26.29 169 ARG B N 1
ATOM 4064 C CA . ARG B 1 171 ? 51.654 33.444 35.568 1.00 32.48 169 ARG B CA 1
ATOM 4065 C C . ARG B 1 171 ? 52.157 34.208 36.781 1.00 32.81 169 ARG B C 1
ATOM 4066 O O . ARG B 1 171 ? 53.333 34.574 36.869 1.00 24.69 169 ARG B O 1
ATOM 4074 N N . THR B 1 172 ? 51.229 34.499 37.686 1.00 27.30 170 THR B N 1
ATOM 4075 C CA . THR B 1 172 ? 51.615 34.764 39.063 1.00 32.14 170 THR B CA 1
ATOM 4076 C C . THR B 1 172 ? 51.896 33.432 39.765 1.00 39.63 170 THR B C 1
ATOM 4077 O O . THR B 1 172 ? 51.189 32.447 39.527 1.00 38.56 170 THR B O 1
ATOM 4081 N N . PRO B 1 173 ? 52.933 33.358 40.600 1.00 39.25 171 PRO B N 1
ATOM 4082 C CA . PRO B 1 173 ? 53.239 32.086 41.277 1.00 41.09 171 PRO B CA 1
ATOM 4083 C C . PRO B 1 173 ? 52.042 31.636 42.101 1.00 33.57 171 PRO B C 1
ATOM 4084 O O . PRO B 1 173 ? 51.493 32.414 42.878 1.00 30.55 171 PRO B O 1
ATOM 4088 N N . TYR B 1 174 ? 51.659 30.365 41.944 1.00 38.08 172 TYR B N 1
ATOM 4089 C CA . TYR B 1 174 ? 50.474 29.828 42.619 1.00 42.85 172 TYR B CA 1
ATOM 4090 C C . TYR B 1 174 ? 50.534 30.098 44.114 1.00 41.50 172 TYR B C 1
ATOM 4091 O O . TYR B 1 174 ? 51.561 29.872 44.757 1.00 39.04 172 TYR B O 1
ATOM 4100 N N . GLY B 1 175 ? 49.431 30.606 44.663 1.00 44.95 173 GLY B N 1
ATOM 4101 C CA . GLY B 1 175 ? 49.336 30.885 46.079 1.00 43.07 173 GLY B CA 1
ATOM 4102 C C . GLY B 1 175 ? 49.812 32.262 46.493 1.00 44.87 173 GLY B C 1
ATOM 4103 O O . GLY B 1 175 ? 49.469 32.719 47.588 1.00 44.83 173 GLY B O 1
ATOM 4104 N N . GLN B 1 176 ? 50.616 32.924 45.660 1.00 43.35 174 GLN B N 1
ATOM 4105 C CA . GLN B 1 176 ? 51.138 34.240 46.012 1.00 42.34 174 GLN B CA 1
ATOM 4106 C C . GLN B 1 176 ? 50.027 35.277 46.094 1.00 37.51 174 GLN B C 1
ATOM 4107 O O . GLN B 1 176 ? 50.012 36.110 47.005 1.00 38.25 174 GLN B O 1
ATOM 4113 N N . ASP B 1 177 ? 49.089 35.244 45.149 1.00 44.69 175 ASP B N 1
ATOM 4114 C CA . ASP B 1 177 ? 47.958 36.168 45.112 1.00 43.84 175 ASP B CA 1
ATOM 4115 C C . ASP B 1 177 ? 46.689 35.353 44.898 1.00 42.68 175 ASP B C 1
ATOM 4116 O O . ASP B 1 177 ? 46.247 35.142 43.761 1.00 47.86 175 ASP B O 1
ATOM 4121 N N . PRO B 1 178 ? 46.074 34.868 45.972 1.00 42.54 176 PRO B N 1
ATOM 4122 C CA . PRO B 1 178 ? 44.880 34.029 45.790 1.00 40.07 176 PRO B CA 1
ATOM 4123 C C . PRO B 1 178 ? 43.694 34.779 45.195 1.00 42.07 176 PRO B C 1
ATOM 4124 O O . PRO B 1 178 ? 42.847 34.155 44.543 1.00 41.16 176 PRO B O 1
ATOM 4128 N N . GLU B 1 179 ? 43.597 36.093 45.387 1.00 34.03 177 GLU B N 1
ATOM 4129 C CA . GLU B 1 179 ? 42.425 36.792 44.869 1.00 32.87 177 GLU B CA 1
ATOM 4130 C C . GLU B 1 179 ? 42.628 37.287 43.444 1.00 35.71 177 GLU B C 1
ATOM 4131 O O . GLU B 1 179 ? 41.724 37.151 42.610 1.00 30.23 177 GLU B O 1
ATOM 4137 N N . GLU B 1 180 ? 43.797 37.848 43.126 1.00 29.40 178 GLU B N 1
ATOM 4138 C CA . GLU B 1 180 ? 43.996 38.406 41.793 1.00 32.67 178 GLU B CA 1
ATOM 4139 C C . GLU B 1 180 ? 45.075 37.677 41.000 1.00 32.78 178 GLU B C 1
ATOM 4140 O O . GLU B 1 180 ? 45.521 38.192 39.967 1.00 30.49 178 GLU B O 1
ATOM 4146 N N . GLY B 1 181 ? 45.478 36.477 41.439 1.00 25.96 179 GLY B N 1
ATOM 4147 C CA . GLY B 1 181 ? 46.410 35.684 40.657 1.00 33.22 179 GLY B CA 1
ATOM 4148 C C . GLY B 1 181 ? 45.792 35.153 39.373 1.00 34.20 179 GLY B C 1
ATOM 4149 O O . GLY B 1 181 ? 44.571 35.061 39.216 1.00 29.63 179 GLY B O 1
ATOM 4150 N N . PHE B 1 182 ? 46.651 34.779 38.430 1.00 27.23 180 PHE B N 1
ATOM 4151 C CA . PHE B 1 182 ? 46.179 34.283 37.141 1.00 27.99 180 PHE B CA 1
ATOM 4152 C C . PHE B 1 182 ? 47.349 33.643 36.403 1.00 26.34 180 PHE B C 1
ATOM 4153 O O . PHE B 1 182 ? 48.515 33.834 36.759 1.00 25.86 180 PHE B O 1
ATOM 4161 N N . LEU B 1 183 ? 47.025 32.905 35.347 1.00 23.52 181 LEU B N 1
ATOM 4162 C CA . LEU B 1 183 ? 48.025 32.394 34.414 1.00 26.21 181 LEU B CA 1
ATOM 4163 C C . LEU B 1 183 ? 47.517 32.528 32.984 1.00 25.52 181 LEU B C 1
ATOM 4164 O O . LEU B 1 183 ? 46.310 32.564 32.738 1.00 26.09 181 LEU B O 1
ATOM 4169 N N . LEU B 1 184 ? 48.452 32.603 32.038 1.00 25.20 182 LEU B N 1
ATOM 4170 C CA . LEU B 1 184 ? 48.124 32.748 30.623 1.00 26.52 182 LEU B CA 1
ATOM 4171 C C . LEU B 1 184 ? 48.568 31.505 29.855 1.00 26.26 182 LEU B C 1
ATOM 4172 O O . LEU B 1 184 ? 49.747 31.135 29.877 1.00 29.58 182 LEU B O 1
ATOM 4177 N N . LEU B 1 185 ? 47.615 30.855 29.208 1.00 24.54 183 LEU B N 1
ATOM 4178 C CA . LEU B 1 185 ? 47.790 29.652 28.411 1.00 28.51 183 LEU B CA 1
ATOM 4179 C C . LEU B 1 185 ? 47.491 29.973 26.955 1.00 31.48 183 LEU B C 1
ATOM 4180 O O . LEU B 1 185 ? 46.500 30.661 26.691 1.00 30.92 183 LEU B O 1
ATOM 4185 N N . PRO B 1 186 ? 48.304 29.533 25.994 1.00 32.07 184 PRO B N 1
ATOM 4186 C CA . PRO B 1 186 ? 47.945 29.732 24.581 1.00 32.20 184 PRO B CA 1
ATOM 4187 C C . PRO B 1 186 ? 46.723 28.917 24.185 1.00 35.91 184 PRO B C 1
ATOM 4188 O O . PRO B 1 186 ? 46.559 27.765 24.589 1.00 34.90 184 PRO B O 1
ATOM 4192 N N . ASP B 1 187 ? 45.864 29.525 23.375 1.00 30.52 185 ASP B N 1
ATOM 4193 C CA . ASP B 1 187 ? 44.741 28.787 22.817 1.00 39.12 185 ASP B CA 1
ATOM 4194 C C . ASP B 1 187 ? 45.240 27.650 21.928 1.00 40.66 185 ASP B C 1
ATOM 4195 O O . ASP B 1 187 ? 46.226 27.798 21.200 1.00 37.28 185 ASP B O 1
ATOM 4200 N N . LEU B 1 188 ? 44.529 26.515 21.970 1.00 36.19 186 LEU B N 1
ATOM 4201 C CA . LEU B 1 188 ? 44.973 25.325 21.243 1.00 40.57 186 LEU B CA 1
ATOM 4202 C C . LEU B 1 188 ? 45.139 25.583 19.746 1.00 42.18 186 LEU B C 1
ATOM 4203 O O . LEU B 1 188 ? 45.948 24.914 19.093 1.00 46.07 186 LEU B O 1
ATOM 4208 N N . ASN B 1 189 ? 44.399 26.535 19.183 1.00 38.60 187 ASN B N 1
ATOM 4209 C CA . ASN B 1 189 ? 44.439 26.783 17.745 1.00 43.48 187 ASN B CA 1
ATOM 4210 C C . ASN B 1 189 ? 45.480 27.810 17.323 1.00 46.12 187 ASN B C 1
ATOM 4211 O O . ASN B 1 189 ? 45.560 28.126 16.132 1.00 52.34 187 ASN B O 1
ATOM 4216 N N . TRP B 1 190 ? 46.257 28.354 18.251 1.00 42.24 188 TRP B N 1
ATOM 4217 C CA . TRP B 1 190 ? 47.283 29.330 17.920 1.00 41.53 188 TRP B CA 1
ATOM 4218 C C . TRP B 1 190 ? 48.635 28.637 17.782 1.00 44.16 188 TRP B C 1
ATOM 4219 O O . TRP B 1 190 ? 49.011 27.818 18.623 1.00 46.62 188 TRP B O 1
ATOM 4230 N N . ASP B 1 191 ? 49.387 29.002 16.741 1.00 38.20 189 ASP B N 1
ATOM 4231 C CA . ASP B 1 191 ? 50.690 28.389 16.511 1.00 33.16 189 ASP B CA 1
ATOM 4232 C C . ASP B 1 191 ? 51.758 28.875 17.473 1.00 30.59 189 ASP B C 1
ATOM 4233 O O . ASP B 1 191 ? 52.911 28.447 17.346 1.00 39.79 189 ASP B O 1
ATOM 4238 N N . ARG B 1 192 ? 51.416 29.770 18.400 1.00 30.60 190 ARG B N 1
ATOM 4239 C CA . ARG B 1 192 ? 52.271 30.317 19.452 1.00 33.04 190 ARG B CA 1
ATOM 4240 C C . ARG B 1 192 ? 53.430 31.162 18.918 1.00 39.81 190 ARG B C 1
ATOM 4241 O O . ARG B 1 192 ? 54.261 31.625 19.721 1.00 38.97 190 ARG B O 1
ATOM 4249 N N . LYS B 1 193 ? 53.511 31.407 17.609 1.00 43.80 191 LYS B N 1
ATOM 4250 C CA . LYS B 1 193 ? 54.566 32.255 17.065 1.00 46.25 191 LYS B CA 1
ATOM 4251 C C . LYS B 1 193 ? 54.060 33.469 16.288 1.00 37.24 191 LYS B C 1
ATOM 4252 O O . LYS B 1 193 ? 54.693 34.521 16.369 1.00 32.00 191 LYS B O 1
ATOM 4258 N N . THR B 1 194 ? 52.929 33.371 15.579 1.00 32.08 192 THR B N 1
ATOM 4259 C CA . THR B 1 194 ? 52.388 34.476 14.778 1.00 29.03 192 THR B CA 1
ATOM 4260 C C . THR B 1 194 ? 51.703 35.478 15.707 1.00 32.79 192 THR B C 1
ATOM 4261 O O . THR B 1 194 ? 50.549 35.287 16.125 1.00 26.45 192 THR B O 1
ATOM 4265 N N . VAL B 1 195 ? 52.394 36.582 15.996 1.00 26.66 193 VAL B N 1
ATOM 4266 C CA . VAL B 1 195 ? 51.904 37.511 17.016 1.00 31.98 193 VAL B CA 1
ATOM 4267 C C . VAL B 1 195 ? 50.534 38.064 16.641 1.00 25.69 193 VAL B C 1
ATOM 4268 O O . VAL B 1 195 ? 49.669 38.234 17.505 1.00 26.06 193 VAL B O 1
ATOM 4272 N N . GLU B 1 196 ? 50.313 38.367 15.359 1.00 19.94 194 GLU B N 1
ATOM 4273 C CA . GLU B 1 196 ? 49.020 38.931 14.988 1.00 27.95 194 GLU B CA 1
ATOM 4274 C C . GLU B 1 196 ? 47.874 37.914 15.052 1.00 29.60 194 GLU B C 1
ATOM 4275 O O . GLU B 1 196 ? 46.71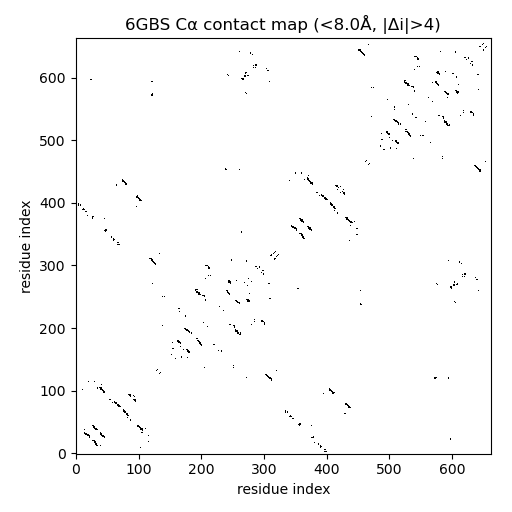7 38.295 14.843 1.00 26.59 194 GLU B O 1
ATOM 4281 N N . ALA B 1 197 ? 48.144 36.636 15.324 1.00 29.83 195 ALA B N 1
ATOM 4282 C CA . ALA B 1 197 ? 47.085 35.666 15.569 1.00 25.20 195 ALA B CA 1
ATOM 4283 C C . ALA B 1 197 ? 46.995 35.290 17.046 1.00 22.39 195 ALA B C 1
ATOM 4284 O O . ALA B 1 197 ? 46.363 34.291 17.392 1.00 27.12 195 ALA B O 1
ATOM 4286 N N . LEU B 1 198 ? 47.622 36.079 17.916 1.00 23.81 196 LEU B N 1
ATOM 4287 C CA . LEU B 1 198 ? 47.696 35.751 19.331 1.00 21.50 196 LEU B CA 1
ATOM 4288 C C . LEU B 1 198 ? 46.306 35.513 19.905 1.00 22.97 196 LEU B C 1
ATOM 4289 O O . LEU B 1 198 ? 45.370 36.273 19.635 1.00 19.22 196 LEU B O 1
ATOM 4294 N N . HIS B 1 199 ? 46.190 34.437 20.684 1.00 25.80 197 HIS B N 1
ATOM 4295 C CA . HIS B 1 199 ? 44.952 34.064 21.371 1.00 25.74 197 HIS B CA 1
ATOM 4296 C C . HIS B 1 199 ? 45.375 33.342 22.643 1.00 20.04 197 HIS B C 1
ATOM 4297 O O . HIS B 1 199 ? 45.878 32.214 22.574 1.00 22.90 197 HIS B O 1
ATOM 4304 N N . LEU B 1 200 ? 45.192 33.997 23.787 1.00 21.07 198 LEU B N 1
ATOM 4305 C CA . LEU B 1 200 ? 45.581 33.470 25.089 1.00 21.39 198 LEU B CA 1
ATOM 4306 C C . LEU B 1 200 ? 44.334 33.268 25.934 1.00 27.21 198 LEU B C 1
ATOM 4307 O O . LEU B 1 200 ? 43.335 33.965 25.749 1.00 21.67 198 LEU B O 1
ATOM 4312 N N . LEU B 1 201 ? 44.399 32.312 26.866 1.00 25.12 199 LEU B N 1
ATOM 4313 C CA . LEU B 1 201 ? 43.360 32.113 27.870 1.00 21.16 199 LEU B CA 1
ATOM 4314 C C . LEU B 1 201 ? 43.885 32.550 29.226 1.00 28.27 199 LEU B C 1
ATOM 4315 O O . LEU B 1 201 ? 44.886 32.013 29.711 1.00 30.50 199 LEU B O 1
ATOM 4320 N N . GLY B 1 202 ? 43.221 33.538 29.819 1.00 30.02 200 GLY B N 1
ATOM 4321 C CA . GLY B 1 202 ? 43.559 34.012 31.144 1.00 24.86 200 GLY B CA 1
ATOM 4322 C C . GLY B 1 202 ? 42.744 33.273 32.187 1.00 36.95 200 GLY B C 1
ATOM 4323 O O . GLY B 1 202 ? 41.557 33.566 32.392 1.00 25.22 200 GLY B O 1
ATOM 4324 N N . ILE B 1 203 ? 43.368 32.285 32.823 1.00 29.40 201 ILE B N 1
ATOM 4325 C CA . ILE B 1 203 ? 42.704 31.445 33.809 1.00 28.58 201 ILE B CA 1
ATOM 4326 C C . ILE B 1 203 ? 42.984 32.052 35.178 1.00 27.57 201 ILE B C 1
ATOM 4327 O O . ILE B 1 203 ? 44.143 32.179 35.585 1.00 30.53 201 ILE B O 1
ATOM 4332 N N . VAL B 1 204 ? 41.931 32.500 35.857 1.00 30.15 202 VAL B N 1
ATOM 4333 C CA . VAL B 1 204 ? 42.127 33.194 37.122 1.00 28.31 202 VAL B CA 1
ATOM 4334 C C . VAL B 1 204 ? 42.373 32.176 38.229 1.00 28.31 202 VAL B C 1
ATOM 4335 O O . VAL B 1 204 ? 42.008 31.001 38.128 1.00 26.46 202 VAL B O 1
ATOM 4339 N N . GLU B 1 205 ? 43.057 32.625 39.279 1.00 29.73 203 GLU B N 1
ATOM 4340 C CA . GLU B 1 205 ? 43.413 31.703 40.347 1.00 23.58 203 GLU B CA 1
ATOM 4341 C C . GLU B 1 205 ? 42.216 31.420 41.241 1.00 26.37 203 GLU B C 1
ATOM 4342 O O . GLU B 1 205 ? 41.996 30.267 41.636 1.00 26.48 203 GLU B O 1
ATOM 4348 N N . ARG B 1 206 ? 41.419 32.443 41.545 1.00 24.05 204 ARG B N 1
ATOM 4349 C CA . ARG B 1 206 ? 40.283 32.239 42.439 1.00 33.66 204 ARG B CA 1
ATOM 4350 C C . ARG B 1 206 ? 39.296 31.252 41.815 1.00 36.05 204 ARG B C 1
ATOM 4351 O O . ARG B 1 206 ? 39.197 31.129 40.590 1.00 26.12 204 ARG B O 1
ATOM 4359 N N . ARG B 1 207 ? 38.545 30.549 42.670 1.00 27.69 205 ARG B N 1
ATOM 4360 C CA . ARG B 1 207 ? 37.764 29.405 42.213 1.00 28.89 205 ARG B CA 1
ATOM 4361 C C . ARG B 1 207 ? 36.265 29.586 42.359 1.00 30.75 205 ARG B C 1
ATOM 4362 O O . ARG B 1 207 ? 35.513 28.690 41.955 1.00 27.99 205 ARG B O 1
ATOM 4370 N N . ASP B 1 208 ? 35.808 30.717 42.891 1.00 27.58 206 ASP B N 1
ATOM 4371 C CA . ASP B 1 208 ? 34.402 30.905 43.231 1.00 34.66 206 ASP B CA 1
ATOM 4372 C C . ASP B 1 208 ? 33.565 31.539 42.116 1.00 32.81 206 ASP B C 1
ATOM 4373 O O . ASP B 1 208 ? 32.348 31.674 42.273 1.00 31.62 206 ASP B O 1
ATOM 4378 N N . LEU B 1 209 ? 34.161 31.905 40.986 1.00 23.09 207 LEU B N 1
ATOM 4379 C CA . LEU B 1 209 ? 33.427 32.505 39.870 1.00 27.89 207 LEU B CA 1
ATOM 4380 C C . LEU B 1 209 ? 33.335 31.481 38.737 1.00 28.22 207 LEU B C 1
ATOM 4381 O O . LEU B 1 209 ? 34.349 31.143 38.118 1.00 27.59 207 LEU B O 1
ATOM 4386 N N . TRP B 1 210 ? 32.123 30.951 38.503 1.00 21.69 208 TRP B N 1
ATOM 4387 C CA . TRP B 1 210 ? 31.928 29.892 37.513 1.00 21.85 208 TRP B CA 1
ATOM 4388 C C . TRP B 1 210 ? 31.757 30.445 36.109 1.00 25.83 208 TRP B C 1
ATOM 4389 O O . TRP B 1 210 ? 32.059 29.744 35.134 1.00 23.15 208 TRP B O 1
ATOM 4400 N N . SER B 1 211 ? 31.245 31.666 35.993 1.00 21.68 209 SER B N 1
ATOM 4401 C CA . SER B 1 211 ? 30.948 32.293 34.707 1.00 25.67 209 SER B CA 1
ATOM 4402 C C . SER B 1 211 ? 30.647 33.757 34.988 1.00 28.09 209 SER B C 1
ATOM 4403 O O . SER B 1 211 ? 30.594 34.184 36.146 1.00 23.84 209 SER B O 1
ATOM 4406 N N . LEU B 1 212 ? 30.398 34.521 33.922 1.00 26.90 210 LEU B N 1
ATOM 4407 C CA . LEU B 1 212 ? 30.030 35.920 34.123 1.00 23.21 210 LEU B CA 1
ATOM 4408 C C . LEU B 1 212 ? 28.713 36.076 34.893 1.00 23.51 210 LEU B C 1
ATOM 4409 O O . LEU B 1 212 ? 28.485 37.133 35.491 1.00 24.11 210 LEU B O 1
ATOM 4414 N N . ARG B 1 213 ? 27.854 35.047 34.931 1.00 22.13 211 ARG B N 1
ATOM 4415 C CA . ARG B 1 213 ? 26.639 35.140 35.755 1.00 24.92 211 ARG B CA 1
ATOM 4416 C C . ARG B 1 213 ? 26.950 35.455 37.212 1.00 33.10 211 ARG B C 1
ATOM 4417 O O . ARG B 1 213 ? 26.088 35.980 37.928 1.00 31.56 211 ARG B O 1
ATOM 4425 N N . ASP B 1 214 ? 28.151 35.108 37.683 1.00 27.60 212 ASP B N 1
ATOM 4426 C CA . ASP B 1 214 ? 28.529 35.342 39.071 1.00 26.24 212 ASP B CA 1
ATOM 4427 C C . ASP B 1 214 ? 29.038 36.751 39.348 1.00 32.55 212 ASP B C 1
ATOM 4428 O O . ASP B 1 214 ? 29.230 37.096 40.518 1.00 28.87 212 ASP B O 1
ATOM 4433 N N . LEU B 1 215 ? 29.257 37.572 38.320 1.00 29.58 213 LEU B N 1
ATOM 4434 C CA . LEU B 1 215 ? 29.843 38.886 38.528 1.00 24.54 213 LEU B CA 1
ATOM 4435 C C . LEU B 1 215 ? 28.787 39.859 39.037 1.00 24.71 213 LEU B C 1
ATOM 4436 O O . LEU B 1 215 ? 27.657 39.898 38.536 1.00 24.90 213 LEU B O 1
ATOM 4441 N N . LYS B 1 216 ? 29.160 40.640 40.047 1.00 25.84 214 LYS B N 1
ATOM 4442 C CA . LYS B 1 216 ? 28.281 41.614 40.676 1.00 30.62 214 LYS B CA 1
ATOM 4443 C C . LYS B 1 216 ? 29.026 42.935 40.804 1.00 24.74 214 LYS B C 1
ATOM 4444 O O . LYS B 1 216 ? 30.233 43.017 40.554 1.00 23.73 214 LYS B O 1
ATOM 4450 N N . LYS B 1 217 ? 28.291 43.979 41.204 1.00 23.02 215 LYS B N 1
ATOM 4451 C CA . LYS B 1 217 ? 28.907 45.296 41.338 1.00 27.86 215 LYS B CA 1
ATOM 4452 C C . LYS B 1 217 ? 30.133 45.255 42.248 1.00 30.01 215 LYS B C 1
ATOM 4453 O O . LYS B 1 217 ? 31.139 45.914 41.969 1.00 29.66 215 LYS B O 1
ATOM 4459 N N . LYS B 1 218 ? 30.083 44.459 43.324 1.00 29.00 216 LYS B N 1
ATOM 4460 C CA . LYS B 1 218 ? 31.236 44.355 44.222 1.00 30.78 216 LYS B CA 1
ATOM 4461 C C . LYS B 1 218 ? 32.487 43.820 43.530 1.00 30.06 216 LYS B C 1
ATOM 4462 O O . LYS B 1 218 ? 33.578 43.952 44.080 1.00 29.11 216 LYS B O 1
ATOM 4468 N N . HIS B 1 219 ? 32.361 43.194 42.364 1.00 25.02 217 HIS B N 1
ATOM 4469 C CA . HIS B 1 219 ? 33.530 42.717 41.644 1.00 26.98 217 HIS B CA 1
ATOM 4470 C C . HIS B 1 219 ? 34.129 43.747 40.692 1.00 27.13 217 HIS B C 1
ATOM 4471 O O . HIS B 1 219 ? 35.154 43.451 40.065 1.00 27.55 217 HIS B O 1
ATOM 4478 N N . LEU B 1 220 ? 33.547 44.944 40.568 1.00 29.34 218 LEU B N 1
ATOM 4479 C CA . LEU B 1 220 ? 34.080 45.901 39.597 1.00 30.68 218 LEU B CA 1
ATOM 4480 C C . LEU B 1 220 ? 35.537 46.260 39.873 1.00 29.58 218 LEU B C 1
ATOM 4481 O O . LEU B 1 220 ? 36.335 46.267 38.919 1.00 29.71 218 LEU B O 1
ATOM 4486 N N . PRO B 1 221 ? 35.961 46.555 41.109 1.00 27.02 219 PRO B N 1
ATOM 4487 C CA . PRO B 1 221 ? 37.405 46.801 41.321 1.00 29.78 219 PRO B CA 1
ATOM 4488 C C . PRO B 1 221 ? 38.260 45.631 40.862 1.00 32.73 219 PRO B C 1
ATOM 4489 O O . PRO B 1 221 ? 39.251 45.820 40.138 1.00 33.14 219 PRO B O 1
ATOM 4493 N N . TRP B 1 222 ? 37.884 44.412 41.264 1.00 29.42 220 TRP B N 1
ATOM 4494 C CA . TRP B 1 222 ? 38.596 43.215 40.828 1.00 27.40 220 TRP B CA 1
ATOM 4495 C C . TRP B 1 222 ? 38.651 43.130 39.307 1.00 32.81 220 TRP B C 1
ATOM 4496 O O . TRP B 1 222 ? 39.707 42.826 38.733 1.00 28.53 220 TRP B O 1
ATOM 4507 N N . LEU B 1 223 ? 37.529 43.408 38.630 1.00 29.09 221 LEU B N 1
ATOM 4508 C CA . LEU B 1 223 ? 37.530 43.347 37.170 1.00 32.17 221 LEU B CA 1
ATOM 4509 C C . LEU B 1 223 ? 38.485 44.380 36.563 1.00 30.84 221 LEU B C 1
ATOM 4510 O O . LEU B 1 223 ? 39.253 44.063 35.647 1.00 26.45 221 LEU B O 1
ATOM 4515 N N . ARG B 1 224 ? 38.448 45.623 37.055 1.00 28.35 222 ARG B N 1
ATOM 4516 C CA . ARG B 1 224 ? 39.369 46.644 36.553 1.00 29.36 222 ARG B CA 1
ATOM 4517 C C . ARG B 1 224 ? 40.814 46.217 36.745 1.00 31.76 222 ARG B C 1
ATOM 4518 O O . ARG B 1 224 ? 41.645 46.362 35.839 1.00 26.53 222 ARG B O 1
ATOM 4526 N N . HIS B 1 225 ? 41.139 45.699 37.937 1.00 23.45 223 HIS B N 1
ATOM 4527 C CA . HIS B 1 225 ? 42.503 45.254 38.206 1.00 27.45 223 HIS B CA 1
ATOM 4528 C C . HIS B 1 225 ? 42.919 44.128 37.272 1.00 25.59 223 HIS B C 1
ATOM 4529 O O . HIS B 1 225 ? 44.043 44.124 36.751 1.00 25.91 223 HIS B O 1
ATOM 4536 N N . MET B 1 226 ? 42.041 43.138 37.079 1.00 28.66 224 MET B N 1
ATOM 4537 C CA . MET B 1 226 ? 42.394 41.996 36.237 1.00 25.34 224 MET B CA 1
ATOM 4538 C C . MET B 1 226 ? 42.543 42.427 34.786 1.00 29.30 224 MET B C 1
ATOM 4539 O O . MET B 1 226 ? 43.423 41.935 34.066 1.00 28.11 224 MET B O 1
ATOM 4543 N N . ARG B 1 227 ? 41.687 43.342 34.334 1.00 26.78 225 ARG B N 1
ATOM 4544 C CA . ARG B 1 227 ? 41.828 43.834 32.969 1.00 27.29 225 ARG B CA 1
ATOM 4545 C C . ARG B 1 227 ? 43.224 44.412 32.765 1.00 25.36 225 ARG B C 1
ATOM 4546 O O . ARG B 1 227 ? 43.942 44.019 31.839 1.00 27.20 225 ARG B O 1
ATOM 4554 N N . GLU B 1 228 ? 43.646 45.306 33.662 1.00 30.41 226 GLU B N 1
ATOM 4555 C CA . GLU B 1 228 ? 44.975 45.911 33.550 1.00 32.95 226 GLU B CA 1
ATOM 4556 C C . GLU B 1 228 ? 46.066 44.848 33.595 1.00 32.69 226 GLU B C 1
ATOM 4557 O O . GLU B 1 228 ? 46.988 44.848 32.766 1.00 32.82 226 GLU B O 1
ATOM 4563 N N . LYS B 1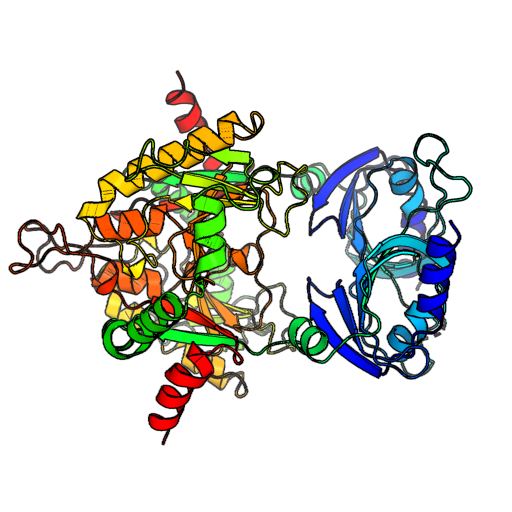 229 ? 45.980 43.931 34.564 1.00 24.91 227 LYS B N 1
ATOM 4564 C CA . LYS B 1 229 ? 47.052 42.957 34.767 1.00 26.43 227 LYS B CA 1
ATOM 4565 C C . LYS B 1 229 ? 47.204 42.033 33.566 1.00 28.96 227 LYS B C 1
ATOM 4566 O O . LYS B 1 229 ? 48.327 41.734 33.143 1.00 32.93 227 LYS B O 1
ATOM 4572 N N . LEU B 1 230 ? 46.088 41.573 32.996 1.00 21.81 228 LEU B N 1
ATOM 4573 C CA . LEU B 1 230 ? 46.185 40.702 31.831 1.00 20.01 228 LEU B CA 1
ATOM 4574 C C . LEU B 1 230 ? 46.813 41.432 30.652 1.00 26.10 228 LEU B C 1
ATOM 4575 O O . LEU B 1 230 ? 47.620 40.852 29.912 1.00 26.30 228 LEU B O 1
ATOM 4580 N N . ILE B 1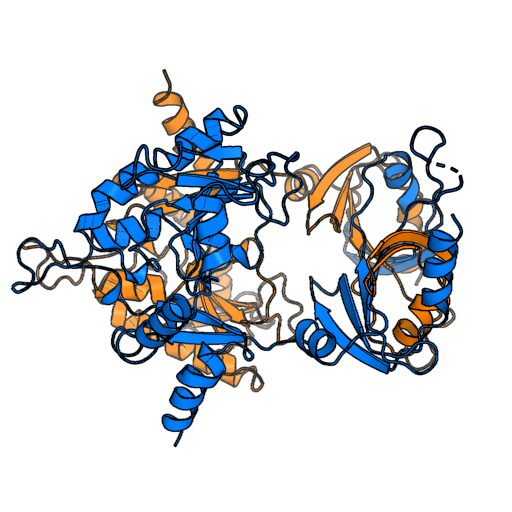 231 ? 46.429 42.696 30.445 1.00 32.61 229 ILE B N 1
ATOM 4581 C CA . ILE B 1 231 ? 46.974 43.464 29.331 1.00 28.02 229 ILE B CA 1
ATOM 4582 C C . ILE B 1 231 ? 48.451 43.764 29.559 1.00 24.10 229 ILE B C 1
ATOM 4583 O O . ILE B 1 231 ? 49.279 43.577 28.660 1.00 28.96 229 ILE B O 1
ATOM 4588 N N . GLU B 1 232 ? 48.812 44.221 30.761 1.00 27.43 230 GLU B N 1
ATOM 4589 C CA . GLU B 1 232 ? 50.220 44.509 31.041 1.00 28.52 230 GLU B CA 1
ATOM 4590 C C . GLU B 1 232 ? 51.090 43.277 30.817 1.00 31.09 230 GLU B C 1
ATOM 4591 O O . GLU B 1 232 ? 52.153 43.359 30.191 1.00 32.03 230 GLU B O 1
ATOM 4597 N N . ALA B 1 233 ? 50.655 42.119 31.320 1.00 23.73 231 ALA B N 1
ATOM 4598 C CA . ALA B 1 233 ? 51.460 40.909 31.169 1.00 29.86 231 ALA B CA 1
ATOM 4599 C C . ALA B 1 233 ? 51.587 40.497 29.704 1.00 33.23 231 ALA B C 1
ATOM 4600 O O . ALA B 1 233 ? 52.667 40.082 29.267 1.00 34.26 231 ALA B O 1
ATOM 4602 N N . THR B 1 234 ? 50.495 40.585 28.935 1.00 22.65 232 THR B N 1
ATOM 4603 C CA . THR B 1 234 ? 50.551 40.225 27.520 1.00 20.84 232 THR B CA 1
ATOM 4604 C C . THR B 1 234 ? 51.517 41.133 26.758 1.00 24.67 232 THR B C 1
ATOM 4605 O O . THR B 1 234 ? 52.336 40.656 25.962 1.00 26.70 232 THR B O 1
ATOM 4609 N N . THR B 1 235 ? 51.427 42.451 26.979 1.00 24.96 233 THR B N 1
ATOM 4610 C CA . THR B 1 235 ? 52.317 43.371 26.271 1.00 25.97 233 THR B CA 1
ATOM 4611 C C . THR B 1 235 ? 53.753 43.285 26.781 1.00 29.87 233 THR B C 1
ATOM 4612 O O . THR B 1 235 ? 54.677 43.664 26.057 1.00 24.21 233 THR B O 1
ATOM 4616 N N . LYS B 1 236 ? 53.965 42.752 27.991 1.00 28.74 234 LYS B N 1
ATOM 4617 C CA . LYS B 1 236 ? 55.319 42.490 28.469 1.00 30.16 234 LYS B CA 1
ATOM 4618 C C . LYS B 1 236 ? 55.941 41.282 27.764 1.00 37.68 234 LYS B C 1
ATOM 4619 O O . LYS B 1 236 ? 57.111 41.323 27.358 1.00 31.92 234 LYS B O 1
ATOM 4625 N N . VAL B 1 237 ? 55.181 40.195 27.610 1.00 24.46 235 VAL B N 1
ATOM 4626 C CA . VAL B 1 237 ? 55.722 39.002 26.952 1.00 24.42 235 VAL B CA 1
ATOM 4627 C C . VAL B 1 237 ? 55.843 39.186 25.433 1.00 25.39 235 VAL B C 1
ATOM 4628 O O . VAL B 1 237 ? 56.725 38.601 24.798 1.00 25.78 235 VAL B O 1
ATOM 4632 N N . TYR B 1 238 ? 54.958 39.968 24.817 1.00 23.23 236 TYR B N 1
ATOM 4633 C CA . TYR B 1 238 ? 54.919 40.146 23.366 1.00 29.07 236 TYR B CA 1
ATOM 4634 C C . TYR B 1 238 ? 55.123 41.633 23.094 1.00 31.48 236 TYR B C 1
ATOM 4635 O O . TYR B 1 238 ? 54.149 42.393 22.959 1.00 24.94 236 TYR B O 1
ATOM 4644 N N . PRO B 1 239 ? 56.378 42.094 23.049 1.00 31.95 237 PRO B N 1
ATOM 4645 C CA . PRO B 1 239 ? 56.615 43.552 23.018 1.00 31.89 237 PRO B CA 1
ATOM 4646 C C . PRO B 1 239 ? 56.138 44.245 21.739 1.00 21.19 237 PRO B C 1
ATOM 4647 O O . PRO B 1 239 ? 55.910 45.463 21.772 1.00 26.40 237 PRO B O 1
ATOM 4651 N N . THR B 1 240 ? 55.901 43.522 20.642 1.00 20.83 238 THR B N 1
ATOM 4652 C CA . THR B 1 240 ? 55.347 44.170 19.456 1.00 25.44 238 THR B CA 1
ATOM 4653 C C . THR B 1 240 ? 53.831 44.369 19.534 1.00 24.53 238 THR B C 1
ATOM 4654 O O . THR B 1 240 ? 53.236 44.859 18.567 1.00 27.88 238 THR B O 1
ATOM 4658 N N . VAL B 1 241 ? 53.195 44.023 20.653 1.00 29.96 239 VAL B N 1
ATOM 4659 C CA . VAL B 1 241 ? 51.757 44.218 20.836 1.00 20.18 239 VAL B CA 1
ATOM 4660 C C . VAL B 1 241 ? 51.552 45.361 21.818 1.00 23.79 239 VAL B C 1
ATOM 4661 O O . VAL B 1 241 ? 52.135 45.357 22.912 1.00 26.26 239 VAL B O 1
ATOM 4665 N N . GLU B 1 242 ? 50.757 46.350 21.419 1.00 22.00 240 GLU B N 1
ATOM 4666 C CA . GLU B 1 242 ? 50.337 47.420 22.316 1.00 24.26 240 GLU B CA 1
ATOM 4667 C C . GLU B 1 242 ? 49.013 47.080 22.983 1.00 24.94 240 GLU B C 1
ATOM 4668 O O . GLU B 1 242 ? 48.249 46.245 22.500 1.00 24.34 240 GLU B O 1
ATOM 4674 N N . ALA B 1 243 ? 48.718 47.800 24.072 1.00 23.63 241 ALA B N 1
ATOM 4675 C CA . ALA B 1 243 ? 47.455 47.594 24.775 1.00 22.75 241 ALA B CA 1
ATOM 4676 C C . ALA B 1 243 ? 46.253 47.735 23.843 1.00 27.64 241 ALA B C 1
ATOM 4677 O O . ALA B 1 243 ? 45.310 46.940 23.911 1.00 30.55 241 ALA B O 1
ATOM 4679 N N . ASP B 1 244 ? 46.256 48.737 22.963 1.00 25.55 242 ASP B N 1
ATOM 4680 C CA . ASP B 1 244 ? 45.114 48.911 22.075 1.00 22.47 242 ASP B CA 1
ATOM 4681 C C . ASP B 1 244 ? 45.149 47.987 20.865 1.00 25.82 242 ASP B C 1
ATOM 4682 O O . ASP B 1 244 ? 44.426 48.221 19.889 1.00 24.39 242 ASP B O 1
ATOM 4687 N N . GLN B 1 245 ? 45.962 46.935 20.892 1.00 23.97 243 GLN B N 1
ATOM 4688 C CA . GLN B 1 245 ? 45.884 45.899 19.873 1.00 26.10 243 GLN B CA 1
ATOM 4689 C C . GLN B 1 245 ? 45.358 44.580 20.439 1.00 25.06 243 GLN B C 1
ATOM 4690 O O . GLN B 1 245 ? 45.471 43.543 19.776 1.00 23.32 243 GLN B O 1
ATOM 4696 N N . LEU B 1 246 ? 44.748 44.612 21.632 1.00 20.70 244 LEU B N 1
ATOM 4697 C CA . LEU B 1 246 ? 44.184 43.433 22.281 1.00 21.85 244 LEU B CA 1
ATOM 4698 C C . LEU B 1 246 ? 42.699 43.636 22.567 1.00 26.25 244 LEU B C 1
ATOM 4699 O O . LEU B 1 246 ? 42.259 44.749 22.861 1.00 26.36 244 LEU B O 1
ATOM 4704 N N . LYS B 1 247 ? 41.933 42.545 22.465 1.00 23.94 245 LYS B N 1
ATOM 4705 C CA . LYS B 1 247 ? 40.549 42.479 22.918 1.00 22.89 245 LYS B CA 1
ATOM 4706 C C . LYS B 1 247 ? 40.418 41.382 23.968 1.00 22.58 245 LYS B C 1
ATOM 4707 O O . LYS B 1 247 ? 40.930 40.275 23.786 1.00 22.30 245 LYS B O 1
ATOM 4713 N N . LEU B 1 248 ? 39.709 41.683 25.053 1.00 19.06 246 LEU B N 1
ATOM 4714 C CA . LEU B 1 248 ? 39.440 40.718 26.114 1.00 19.34 246 LEU B CA 1
ATOM 4715 C C . LEU B 1 248 ? 37.951 40.412 26.123 1.00 17.92 246 LEU B C 1
ATOM 4716 O O . LEU B 1 248 ? 37.132 41.334 26.059 1.00 21.74 246 LEU B O 1
ATOM 4721 N N . TYR B 1 249 ? 37.604 39.125 26.182 1.00 23.69 247 TYR B N 1
ATOM 4722 C CA . TYR B 1 249 ? 36.194 38.755 26.194 1.00 23.75 247 TYR B CA 1
ATOM 4723 C C . TYR B 1 249 ? 35.994 37.457 26.965 1.00 30.63 247 TYR B C 1
ATOM 4724 O O . TYR B 1 249 ? 36.942 36.711 27.236 1.00 25.80 247 TYR B O 1
ATOM 4733 N N . LEU B 1 250 ? 34.733 37.220 27.331 1.00 22.60 248 LEU B N 1
ATOM 4734 C CA . LEU B 1 250 ? 34.278 36.040 28.044 1.00 21.71 248 LEU B CA 1
ATOM 4735 C C . LEU B 1 250 ? 33.358 35.256 27.125 1.00 23.73 248 LEU B C 1
ATOM 4736 O O . LEU B 1 250 ? 32.726 35.837 26.242 1.00 24.41 248 LEU B O 1
ATOM 4741 N N . HIS B 1 251 ? 33.282 33.935 27.326 1.00 21.89 249 HIS B N 1
ATOM 4742 C CA . HIS B 1 251 ? 32.288 33.127 26.623 1.00 17.91 249 HIS B CA 1
ATOM 4743 C C . HIS B 1 251 ? 31.051 32.960 27.492 1.00 23.42 249 HIS B C 1
ATOM 4744 O O . HIS B 1 251 ? 31.148 32.732 28.706 1.00 19.79 249 HIS B O 1
ATOM 4751 N N . TYR B 1 252 ? 29.883 33.075 26.859 1.00 23.04 250 TYR B N 1
ATOM 4752 C CA . TYR B 1 252 ? 28.634 32.656 27.484 1.00 23.82 250 TYR B CA 1
ATOM 4753 C C . TYR B 1 252 ? 27.737 32.104 26.384 1.00 24.52 250 TYR B C 1
ATOM 4754 O O . TYR B 1 252 ? 27.409 32.832 25.443 1.00 26.56 250 TYR B O 1
ATOM 4763 N N . GLN B 1 253 ? 27.379 30.815 26.463 1.00 29.10 251 GLN B N 1
ATOM 4764 C CA . GLN B 1 253 ? 27.890 29.846 27.451 1.00 27.29 251 GLN B CA 1
ATOM 4765 C C . GLN B 1 253 ? 29.365 29.550 27.297 1.00 23.69 251 GLN B C 1
ATOM 4766 O O . GLN B 1 253 ? 29.831 29.360 26.187 1.00 24.54 251 GLN B O 1
ATOM 4772 N N . PRO B 1 254 ? 30.088 29.434 28.408 1.00 29.14 252 PRO B N 1
ATOM 4773 C CA . PRO B 1 254 ? 31.488 29.004 28.335 1.00 25.58 252 PRO B CA 1
ATOM 4774 C C . PRO B 1 254 ? 31.553 27.509 28.088 1.00 27.92 252 PRO B C 1
ATOM 4775 O O . PRO B 1 254 ? 30.586 26.786 28.319 1.00 26.10 252 PRO B O 1
ATOM 4779 N N . THR B 1 255 ? 32.715 27.041 27.608 1.00 23.73 253 THR B N 1
ATOM 4780 C CA . THR B 1 255 ? 32.891 25.593 27.506 1.00 29.69 253 THR B CA 1
ATOM 4781 C C . THR B 1 255 ? 33.246 24.941 28.837 1.00 28.67 253 THR B C 1
ATOM 4782 O O . THR B 1 255 ? 33.044 23.732 28.986 1.00 42.35 253 THR B O 1
ATOM 4786 N N . TYR B 1 256 ? 33.740 25.688 29.820 1.00 27.79 254 TYR B N 1
ATOM 4787 C CA . TYR B 1 256 ? 33.877 25.088 31.145 1.00 27.83 254 TYR B CA 1
ATOM 4788 C C . TYR B 1 256 ? 33.645 26.144 32.218 1.00 27.68 254 TYR B C 1
ATOM 4789 O O . TYR B 1 256 ? 33.781 27.351 31.982 1.00 24.27 254 TYR B O 1
ATOM 4798 N N . TYR B 1 257 ? 33.282 25.671 33.410 1.00 26.02 255 TYR B N 1
ATOM 4799 C CA . TYR B 1 257 ? 32.632 26.533 34.397 1.00 23.55 255 TYR B CA 1
ATOM 4800 C C . TYR B 1 257 ? 33.614 27.006 35.468 1.00 25.46 255 TYR B C 1
ATOM 4801 O O . TYR B 1 257 ? 33.415 26.841 36.678 1.00 22.31 255 TYR B O 1
ATOM 4810 N N . HIS B 1 258 ? 34.686 27.624 34.967 1.00 25.10 256 HIS B N 1
ATOM 4811 C CA . HIS B 1 258 ? 35.664 28.364 35.761 1.00 26.20 256 HIS B CA 1
ATOM 4812 C C . HIS B 1 258 ? 36.031 29.621 34.978 1.00 29.00 256 HIS B C 1
ATOM 4813 O O . HIS B 1 258 ? 36.540 29.520 33.855 1.00 29.72 256 HIS B O 1
ATOM 4820 N N . LEU B 1 259 ? 35.748 30.798 35.552 1.00 24.74 257 LEU B N 1
ATOM 4821 C CA . LEU B 1 259 ? 35.916 32.062 34.830 1.00 20.81 257 LEU B CA 1
ATOM 4822 C C . LEU B 1 259 ? 37.267 32.117 34.124 1.00 23.24 257 LEU B C 1
ATOM 4823 O O . LEU B 1 259 ? 38.312 31.886 34.736 1.00 23.28 257 LEU B O 1
ATOM 4828 N N . ASN B 1 260 ? 37.245 32.431 32.828 1.00 25.09 258 ASN B N 1
ATOM 4829 C CA . ASN B 1 260 ? 38.488 32.569 32.089 1.00 26.37 258 ASN B CA 1
ATOM 4830 C C . ASN B 1 260 ? 38.276 33.610 31.006 1.00 26.89 258 ASN B C 1
ATOM 4831 O O . ASN B 1 260 ? 37.214 33.666 30.388 1.00 24.04 258 ASN B O 1
ATOM 4836 N N . ILE B 1 261 ? 39.291 34.433 30.792 1.00 24.27 259 ILE B N 1
ATOM 4837 C CA . ILE B 1 261 ? 39.197 35.598 29.922 1.00 21.47 259 ILE B CA 1
ATOM 4838 C C . ILE B 1 261 ? 40.030 35.335 28.677 1.00 25.08 259 ILE B C 1
ATOM 4839 O O . ILE B 1 261 ? 41.246 35.118 28.770 1.00 27.54 259 ILE B O 1
ATOM 4844 N N . HIS B 1 262 ? 39.376 35.337 27.514 1.00 23.56 260 HIS B N 1
ATOM 4845 C CA . HIS B 1 262 ? 40.093 35.268 26.250 1.00 19.45 260 HIS B CA 1
ATOM 4846 C C . HIS B 1 262 ? 40.796 36.591 25.968 1.00 23.88 260 HIS B C 1
ATOM 4847 O O . HIS B 1 262 ? 40.253 37.672 26.214 1.00 23.96 260 HIS B O 1
ATOM 4854 N N . ILE B 1 263 ? 42.036 36.490 25.494 1.00 23.22 261 ILE B N 1
ATOM 4855 C CA . ILE B 1 263 ? 42.847 37.624 25.069 1.00 18.97 261 ILE B CA 1
ATOM 4856 C C . ILE B 1 263 ? 43.227 37.359 23.618 1.00 21.05 261 ILE B C 1
ATOM 4857 O O . ILE B 1 263 ? 43.888 36.356 23.332 1.00 24.55 261 ILE B O 1
ATOM 4862 N N . VAL B 1 264 ? 42.798 38.234 22.701 1.00 22.45 262 VAL B N 1
ATOM 4863 C CA . VAL B 1 264 ? 43.105 38.062 21.283 1.00 17.41 262 VAL B CA 1
ATOM 4864 C C . VAL B 1 264 ? 43.691 39.344 20.698 1.00 22.84 262 VAL B C 1
ATOM 4865 O O . VAL B 1 264 ? 43.324 40.460 21.082 1.00 20.36 262 VAL B O 1
ATOM 4869 N N . HIS B 1 265 ? 44.626 39.169 19.758 1.00 26.25 263 HIS B N 1
ATOM 4870 C CA . HIS B 1 265 ? 45.087 40.288 18.942 1.00 24.93 263 HIS B CA 1
ATOM 4871 C C . HIS B 1 265 ? 43.934 40.801 18.086 1.00 18.96 263 HIS B C 1
ATOM 4872 O O . HIS B 1 265 ? 43.168 40.016 17.519 1.00 19.99 263 HIS B O 1
ATOM 4879 N N . VAL B 1 266 ? 43.820 42.128 17.979 1.00 18.66 264 VAL B N 1
ATOM 4880 C CA . VAL B 1 266 ? 42.790 42.723 17.126 1.00 21.45 264 VAL B CA 1
ATOM 4881 C C . VAL B 1 266 ? 42.935 42.285 15.674 1.00 29.02 264 VAL B C 1
ATOM 4882 O O . VAL B 1 266 ? 41.955 42.324 14.919 1.00 21.31 264 VAL B O 1
ATOM 4886 N N . GLN B 1 267 ? 44.145 41.899 15.240 1.00 24.64 265 GLN B N 1
ATOM 4887 C CA . GLN B 1 267 ? 44.291 41.466 13.854 1.00 25.80 265 GLN B CA 1
ATOM 4888 C C . GLN B 1 267 ? 43.879 40.018 13.631 1.00 24.88 265 GLN B C 1
ATOM 4889 O O . GLN B 1 267 ? 43.772 39.614 12.476 1.00 25.20 265 GLN B O 1
ATOM 4895 N N . LEU B 1 268 ? 43.649 39.227 14.684 1.00 20.33 266 LEU B N 1
ATOM 4896 C CA . LEU B 1 268 ? 43.264 37.828 14.487 1.00 23.73 266 LEU B CA 1
ATOM 4897 C C . LEU B 1 268 ? 41.914 37.751 13.781 1.00 29.04 266 LEU B C 1
ATOM 4898 O O . LEU B 1 268 ? 40.958 38.425 14.170 1.00 27.22 266 LEU B O 1
ATOM 4903 N N . GLU B 1 269 ? 41.846 36.957 12.716 1.00 23.13 267 GLU B N 1
ATOM 4904 C CA . GLU B 1 269 ? 40.596 36.815 11.977 1.00 27.67 267 GLU B CA 1
ATOM 4905 C C . GLU B 1 269 ? 39.512 36.237 12.876 1.00 25.02 267 GLU B C 1
ATOM 4906 O O . GLU B 1 269 ? 39.726 35.231 13.556 1.00 24.30 267 GLU B O 1
ATOM 4912 N N . ALA B 1 270 ? 38.355 36.890 12.899 1.00 25.95 268 ALA B N 1
ATOM 4913 C CA . ALA B 1 270 ? 37.280 36.500 13.805 1.00 36.21 268 ALA B CA 1
ATOM 4914 C C . ALA B 1 270 ? 36.538 35.274 13.283 1.00 33.36 268 ALA B C 1
ATOM 4915 O O . ALA B 1 270 ? 36.106 35.239 12.123 1.00 31.97 268 ALA B O 1
ATOM 4917 N N . GLY B 1 271 ? 36.381 34.280 14.152 1.00 24.80 269 GLY B N 1
ATOM 4918 C CA . GLY B 1 271 ? 35.605 33.086 13.869 1.00 23.64 269 GLY B CA 1
ATOM 4919 C C . GLY B 1 271 ? 34.555 32.866 14.942 1.00 25.15 269 GLY B C 1
ATOM 4920 O O . GLY B 1 271 ? 34.190 33.811 15.652 1.00 20.79 269 GLY B O 1
ATOM 4921 N N . ALA B 1 272 ? 34.102 31.617 15.104 1.00 25.01 270 ALA B N 1
ATOM 4922 C CA . ALA B 1 272 ? 33.014 31.328 16.041 1.00 30.32 270 ALA B CA 1
ATOM 4923 C C . ALA B 1 272 ? 33.336 31.773 17.462 1.00 22.88 270 ALA B C 1
ATOM 4924 O O . ALA B 1 272 ? 32.431 32.187 18.197 1.00 22.22 270 ALA B O 1
ATOM 4926 N N . THR B 1 273 ? 34.611 31.708 17.864 1.00 23.85 271 THR B N 1
ATOM 4927 C CA . THR B 1 273 ? 34.959 32.002 19.251 1.00 24.04 271 THR B CA 1
ATOM 4928 C C . THR B 1 273 ? 34.678 33.460 19.615 1.00 21.58 271 THR B C 1
ATOM 4929 O O . THR B 1 273 ? 34.484 33.767 20.797 1.00 21.44 271 THR B O 1
ATOM 4933 N N . GLN B 1 274 ? 34.620 34.353 18.624 1.00 20.87 272 GLN B N 1
ATOM 4934 C CA . GLN B 1 274 ? 34.363 35.777 18.830 1.00 16.87 272 GLN B CA 1
ATOM 4935 C C . GLN B 1 274 ? 32.936 36.200 18.504 1.00 21.54 272 GLN B C 1
ATOM 4936 O O . GLN B 1 274 ? 32.615 37.390 18.622 1.00 23.59 272 GLN B O 1
ATOM 4942 N N . ALA B 1 275 ? 32.087 35.281 18.066 1.00 19.88 273 ALA B N 1
ATOM 4943 C CA . ALA B 1 275 ? 30.815 35.666 17.467 1.00 16.52 273 ALA B CA 1
ATOM 4944 C C . ALA B 1 275 ? 29.794 36.099 18.517 1.00 20.68 273 ALA B C 1
ATOM 4945 O O . ALA B 1 275 ? 29.785 35.597 19.636 1.00 19.79 273 ALA B O 1
ATOM 4947 N N . THR B 1 276 ? 28.930 37.045 18.132 1.00 22.25 274 THR B N 1
ATOM 4948 C CA . THR B 1 276 ? 27.760 37.402 18.932 1.00 28.71 274 THR B CA 1
ATOM 4949 C C . THR B 1 276 ? 26.954 36.141 19.262 1.00 26.27 274 THR B C 1
ATOM 4950 O O . THR B 1 276 ? 26.827 35.227 18.441 1.00 23.33 274 THR B O 1
ATOM 4954 N N . GLY B 1 277 ? 26.438 36.072 20.488 1.00 17.17 275 GLY B N 1
ATOM 4955 C CA . GLY B 1 277 ? 25.835 34.839 20.944 1.00 17.13 275 GLY B CA 1
ATOM 4956 C C . GLY B 1 277 ? 26.824 33.873 21.563 1.00 26.66 275 GLY B C 1
ATOM 4957 O O . GLY B 1 277 ? 26.411 32.810 22.038 1.00 20.89 275 GLY B O 1
ATOM 4958 N N . LYS B 1 278 ? 28.117 34.215 21.581 1.00 19.18 276 LYS B N 1
ATOM 4959 C CA . LYS B 1 278 ? 29.128 33.378 22.226 1.00 21.86 276 LYS B CA 1
ATOM 4960 C C . LYS B 1 278 ? 30.092 34.269 23.002 1.00 26.25 276 LYS B C 1
ATOM 4961 O O . LYS B 1 278 ? 30.248 34.107 24.214 1.00 22.91 276 LYS B O 1
ATOM 4967 N N . ALA B 1 279 ? 30.711 35.242 22.333 1.00 20.41 277 ALA B N 1
ATOM 4968 C CA . ALA B 1 279 ? 31.690 36.102 22.985 1.00 19.80 277 ALA B CA 1
ATOM 4969 C C . ALA B 1 279 ? 31.013 37.332 23.583 1.00 22.61 277 ALA B C 1
ATOM 4970 O O . ALA B 1 279 ? 30.157 37.955 22.951 1.00 21.23 277 ALA B O 1
ATOM 4972 N N . VAL B 1 280 ? 31.409 37.688 24.802 1.00 19.19 278 VAL B N 1
ATOM 4973 C CA . VAL B 1 280 ? 30.924 38.892 25.469 1.00 22.47 278 VAL B CA 1
ATOM 4974 C C . VAL B 1 280 ? 32.120 39.749 25.859 1.00 21.00 278 VAL B C 1
ATOM 4975 O O . VAL B 1 280 ? 32.953 39.322 26.670 1.00 17.91 278 VAL B O 1
ATOM 4979 N N . GLY B 1 281 ? 32.190 40.965 25.315 1.00 24.86 279 GLY B N 1
ATOM 4980 C CA . GLY B 1 281 ? 33.344 41.815 25.588 1.00 18.29 279 GLY B CA 1
ATOM 4981 C C . GLY B 1 281 ? 33.457 42.110 27.075 1.00 22.55 279 GLY B C 1
ATOM 4982 O O . GLY B 1 281 ? 32.467 42.399 27.746 1.00 26.87 279 GLY B O 1
ATOM 4983 N N . LEU B 1 282 ? 34.689 42.038 27.597 1.00 22.22 280 LEU B N 1
ATOM 4984 C CA . LEU B 1 282 ? 34.879 42.255 29.028 1.00 20.28 280 LEU B CA 1
ATOM 4985 C C . LEU B 1 282 ? 34.410 43.648 29.451 1.00 26.51 280 LEU B C 1
ATOM 4986 O O . LEU B 1 282 ? 33.745 43.798 30.484 1.00 19.48 280 LEU B O 1
ATOM 4991 N N . GLU B 1 283 ? 34.758 44.689 28.676 1.00 20.86 281 GLU B N 1
ATOM 4992 C CA . GLU B 1 283 ? 34.309 46.032 29.035 1.00 19.79 281 GLU B CA 1
ATOM 4993 C C . GLU B 1 283 ? 32.791 46.156 28.951 1.00 23.31 281 GLU B C 1
ATOM 4994 O O . GLU B 1 283 ? 32.195 46.943 29.693 1.00 24.43 281 GLU B O 1
ATOM 5000 N N . SER B 1 284 ? 32.149 45.396 28.065 1.00 22.08 282 SER B N 1
ATOM 5001 C CA . SER B 1 284 ? 30.692 45.443 27.998 1.00 22.36 282 SER B CA 1
ATOM 5002 C C . SER B 1 284 ? 30.064 44.899 29.276 1.00 24.29 282 SER B C 1
ATOM 5003 O O . SER B 1 284 ? 29.053 45.431 29.749 1.00 22.63 282 SER B O 1
ATOM 5006 N N . VAL B 1 285 ? 30.657 43.849 29.860 1.00 26.05 283 VAL B N 1
ATOM 5007 C CA . VAL B 1 285 ? 30.164 43.332 31.140 1.00 26.96 283 VAL B CA 1
ATOM 5008 C C . VAL B 1 285 ? 30.360 44.361 32.242 1.00 27.87 283 VAL B C 1
ATOM 5009 O O . VAL B 1 285 ? 29.457 44.606 33.053 1.00 26.03 283 VAL B O 1
ATOM 5013 N N . MET B 1 286 ? 31.540 44.983 32.278 1.00 20.75 284 MET B N 1
ATOM 5014 C CA . MET B 1 286 ? 31.850 45.972 33.305 1.00 23.90 284 MET B CA 1
ATOM 5015 C C . MET B 1 286 ? 30.893 47.160 33.237 1.00 28.80 284 MET B C 1
ATOM 5016 O O . MET B 1 286 ? 30.369 47.611 34.269 1.00 27.72 284 MET B O 1
ATOM 5020 N N . GLU B 1 287 ? 30.628 47.656 32.024 1.00 22.05 285 GLU B N 1
ATOM 5021 C CA . GLU B 1 287 ? 29.698 48.771 31.858 1.00 21.65 285 GLU B CA 1
ATOM 5022 C C . GLU B 1 287 ? 28.275 48.362 32.219 1.00 24.17 285 GLU B C 1
ATOM 5023 O O . GLU B 1 287 ? 27.514 49.165 32.769 1.00 24.69 285 GLU B O 1
ATOM 5029 N N . GLN B 1 288 ? 27.901 47.118 31.921 1.00 22.35 286 GLN B N 1
ATOM 5030 C CA . GLN B 1 288 ? 26.588 46.634 32.334 1.00 29.66 286 GLN B CA 1
ATOM 5031 C C . GLN B 1 288 ? 26.465 46.622 33.859 1.00 29.42 286 GLN B C 1
ATOM 5032 O O . GLN B 1 288 ? 25.420 46.973 34.414 1.00 28.24 286 GLN B O 1
ATOM 5038 N N . LEU B 1 289 ? 27.535 46.245 34.557 1.00 24.88 287 LEU B N 1
ATOM 5039 C CA . LEU B 1 289 ? 27.515 46.287 36.015 1.00 24.77 287 LEU B CA 1
ATOM 5040 C C . LEU B 1 289 ? 27.572 47.726 36.530 1.00 29.74 287 LEU B C 1
ATOM 5041 O O . LEU B 1 289 ? 26.872 48.068 37.488 1.00 29.29 287 LEU B O 1
ATOM 5046 N N . GLU B 1 290 ? 28.385 48.589 35.898 1.00 29.96 288 GLU B N 1
ATOM 5047 C CA . GLU B 1 290 ? 28.527 49.972 36.366 1.00 30.87 288 GLU B CA 1
ATOM 5048 C C . GLU B 1 290 ? 27.192 50.696 36.434 1.00 30.71 288 GLU B C 1
ATOM 5049 O O . GLU B 1 290 ? 26.930 51.437 37.386 1.00 36.27 288 GLU B O 1
ATOM 5055 N N . HIS B 1 291 ? 26.350 50.526 35.420 1.00 27.41 289 HIS B N 1
ATOM 5056 C CA . HIS B 1 291 ? 25.138 51.319 35.261 1.00 33.00 289 HIS B CA 1
ATOM 5057 C C . HIS B 1 291 ? 23.878 50.586 35.677 1.00 30.60 289 HIS B C 1
ATOM 5058 O O . HIS B 1 291 ? 22.786 51.116 35.467 1.00 27.11 289 HIS B O 1
ATOM 5065 N N . MET B 1 292 ? 23.993 49.376 36.224 1.00 28.19 290 MET B N 1
ATOM 5066 C CA . MET B 1 292 ? 22.806 48.592 36.536 1.00 30.48 290 MET B CA 1
ATOM 5067 C C . MET B 1 292 ? 22.045 49.209 37.702 1.00 34.25 290 MET B C 1
ATOM 5068 O O . MET B 1 292 ? 22.635 49.754 38.640 1.00 31.99 290 MET B O 1
ATOM 5073 N N . HIS B 1 293 ? 20.723 49.127 37.625 1.00 28.54 291 HIS B N 1
ATOM 5074 C CA . HIS B 1 293 ? 19.874 49.803 38.591 1.00 33.30 291 HIS B CA 1
ATOM 5075 C C . HIS B 1 293 ? 20.010 49.187 39.980 1.00 32.74 291 HIS B C 1
ATOM 5076 O O . HIS B 1 293 ? 20.019 47.962 40.141 1.00 33.15 291 HIS B O 1
ATOM 5083 N N . VAL B 1 294 ? 20.096 50.048 40.987 1.00 31.56 292 VAL B N 1
ATOM 5084 C CA . VAL B 1 294 ? 20.147 49.633 42.384 1.00 31.56 292 VAL B CA 1
ATOM 5085 C C . VAL B 1 294 ? 18.813 50.016 43.009 1.00 28.95 292 VAL B C 1
ATOM 5086 O O . VAL B 1 294 ? 18.488 51.204 43.108 1.00 39.08 292 VAL B O 1
ATOM 5090 N N . GLY B 1 295 ? 18.029 49.022 43.402 1.00 32.45 293 GLY B N 1
ATOM 5091 C CA . GLY B 1 295 ? 16.708 49.266 43.937 1.00 39.80 293 GLY B CA 1
ATOM 5092 C C . GLY B 1 295 ? 16.727 49.596 45.417 1.00 50.00 293 GLY B C 1
ATOM 5093 O O . GLY B 1 295 ? 17.770 49.575 46.088 1.00 47.57 293 GLY B O 1
ATOM 5094 N N . PRO B 1 296 ? 15.538 49.912 45.950 1.00 60.89 294 PRO B N 1
ATOM 5095 C CA . PRO B 1 296 ? 15.443 50.265 47.378 1.00 58.49 294 PRO B CA 1
ATOM 5096 C C . PRO B 1 296 ? 15.823 49.127 48.312 1.00 50.00 294 PRO B C 1
ATOM 5097 O O . PRO B 1 296 ? 16.342 49.385 49.402 1.00 58.11 294 PRO B O 1
ATOM 5101 N N . GLU B 1 297 ? 15.575 47.878 47.929 1.00 41.30 295 GLU B N 1
ATOM 5102 C CA . GLU B 1 297 ? 15.967 46.730 48.737 1.00 48.07 295 GLU B CA 1
ATOM 5103 C C . GLU B 1 297 ? 17.395 46.264 48.472 1.00 46.58 295 GLU B C 1
ATOM 5104 O O . GLU B 1 297 ? 17.826 45.278 49.077 1.00 48.84 295 GLU B O 1
ATOM 5110 N N . ASP B 1 298 ? 18.144 46.949 47.607 1.00 45.76 296 ASP B N 1
ATOM 5111 C CA . ASP B 1 298 ? 19.468 46.498 47.196 1.00 38.79 296 ASP B CA 1
ATOM 5112 C C . ASP B 1 298 ? 20.595 47.133 48.008 1.00 42.08 296 ASP B C 1
ATOM 5113 O O . ASP B 1 298 ? 21.768 46.918 47.689 1.00 41.14 296 ASP B O 1
ATOM 5118 N N . GLY B 1 299 ? 20.271 47.907 49.044 1.00 46.24 297 GLY B N 1
ATOM 5119 C CA . GLY B 1 299 ? 21.314 48.478 49.885 1.00 43.23 297 GLY B CA 1
ATOM 5120 C C . GLY B 1 299 ? 2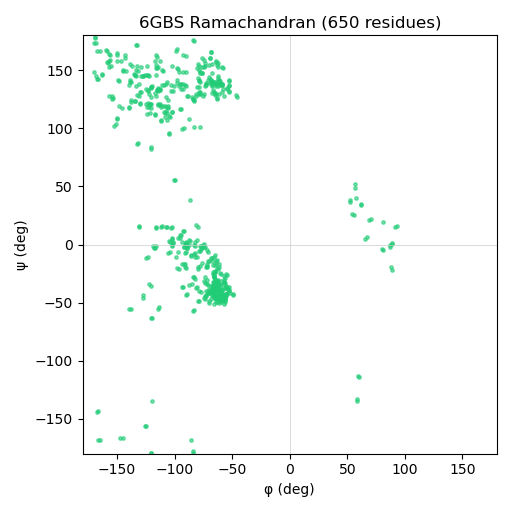2.279 49.332 49.087 1.00 48.76 297 GLY B C 1
ATOM 5121 O O . GLY B 1 299 ? 21.878 50.184 48.284 1.00 55.72 297 GLY B O 1
ATOM 5122 N N . ASP B 1 300 ? 23.576 49.120 49.321 1.00 41.14 298 ASP B N 1
ATOM 5123 C CA . ASP B 1 300 ? 24.605 49.839 48.582 1.00 45.72 298 ASP B CA 1
ATOM 5124 C C . ASP B 1 300 ? 24.798 49.314 47.166 1.00 47.42 298 ASP B C 1
ATOM 5125 O O . ASP B 1 300 ? 25.592 49.888 46.414 1.00 50.87 298 ASP B O 1
ATOM 5130 N N . GLY B 1 301 ? 24.089 48.252 46.781 1.00 47.04 299 GLY B N 1
ATOM 5131 C CA . GLY B 1 301 ? 24.170 47.718 45.436 1.00 48.23 299 GLY B CA 1
ATOM 5132 C C . GLY B 1 301 ? 25.242 46.677 45.206 1.00 35.47 299 GLY B C 1
ATOM 5133 O O . GLY B 1 301 ? 25.335 46.154 44.092 1.00 29.06 299 GLY B O 1
ATOM 5134 N N . SER B 1 302 ? 26.017 46.320 46.237 1.00 35.86 300 SER B N 1
ATOM 5135 C CA . SER B 1 302 ? 27.181 45.450 46.056 1.00 36.66 300 SER B CA 1
ATOM 5136 C C . SER B 1 302 ? 26.826 44.106 45.415 1.00 41.03 300 SER B C 1
ATOM 5137 O O . SER B 1 302 ? 27.660 43.533 44.701 1.00 32.15 300 SER B O 1
ATOM 5140 N N . ASP B 1 303 ? 25.616 43.583 45.652 1.00 28.68 301 ASP B N 1
ATOM 5141 C CA . ASP B 1 303 ? 25.222 42.273 45.138 1.00 34.30 301 ASP B CA 1
ATOM 5142 C C . ASP B 1 303 ? 24.306 42.357 43.920 1.00 32.97 301 ASP B C 1
ATOM 5143 O O . ASP B 1 303 ? 23.652 41.366 43.568 1.00 31.23 301 ASP B O 1
ATOM 5148 N N . VAL B 1 304 ? 24.213 43.516 43.296 1.00 32.99 302 VAL B N 1
ATOM 5149 C CA . VAL B 1 304 ? 23.508 43.638 42.025 1.00 32.21 302 VAL B CA 1
ATOM 5150 C C . VAL B 1 304 ? 24.451 43.186 40.918 1.00 27.87 302 VAL B C 1
ATOM 5151 O O . VAL B 1 304 ? 25.595 43.651 40.835 1.00 28.06 302 VAL B O 1
ATOM 5155 N N . GLY B 1 305 ? 23.997 42.263 40.079 1.00 28.32 303 GLY B N 1
ATOM 5156 C CA . GLY B 1 305 ? 24.901 41.763 39.066 1.00 30.20 303 GLY B CA 1
ATOM 5157 C C . GLY B 1 305 ? 24.200 41.012 37.954 1.00 28.40 303 GLY B C 1
ATOM 5158 O O . GLY B 1 305 ? 22.970 41.033 37.834 1.00 26.17 303 GLY B O 1
ATOM 5159 N N . MET B 1 306 ? 25.021 40.329 37.151 1.00 27.48 304 MET B N 1
ATOM 5160 C CA . MET B 1 306 ? 24.587 39.686 35.916 1.00 25.78 304 MET B CA 1
ATOM 5161 C C . MET B 1 306 ? 23.555 38.571 36.122 1.00 27.80 304 MET B C 1
ATOM 5162 O O . MET B 1 306 ? 22.925 38.154 35.144 1.00 27.69 304 MET B O 1
ATOM 5167 N N . ASP B 1 307 ? 23.336 38.085 37.345 1.00 22.74 305 ASP B N 1
ATOM 5168 C CA . ASP B 1 307 ? 22.282 37.079 37.428 1.00 24.48 305 ASP B CA 1
ATOM 5169 C C . ASP B 1 307 ? 20.875 37.671 37.294 1.00 30.34 305 ASP B C 1
ATOM 5170 O O . ASP B 1 307 ? 19.908 36.903 37.283 1.00 30.27 305 ASP B O 1
ATOM 5175 N N . ARG B 1 308 ? 20.731 38.992 37.162 1.00 27.02 306 ARG B N 1
ATOM 5176 C CA . ARG B 1 308 ? 19.426 39.610 36.949 1.00 31.28 306 ARG B CA 1
ATOM 5177 C C . ARG B 1 308 ? 19.045 39.747 35.484 1.00 32.72 306 ARG B C 1
ATOM 5178 O O . ARG B 1 308 ? 17.918 40.153 35.197 1.00 28.98 306 ARG B O 1
ATOM 5186 N N . VAL B 1 309 ? 19.945 39.433 34.566 1.00 28.73 307 VAL B N 1
ATOM 5187 C CA . VAL B 1 309 ? 19.803 39.742 33.145 1.00 30.21 307 VAL B CA 1
ATOM 5188 C C . VAL B 1 309 ? 19.269 38.538 32.378 1.00 30.11 307 VAL B C 1
ATOM 5189 O O . VAL B 1 309 ? 19.521 37.384 32.736 1.00 28.81 307 VAL B O 1
ATOM 5193 N N . THR B 1 310 ? 18.554 38.796 31.286 1.00 22.67 308 THR B N 1
ATOM 5194 C CA . THR B 1 310 ? 18.281 37.742 30.320 1.00 21.96 308 THR B CA 1
ATOM 5195 C C . THR B 1 310 ? 19.422 37.713 29.302 1.00 21.44 308 THR B C 1
ATOM 5196 O O . THR B 1 310 ? 19.789 38.750 28.755 1.00 23.61 308 THR B O 1
ATOM 5200 N N . MET B 1 311 ? 20.010 36.537 29.101 1.00 23.65 309 MET B N 1
ATOM 5201 C CA . MET B 1 311 ? 21.114 36.339 28.165 1.00 22.75 309 MET B CA 1
ATOM 5202 C C . MET B 1 311 ? 20.635 35.437 27.038 1.00 27.32 309 MET B C 1
ATOM 5203 O O . MET B 1 311 ? 20.002 34.398 27.288 1.00 26.66 309 MET B O 1
ATOM 5207 N N . CYS B 1 312 ? 20.945 35.826 25.808 1.00 26.67 310 CYS B N 1
ATOM 5208 C CA . CYS B 1 312 ? 20.621 35.049 24.623 1.00 22.18 310 CYS B CA 1
ATOM 5209 C C . CYS B 1 312 ? 21.922 34.609 23.965 1.00 25.00 310 CYS B C 1
ATOM 5210 O O . CYS B 1 312 ? 22.832 35.424 23.784 1.00 24.82 310 CYS B O 1
ATOM 5213 N N . TYR B 1 313 ? 22.016 33.333 23.607 1.00 24.97 311 TYR B N 1
ATOM 5214 C CA . TYR B 1 313 ? 23.281 32.791 23.131 1.00 21.26 311 TYR B CA 1
ATOM 5215 C C . TYR B 1 313 ? 23.009 31.533 22.319 1.00 18.10 311 TYR B C 1
ATOM 5216 O O . TYR B 1 313 ? 21.919 30.963 22.371 1.00 20.36 311 TYR B O 1
ATOM 5225 N N . THR B 1 314 ? 24.028 31.087 21.590 1.00 17.65 312 THR B N 1
ATOM 5226 C CA . THR B 1 314 ? 23.898 29.896 20.763 1.00 18.47 312 THR B CA 1
ATOM 5227 C C . THR B 1 314 ? 24.287 28.626 21.527 1.00 25.06 312 THR B C 1
ATOM 5228 O O . THR B 1 314 ? 25.168 28.630 22.390 1.00 22.12 312 THR B O 1
ATOM 5232 N N . LEU B 1 315 ? 23.628 27.525 21.173 1.00 25.56 313 LEU B N 1
ATOM 5233 C CA . LEU B 1 315 ? 23.966 26.192 21.657 1.00 26.63 313 LEU B CA 1
ATOM 5234 C C . LEU B 1 315 ? 23.985 25.232 20.479 1.00 28.98 313 LEU B C 1
ATOM 5235 O O . LEU B 1 315 ? 23.195 25.370 19.543 1.00 28.82 313 LEU B O 1
ATOM 5240 N N . GLY B 1 316 ? 24.893 24.253 20.530 1.00 30.06 314 GLY B N 1
ATOM 5241 C CA . GLY B 1 316 ? 24.842 23.157 19.580 1.00 26.44 314 GLY B CA 1
ATOM 5242 C C . GLY B 1 316 ? 23.773 22.152 19.972 1.00 27.97 314 GLY B C 1
ATOM 5243 O O . GLY B 1 316 ? 23.495 21.944 21.150 1.00 27.23 314 GLY B O 1
ATOM 5244 N N . GLU B 1 317 ? 23.160 21.514 18.964 1.00 28.95 315 GLU B N 1
ATOM 5245 C CA . GLU B 1 317 ? 22.053 20.587 19.234 1.00 29.87 315 GLU B CA 1
ATOM 5246 C C . GLU B 1 317 ? 22.489 19.297 19.924 1.00 33.38 315 GLU B C 1
ATOM 5247 O O . GLU B 1 317 ? 21.630 18.588 20.453 1.00 31.00 315 GLU B O 1
ATOM 5253 N N . ALA B 1 318 ? 23.781 18.982 19.955 1.00 33.67 316 ALA B N 1
ATOM 5254 C CA . ALA B 1 318 ? 24.253 17.834 20.723 1.00 35.49 316 ALA B CA 1
ATOM 5255 C C . ALA B 1 318 ? 24.652 18.190 22.149 1.00 36.98 316 ALA B C 1
ATOM 5256 O O . ALA B 1 318 ? 25.066 17.298 22.895 1.00 38.18 316 ALA B O 1
ATOM 5258 N N . SER B 1 319 ? 24.554 19.459 22.545 1.00 33.71 317 SER B N 1
ATOM 5259 C CA . SER B 1 319 ? 24.995 19.865 23.874 1.00 31.85 317 SER B CA 1
ATOM 5260 C C . SER B 1 319 ? 23.978 19.434 24.923 1.00 32.59 317 SER B C 1
ATOM 5261 O O . SER B 1 319 ? 22.786 19.285 24.635 1.00 31.20 317 SER B O 1
ATOM 5264 N N . ASP B 1 320 ? 24.469 19.218 26.152 1.00 34.32 318 ASP B N 1
ATOM 5265 C CA . ASP B 1 320 ? 23.592 18.833 27.257 1.00 28.80 318 ASP B CA 1
ATOM 5266 C C . ASP B 1 320 ? 22.502 19.865 27.500 1.00 31.57 318 ASP B C 1
ATOM 5267 O O . ASP B 1 320 ? 21.337 19.508 27.749 1.00 24.40 318 ASP B O 1
ATOM 5272 N N . LEU B 1 321 ? 22.870 21.150 27.499 1.00 27.98 319 LEU B N 1
ATOM 5273 C CA . LEU B 1 321 ? 21.887 22.187 27.804 1.00 29.66 319 LEU B CA 1
ATOM 5274 C C . LEU B 1 321 ? 20.769 22.210 26.769 1.00 25.33 319 LEU B C 1
ATOM 5275 O O . LEU B 1 321 ? 19.608 22.464 27.111 1.00 28.69 319 LEU B O 1
ATOM 5280 N N . TRP B 1 322 ? 21.087 21.950 25.496 1.00 27.17 320 TRP B N 1
ATOM 5281 C CA . TRP B 1 322 ? 20.003 21.869 24.520 1.00 24.83 320 TRP B CA 1
ATOM 5282 C C . TRP B 1 322 ? 19.162 20.618 24.756 1.00 30.42 320 TRP B C 1
ATOM 5283 O O . TRP B 1 322 ? 17.935 20.700 24.888 1.00 33.66 320 TRP B O 1
ATOM 5294 N N . VAL B 1 323 ? 19.812 19.456 24.867 1.00 26.94 321 VAL B N 1
ATOM 5295 C CA . VAL B 1 323 ? 19.065 18.202 24.941 1.00 32.33 321 VAL B CA 1
ATOM 5296 C C . VAL B 1 323 ? 18.232 18.130 26.216 1.00 36.55 321 VAL B C 1
ATOM 5297 O O . VAL B 1 323 ? 17.064 17.720 26.182 1.00 37.46 321 VAL B O 1
ATOM 5301 N N . ASP B 1 324 ? 18.797 18.547 27.352 1.00 35.65 322 ASP B N 1
ATOM 5302 C CA . ASP B 1 324 ? 18.150 18.354 28.644 1.00 40.52 322 ASP B CA 1
ATOM 5303 C C . ASP B 1 324 ? 17.360 19.556 29.134 1.00 40.49 322 ASP B C 1
ATOM 5304 O O . ASP B 1 324 ? 16.476 19.387 29.976 1.00 32.95 322 ASP B O 1
ATOM 5309 N N . VAL B 1 325 ? 17.629 20.759 28.637 1.00 36.84 323 VAL B N 1
ATOM 5310 C CA . VAL B 1 325 ? 16.958 21.921 29.198 1.00 32.05 323 VAL B CA 1
ATOM 5311 C C . VAL B 1 325 ? 16.127 22.633 28.139 1.00 36.21 323 VAL B C 1
ATOM 5312 O O . VAL B 1 325 ? 14.900 22.695 28.254 1.00 39.16 323 VAL B O 1
ATOM 5316 N N . PHE B 1 326 ? 16.772 23.159 27.090 1.00 26.70 324 PHE B N 1
ATOM 5317 C CA . PHE B 1 326 ? 16.068 24.112 26.229 1.00 24.43 324 PHE B CA 1
ATOM 5318 C C . PHE B 1 326 ? 15.155 23.434 25.211 1.00 25.83 324 PHE B C 1
ATOM 5319 O O . PHE B 1 326 ? 14.077 23.960 24.903 1.00 28.05 324 PHE B O 1
ATOM 5327 N N . GLU B 1 327 ? 15.560 22.292 24.662 1.00 31.55 325 GLU B N 1
ATOM 5328 C CA . GLU B 1 327 ? 14.661 21.573 23.759 1.00 38.52 325 GLU B CA 1
ATOM 5329 C C . GLU B 1 327 ? 13.419 21.083 24.493 1.00 37.21 325 GLU B C 1
ATOM 5330 O O . GLU B 1 327 ? 12.302 21.263 23.975 1.00 33.60 325 GLU B O 1
ATOM 5336 N N . PRO B 1 328 ? 13.526 20.483 25.682 1.00 28.10 326 PRO B N 1
ATOM 5337 C CA . PRO B 1 328 ? 12.301 20.125 26.428 1.00 37.35 326 PRO B CA 1
ATOM 5338 C C . PRO B 1 328 ? 11.405 21.315 26.738 1.00 40.20 326 PRO B C 1
ATOM 5339 O O . PRO B 1 328 ? 10.180 21.218 26.581 1.00 46.19 326 PRO B O 1
ATOM 5343 N N . LEU B 1 329 ? 11.977 22.441 27.183 1.00 37.99 327 LEU B N 1
ATOM 5344 C CA . LEU B 1 329 ? 11.170 23.635 27.433 1.00 33.91 327 LEU B CA 1
ATOM 5345 C C . LEU B 1 329 ? 10.472 24.097 26.165 1.00 39.41 327 LEU B C 1
ATOM 5346 O O . LEU B 1 329 ? 9.302 24.496 26.201 1.00 36.42 327 LEU B O 1
ATOM 5351 N N . LYS B 1 330 ? 11.188 24.068 25.034 1.00 30.25 328 LYS B N 1
ATOM 5352 C CA . LYS B 1 330 ? 10.589 24.405 23.746 1.00 32.40 328 LYS B CA 1
ATOM 5353 C C . LYS B 1 330 ? 9.469 23.433 23.377 1.00 36.31 328 LYS B C 1
ATOM 5354 O O . LYS B 1 330 ? 8.397 23.854 22.919 1.00 35.84 328 LYS B O 1
ATOM 5360 N N . ARG B 1 331 ? 9.700 22.129 23.567 1.00 37.55 329 ARG B N 1
ATOM 5361 C CA . ARG B 1 331 ? 8.705 21.132 23.184 1.00 46.15 329 ARG B CA 1
ATOM 5362 C C . ARG B 1 331 ? 7.440 21.269 24.015 1.00 51.09 329 ARG B C 1
ATOM 5363 O O . ARG B 1 331 ? 6.327 21.170 23.488 1.00 54.60 329 ARG B O 1
ATOM 5371 N N . LYS B 1 332 ? 7.589 21.489 25.318 1.00 54.41 330 LYS B N 1
ATOM 5372 C CA . LYS B 1 332 ? 6.423 21.619 26.182 1.00 51.85 330 LYS B CA 1
ATOM 5373 C C . LYS B 1 332 ? 5.600 22.855 25.845 1.00 49.84 330 LYS B C 1
ATOM 5374 O O . LYS B 1 332 ? 4.374 22.843 25.989 1.00 48.93 330 LYS B O 1
ATOM 5380 N N . LYS B 1 333 ? 6.250 23.923 25.390 1.00 48.13 331 LYS B N 1
ATOM 5381 C CA . LYS B 1 333 ? 5.528 25.159 25.110 1.00 50.22 331 LYS B CA 1
ATOM 5382 C C . LYS B 1 333 ? 4.693 25.070 23.833 1.00 58.01 331 LYS B C 1
ATOM 5383 O O . LYS B 1 333 ? 3.652 25.733 23.726 1.00 59.87 331 LYS B O 1
ATOM 5389 N N . GLN B 1 334 ? 5.100 24.243 22.875 1.00 64.28 332 GLN B N 1
ATOM 5390 C CA . GLN B 1 334 ? 4.488 24.256 21.551 1.00 79.00 332 GLN B CA 1
ATOM 5391 C C . GLN B 1 334 ? 3.230 23.395 21.483 1.00 86.11 332 GLN B C 1
ATOM 5392 O O . GLN B 1 334 ? 3.253 22.210 21.831 1.00 87.12 332 GLN B O 1
ATOM 5398 N N . ALA B 1 335 ? 2.142 24.013 21.018 1.00 88.46 333 ALA B N 1
ATOM 5399 C CA . ALA B 1 335 ? 0.804 23.425 20.939 1.00 93.06 333 ALA B CA 1
ATOM 5400 C C . ALA B 1 335 ? 0.794 21.913 20.707 1.00 98.61 333 ALA B C 1
ATOM 5401 O O . ALA B 1 335 ? -0.174 21.228 21.050 1.00 99.38 333 ALA B O 1
#

B-factor: mean 34.64, std 14.73, range [16.31, 122.25]

Radius of gyration: 26.83 Å; Cα contacts (8 Å, |Δi|>4): 1261; chains: 2; bounding box: 67×68×78 Å

Sequence (663 aa):
MDAKRSAEALVPRFQFERLLNQDQAGRRSALYGAIDGQPALLILERAPFPTSTAYLGRAANTLRALTNLGANDIYHWYLASSGVIEIPVEESDDEFADLKINLIYPCTEKHVKKYSKQGVRFVTETPEIYRRDYVRPYMQAQREAGRLNWVYNIIEGRRKEVEDVIYRTPYGQDPEEGFLLLPDLNWDRKTVEALHLLGIVERRDLWSLRDLKKKHLPWLRHMREEKLIEATTKVYPTVEADQLKLYLHYQPTYYHLNIHIVHVQLEAGATQATGKAVGLESVMEQLEHMHVGPEDGDGSDVGMDRVTMCYTLGEASDLWVDVFEPLKRKKQAMDAKRSAEALVPRFQFERLLNQDQAGRRSALYGAIDGQPALLILERAPFPTSTAYLGRAANTLRALTNLGANDIYHWYLASSGVIEIPVEESEGTDDEFADLKINLIYPCTEKHVKKYSKQGVRFVTETPEIYRDYVRPYMQAQREAGRLNWVYNIIEGRKEVEDVIYRTPYGQDPEEGFLLLPDLNWDRKTVEALHLLGIVERRDLWSLRDLKKKHLPWLRHMREKLIEATTKVYPTVEADQLKLYLHYQPTYYHLNIHIVHVQLEAGATQATGKAVGLESVMEQLEHMHVGPEDGDGSDVGMDRVTMCYTLGEASDLWVDVFEPLKRKKQA

Secondary structure (DSSP, 8-state):
-HHHHHHHHHGGG-EEEEEEEEETTTTEEEEEEEETTEEEEEEEEEPPPP--HHHHTTGGGS-SEEEEEEEETTEEEEEEE----BPPGGG---B---EEEEEESS--HHHHHHHS---EEEEEE-HHHIIIIIHHHHHHHHHTTTTHHHHHHHTTSS-TTT-SEEPPTTT-TTT-EEEEE-TT--SS-GGG-EEEEEES--S--SGGG-BGGGHHHHHHHHHHHHHHHHHHSTT--GGGEEEEEESS-SSSS-EEEEEETTSPP-GGGBTTTEEEHHHHHHHHHHB---GGGTTSTT-BGGGS-EEEEEETTSHHIIIIIHHHHHHHT-/-HHHHHHHHHGGG-EEEEEEEEETTTTEEEEEEEETTEEEEEEEEEPPPP--HHHHTTGGGS-SEEEEEEEETTEEEEEEE----BPPGGG-SSSS-B---EEEEEESS--HHHHHHHS---EEEEEE-HHHIIIIIHHHHHHHHHTTTTHHHHHHHTTSS-TTT-SEEPPTTT-TTT-EEEEE-TT--SS-GGG-EEEEEES--S--SGGG-BGGGHHHHHHHHHHHHHHHHHHSTT--GGGEEEEEESS-SSSS-EEEEEETTSPP-GGGBTTTEEEHHHHHHHHHTB---GGGTTSTT-BGGGS-EEEEEETTSHIIIIIIHHHHHHH--